Protein AF-A0A9W7A4Z9-F1 (afdb_monomer_lite)

Foldseek 3Di:
DVVVVVVVVVVVVVPPLAQAEEEQECCLFPLNVLLVQLCVVVNHAYEYEEQDPDHPNDDPRYHYFHDDLLVDFDALCRRCVVPPDDPLRHQAYEYPFAQPDAPPRPPLVVSVVRGVPSDHDPDALLSRQQVSLLSVLVNQVDDDADVVSRHEYEYEAALLLCLVVPLVSVVCLVPPDDPNVVRNSVSRVNSVVSNVVSVGQYEYEHAYAEDAPVDPPCVVVQVVLVVCVVVVRRSGDHHDYSNLVSLVVSCVSSDDDHGDYDYLVQQADADPQRAGVLLVCQQVQVLSSNVSSVVSDHDQQRATNVRAGSCCHDVNPQPPPQLLNQCQNDAALVSLLVSLVSLLVCLVVPVVVDDLVSLVVSLVCSQVVVGNYDDPRCDPSSVVSSVSSSVSD

Secondary structure (DSSP, 8-state):
-HHHHHHHHHHHHHTSTT--EEEEETTTSHHHHHHHHHHHHTT-EEEEEESSS--SS--TTEEEEE--TTT----HHHHHTTSS--GGGEEEEEE----SS-TTSS-HHHHHHHSSS-PPPSS-HIIIIIIHHHHHHHHHSSS-PPTT-PPEEEEE--GGGGTTSSSSHHHHHHHHS-HHHHHHHHHHHHHHHHHHHTTS-EEEE--SSEE-TT--TTHHHHHHHHHHHHTT-TT----EEHHHHHHHHHHHHHS----EEE-TTGGG---TTS--HHHHHHHTT-HHHHHHHHHTT--TT-B-TTS-BGGG-SSS---TT-HHHHHHT--SHHHHHHHHHHHHHHHHH-GGGS-HHHHHHHHHHHHTTSSSSPTT-S-HHHHHHHHHHHHH-

Organism: NCBI:txid2557542

Structure (mmCIF, N/CA/C/O backbone):
data_AF-A0A9W7A4Z9-F1
#
_entry.id   AF-A0A9W7A4Z9-F1
#
loop_
_atom_site.group_PDB
_atom_site.id
_atom_site.type_symbol
_atom_site.label_atom_id
_atom_site.label_alt_id
_atom_site.label_comp_id
_atom_site.label_asym_id
_atom_site.label_entity_id
_atom_site.label_seq_id
_atom_site.pdbx_PDB_ins_code
_atom_site.Cartn_x
_atom_site.Cartn_y
_atom_site.Cartn_z
_atom_site.occupancy
_atom_site.B_iso_or_equiv
_atom_site.auth_seq_id
_atom_site.auth_comp_id
_atom_site.auth_asym_id
_atom_site.auth_atom_id
_atom_site.pdbx_PDB_model_num
ATOM 1 N N . MET A 1 1 ? 11.480 -25.886 31.129 1.00 49.28 1 MET A N 1
ATOM 2 C CA . MET A 1 1 ? 10.829 -24.573 31.352 1.00 49.28 1 MET A CA 1
ATOM 3 C C . MET A 1 1 ? 11.601 -23.420 30.715 1.00 49.28 1 MET A C 1
ATOM 5 O O . MET A 1 1 ? 11.031 -22.766 29.858 1.00 49.28 1 MET A O 1
ATOM 9 N N . LEU A 1 2 ? 12.888 -23.213 31.031 1.00 38.69 2 LEU A N 1
ATOM 10 C CA . LEU A 1 2 ? 13.686 -22.098 30.484 1.00 38.69 2 LEU A CA 1
ATOM 11 C C . LEU A 1 2 ? 13.813 -22.106 28.943 1.00 38.69 2 LEU A C 1
ATOM 13 O O . LEU A 1 2 ? 13.686 -21.066 28.313 1.00 38.69 2 LEU A O 1
ATOM 17 N N . HIS A 1 3 ? 13.977 -23.286 28.329 1.00 37.31 3 HIS A N 1
ATOM 18 C CA . HIS A 1 3 ? 14.041 -23.434 26.864 1.00 37.31 3 HIS A CA 1
ATOM 19 C C . HIS A 1 3 ? 12.706 -23.141 26.167 1.00 37.31 3 HIS A C 1
ATOM 21 O O . HIS A 1 3 ? 12.695 -22.540 25.102 1.00 37.31 3 HIS A O 1
ATOM 27 N N . LEU A 1 4 ? 11.580 -23.516 26.785 1.00 42.31 4 LEU A N 1
ATOM 28 C CA . LEU A 1 4 ? 10.246 -23.244 26.246 1.00 42.31 4 LEU A CA 1
ATOM 29 C C . LEU A 1 4 ? 9.920 -21.746 26.332 1.00 42.31 4 LEU A C 1
ATOM 31 O O . LEU A 1 4 ? 9.320 -21.199 25.418 1.00 42.31 4 LEU A O 1
ATOM 35 N N . PHE A 1 5 ? 10.378 -21.083 27.399 1.00 41.78 5 PHE A N 1
ATOM 36 C CA . PHE A 1 5 ? 10.243 -19.641 27.589 1.00 41.78 5 PHE A CA 1
ATOM 37 C C . PHE A 1 5 ? 11.112 -18.847 26.606 1.00 41.78 5 PHE A C 1
ATOM 39 O O . PHE A 1 5 ? 10.644 -17.860 26.055 1.00 41.78 5 PHE A O 1
ATOM 46 N N . LEU A 1 6 ? 12.340 -19.303 26.323 1.00 40.94 6 LEU A N 1
ATOM 47 C CA . LEU A 1 6 ? 13.213 -18.692 25.315 1.00 40.94 6 LEU A CA 1
ATOM 48 C C . LEU A 1 6 ? 12.637 -18.848 23.899 1.00 40.94 6 LEU A C 1
ATOM 50 O O . LEU A 1 6 ? 12.659 -17.898 23.126 1.00 40.94 6 LEU A O 1
ATOM 54 N N . LEU A 1 7 ? 12.072 -20.018 23.579 1.00 39.59 7 LEU A N 1
ATOM 55 C CA . LEU A 1 7 ? 11.417 -20.264 22.292 1.00 39.59 7 LEU A CA 1
ATOM 56 C C . LEU A 1 7 ? 10.151 -19.413 22.136 1.00 39.59 7 LEU A C 1
ATOM 58 O O . LEU A 1 7 ? 9.944 -18.822 21.082 1.00 39.59 7 LEU A O 1
ATOM 62 N N . LEU A 1 8 ? 9.341 -19.294 23.197 1.00 37.41 8 LEU A N 1
ATOM 63 C CA . LEU A 1 8 ? 8.179 -18.404 23.203 1.00 37.41 8 LEU A CA 1
ATOM 64 C C . LEU A 1 8 ? 8.603 -16.943 23.059 1.00 37.41 8 LEU A C 1
ATOM 66 O O . LEU A 1 8 ? 7.967 -16.225 22.308 1.00 37.41 8 LEU A O 1
ATOM 70 N N . LEU A 1 9 ? 9.677 -16.511 23.728 1.00 36.16 9 LEU A N 1
ATOM 71 C CA . LEU A 1 9 ? 10.205 -15.149 23.635 1.00 36.16 9 LEU A CA 1
ATOM 72 C C . LEU A 1 9 ? 10.735 -14.846 22.227 1.00 36.16 9 LEU A C 1
ATOM 74 O O . LEU A 1 9 ? 10.500 -13.755 21.727 1.00 36.16 9 LEU A O 1
ATOM 78 N N . VAL A 1 10 ? 11.396 -15.807 21.571 1.00 40.44 10 VAL A N 1
ATOM 79 C CA . VAL A 1 10 ? 11.868 -15.688 20.180 1.00 40.44 10 VAL A CA 1
ATOM 80 C C . VAL A 1 10 ? 10.691 -15.632 19.205 1.00 40.44 10 VAL A C 1
ATOM 82 O O . VAL A 1 10 ? 10.679 -14.773 18.333 1.00 40.44 10 VAL A O 1
ATOM 85 N N . VAL A 1 11 ? 9.663 -16.467 19.380 1.00 40.44 11 VAL A N 1
ATOM 86 C CA . VAL A 1 11 ? 8.431 -16.409 18.571 1.00 40.44 11 VAL A CA 1
ATOM 87 C C . VAL A 1 11 ? 7.659 -15.106 18.825 1.00 40.44 11 VAL A C 1
ATOM 89 O O . VAL A 1 11 ? 7.156 -14.504 17.880 1.00 40.44 11 VAL A O 1
ATOM 92 N N . LEU A 1 12 ? 7.632 -14.611 20.068 1.00 36.03 12 LEU A N 1
ATOM 93 C CA . LEU A 1 12 ? 6.998 -13.342 20.433 1.00 36.03 12 LEU A CA 1
ATOM 94 C C . LEU A 1 12 ? 7.773 -12.133 19.870 1.00 36.03 12 LEU A C 1
ATOM 96 O O . LEU A 1 12 ? 7.157 -11.191 19.378 1.00 36.03 12 LEU A O 1
ATOM 100 N N . LEU A 1 13 ? 9.111 -12.184 19.872 1.00 37.00 13 LEU A N 1
ATOM 101 C CA . LEU A 1 13 ? 10.004 -11.184 19.265 1.00 37.00 13 LEU A CA 1
ATOM 102 C C . LEU A 1 13 ? 9.914 -11.180 17.732 1.00 37.00 13 LEU A C 1
ATOM 104 O O . LEU A 1 13 ? 9.947 -10.111 17.128 1.00 37.00 13 LEU A O 1
ATO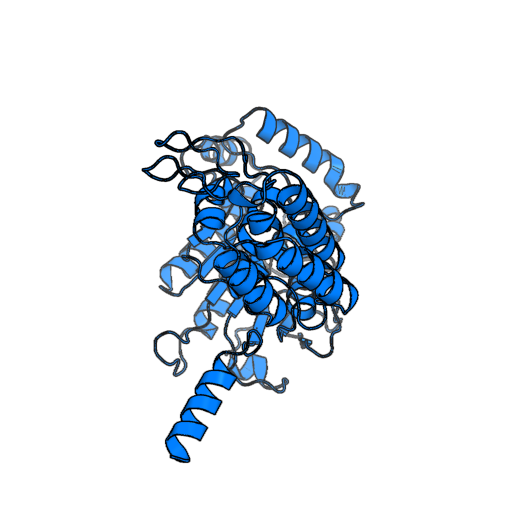M 108 N N . LEU A 1 14 ? 9.741 -12.348 17.107 1.00 38.53 14 LEU A N 1
ATOM 109 C CA . LEU A 1 14 ? 9.474 -12.478 15.669 1.00 38.53 14 LEU A CA 1
ATOM 110 C C . LEU A 1 14 ? 8.068 -11.982 15.288 1.00 38.53 14 LEU A C 1
ATOM 112 O O . LEU A 1 14 ? 7.851 -11.610 14.138 1.00 38.53 14 LEU A O 1
ATOM 116 N N . SER A 1 15 ? 7.136 -11.935 16.247 1.00 36.72 15 SER A N 1
ATOM 117 C CA . SER A 1 15 ? 5.751 -11.480 16.058 1.00 36.72 15 SER A CA 1
ATOM 118 C C . SER A 1 15 ? 5.500 -9.997 16.365 1.00 36.72 15 SER A C 1
ATOM 120 O O . SER A 1 15 ? 4.353 -9.555 16.316 1.00 36.72 15 SER A O 1
ATOM 122 N N . LEU A 1 16 ? 6.539 -9.210 16.671 1.00 37.16 16 LEU A N 1
ATOM 123 C CA . LEU A 1 16 ? 6.390 -7.756 16.741 1.00 37.16 16 LEU A CA 1
ATOM 124 C C . LEU A 1 16 ? 6.096 -7.211 15.329 1.00 37.16 16 LEU A C 1
ATOM 126 O O . LEU A 1 16 ? 6.882 -7.472 14.412 1.00 37.16 16 LEU A O 1
ATOM 130 N N . PRO A 1 17 ? 5.018 -6.430 15.125 1.00 38.66 17 PRO A N 1
ATOM 131 C CA . PRO A 1 17 ? 4.828 -5.697 13.882 1.00 38.66 17 PRO A CA 1
ATOM 132 C C . PRO A 1 17 ? 5.962 -4.665 13.781 1.00 38.66 17 PRO A C 1
ATOM 134 O O . PRO A 1 17 ? 5.980 -3.687 14.522 1.00 38.66 17 PRO A O 1
ATOM 137 N N . GLY A 1 18 ? 6.970 -4.950 12.947 1.00 46.19 18 GLY A N 1
ATOM 138 C CA . GLY A 1 18 ? 8.170 -4.112 12.794 1.00 46.19 18 GLY A CA 1
ATOM 139 C C . GLY A 1 18 ? 9.501 -4.843 12.546 1.00 46.19 18 GLY A C 1
ATOM 140 O O . GLY A 1 18 ? 10.538 -4.188 12.464 1.00 46.19 18 GLY A O 1
ATOM 141 N N . SER A 1 19 ? 9.530 -6.174 12.423 1.00 57.16 19 SER A N 1
ATOM 142 C CA . SER A 1 19 ? 10.787 -6.945 12.318 1.00 57.16 19 SER A CA 1
ATOM 143 C C . SER A 1 19 ? 11.320 -7.180 10.892 1.00 57.16 19 SER A C 1
ATOM 145 O O . SER A 1 19 ? 12.375 -7.793 10.748 1.00 57.16 19 SER A O 1
ATOM 147 N N . GLY A 1 20 ? 10.640 -6.695 9.845 1.00 78.62 20 GLY A N 1
ATOM 148 C CA . GLY A 1 20 ? 11.031 -6.911 8.446 1.00 78.62 20 GLY A CA 1
ATOM 149 C C . GLY A 1 20 ? 11.748 -5.724 7.798 1.00 78.62 20 GLY A C 1
ATOM 150 O O . GLY A 1 20 ? 11.421 -4.568 8.068 1.00 78.62 20 GLY A O 1
ATOM 151 N N . LEU A 1 21 ? 12.708 -6.009 6.917 1.00 92.50 21 LEU A N 1
ATOM 152 C CA . LEU A 1 21 ? 13.399 -5.020 6.092 1.00 92.50 21 LEU A CA 1
ATOM 153 C C . LEU A 1 21 ? 12.770 -4.936 4.699 1.00 92.50 21 LEU A C 1
ATOM 155 O O . LEU A 1 21 ? 12.597 -5.953 4.024 1.00 92.50 21 LEU A O 1
ATOM 159 N N . VAL A 1 22 ? 12.493 -3.718 4.231 1.00 95.94 22 VAL A N 1
ATOM 160 C CA . VAL A 1 22 ? 11.984 -3.482 2.873 1.00 95.94 22 VAL A CA 1
ATOM 161 C C . VAL A 1 22 ? 13.058 -2.848 1.995 1.00 95.94 22 VAL A C 1
ATOM 163 O O . VAL A 1 22 ? 13.574 -1.773 2.298 1.00 95.94 22 VAL A O 1
ATOM 166 N N . VAL A 1 23 ? 13.373 -3.479 0.864 1.00 96.44 23 VAL A N 1
ATOM 167 C CA . VAL A 1 23 ? 14.268 -2.892 -0.144 1.00 96.44 23 VAL A CA 1
ATOM 168 C C . VAL A 1 23 ? 13.438 -2.109 -1.160 1.00 96.44 23 VAL A C 1
ATOM 170 O O . VAL A 1 23 ? 12.585 -2.682 -1.827 1.00 96.44 23 VAL A O 1
ATOM 173 N N . VAL A 1 24 ? 13.684 -0.807 -1.311 1.00 96.56 24 VAL A N 1
ATOM 174 C CA . VAL A 1 24 ? 12.961 0.074 -2.243 1.00 96.56 24 VAL A CA 1
ATOM 175 C C . VAL A 1 24 ? 13.865 0.456 -3.416 1.00 96.56 24 VAL A C 1
ATOM 177 O O . VAL A 1 24 ? 14.691 1.371 -3.336 1.00 96.56 24 VAL A O 1
ATOM 180 N N . LEU A 1 25 ? 13.695 -0.240 -4.539 1.00 95.12 25 LEU A N 1
ATOM 181 C CA . LEU A 1 25 ? 14.364 0.045 -5.804 1.00 95.12 25 LEU A CA 1
ATOM 182 C C . LEU A 1 25 ? 13.728 1.277 -6.458 1.00 95.12 25 LEU A C 1
ATOM 184 O O . LEU A 1 25 ? 12.537 1.295 -6.774 1.00 95.12 25 LEU A O 1
ATOM 188 N N . GLY A 1 26 ? 14.528 2.322 -6.676 1.00 90.12 26 GLY A N 1
ATOM 189 C CA . GLY A 1 26 ? 14.028 3.633 -7.092 1.00 90.12 26 GLY A CA 1
ATOM 190 C C . GLY A 1 26 ? 13.596 4.515 -5.918 1.00 90.12 26 GLY A C 1
ATOM 191 O O . GLY A 1 26 ? 12.799 5.429 -6.118 1.00 90.12 26 GLY A O 1
ATOM 192 N N . GLY A 1 27 ? 14.125 4.282 -4.711 1.00 87.44 27 GLY A N 1
ATOM 193 C CA . GLY A 1 27 ? 13.737 4.997 -3.485 1.00 87.44 27 GLY A CA 1
ATOM 194 C C . GLY A 1 27 ? 13.999 6.512 -3.481 1.00 87.44 27 GLY A C 1
ATOM 195 O O . GLY A 1 27 ? 13.365 7.231 -2.724 1.00 87.44 27 GLY A O 1
ATOM 196 N N . ASN A 1 28 ? 14.859 7.029 -4.369 1.00 83.44 28 ASN A N 1
ATOM 197 C CA . ASN A 1 28 ? 15.055 8.482 -4.562 1.00 83.44 28 ASN A CA 1
ATOM 198 C C . ASN A 1 28 ? 14.132 9.095 -5.637 1.00 83.44 28 ASN A C 1
ATOM 200 O O . ASN A 1 28 ? 14.205 10.296 -5.933 1.00 83.44 28 ASN A O 1
ATOM 204 N N . GLY A 1 29 ? 13.321 8.265 -6.292 1.00 81.56 29 GLY A N 1
ATOM 205 C CA . GLY A 1 29 ? 12.317 8.690 -7.260 1.00 81.56 29 GLY A CA 1
ATOM 206 C C . GLY A 1 29 ? 11.074 9.248 -6.573 1.00 81.56 29 GLY A C 1
ATOM 207 O O . GLY A 1 29 ? 10.878 9.042 -5.384 1.00 81.56 29 GLY A O 1
ATOM 208 N N . TYR A 1 30 ? 10.226 9.923 -7.347 1.00 82.50 30 TYR A N 1
ATOM 209 C CA . TYR A 1 30 ? 8.992 10.557 -6.871 1.00 82.50 30 TYR A CA 1
ATOM 210 C C . TYR A 1 30 ? 8.088 9.615 -6.050 1.00 82.50 30 TYR A C 1
ATOM 212 O O . TYR A 1 30 ? 7.719 9.930 -4.925 1.00 82.50 30 TYR A O 1
ATOM 220 N N . VAL A 1 31 ? 7.789 8.428 -6.584 1.00 87.81 31 VAL A N 1
ATOM 221 C CA . VAL A 1 31 ? 6.960 7.421 -5.900 1.00 87.81 31 VAL A CA 1
ATOM 222 C C . VAL A 1 31 ? 7.739 6.720 -4.782 1.00 87.81 31 VAL A C 1
ATOM 224 O O . VAL A 1 31 ? 7.233 6.554 -3.673 1.00 87.81 31 VAL A O 1
ATOM 227 N N . GLY A 1 32 ? 8.988 6.331 -5.059 1.00 91.00 32 GLY A N 1
ATOM 228 C CA . GLY A 1 32 ? 9.819 5.566 -4.129 1.00 91.00 32 GLY A CA 1
ATOM 229 C C . GLY A 1 32 ? 10.130 6.310 -2.829 1.00 91.00 32 GLY A C 1
ATOM 230 O O . GLY A 1 32 ? 10.129 5.689 -1.766 1.00 91.00 32 GLY A O 1
ATOM 231 N N . SER A 1 33 ? 10.328 7.632 -2.881 1.00 89.75 33 SER A N 1
ATOM 232 C CA . SER A 1 33 ? 10.586 8.440 -1.683 1.00 89.75 33 SER A CA 1
ATOM 233 C C . SER A 1 33 ? 9.360 8.516 -0.778 1.00 89.75 33 SER A C 1
ATOM 235 O O . SER A 1 33 ? 9.476 8.361 0.435 1.00 89.75 33 SER A O 1
ATOM 237 N N . THR A 1 34 ? 8.166 8.671 -1.357 1.00 90.25 34 THR A N 1
ATOM 238 C CA . THR A 1 34 ? 6.918 8.720 -0.584 1.00 90.25 34 THR A CA 1
ATOM 239 C C . THR A 1 34 ? 6.574 7.356 0.016 1.00 90.25 34 THR A C 1
ATOM 241 O O . THR A 1 34 ? 6.149 7.288 1.168 1.00 90.25 34 THR A O 1
ATOM 244 N N . ILE A 1 35 ? 6.819 6.259 -0.714 1.00 93.19 35 ILE A N 1
ATOM 245 C CA . ILE A 1 35 ? 6.723 4.894 -0.166 1.00 93.19 35 ILE A CA 1
ATOM 246 C C . ILE A 1 35 ? 7.672 4.730 1.020 1.00 93.19 35 ILE A C 1
ATOM 248 O O . ILE A 1 35 ? 7.244 4.299 2.086 1.00 93.19 35 ILE A O 1
ATOM 252 N N . THR A 1 36 ? 8.941 5.111 0.852 1.00 94.50 36 THR A N 1
ATOM 253 C CA . THR A 1 36 ? 9.962 5.011 1.907 1.00 94.50 36 THR A CA 1
ATOM 254 C C . THR A 1 36 ? 9.535 5.780 3.153 1.00 94.50 36 THR A C 1
ATOM 256 O O . THR A 1 36 ? 9.551 5.224 4.247 1.00 94.50 36 THR A O 1
ATOM 259 N N . GLN A 1 37 ? 9.073 7.023 2.983 1.00 92.38 37 GLN A N 1
ATOM 260 C CA . GLN A 1 37 ? 8.565 7.831 4.086 1.00 92.38 37 GLN A CA 1
ATOM 261 C C . GLN A 1 37 ? 7.403 7.133 4.800 1.00 92.38 37 GLN A C 1
ATOM 263 O O . GLN A 1 37 ? 7.447 6.992 6.014 1.00 92.38 37 GLN A O 1
ATOM 268 N N . LYS A 1 38 ? 6.403 6.622 4.069 1.00 89.75 38 LYS A N 1
ATOM 269 C CA . LYS A 1 38 ? 5.248 5.946 4.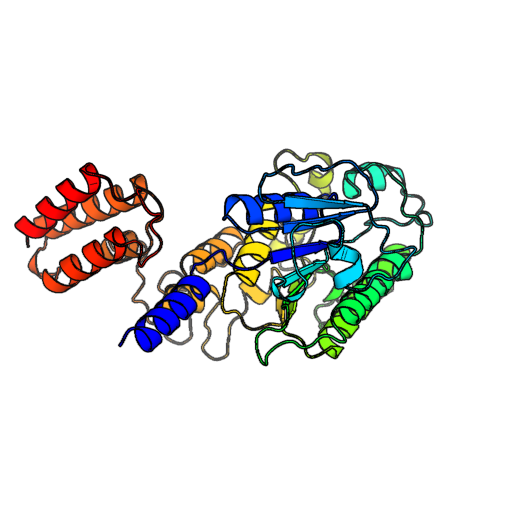686 1.00 89.75 38 LYS A CA 1
ATOM 270 C C . LYS A 1 38 ? 5.603 4.644 5.395 1.00 89.75 38 LYS A C 1
ATOM 272 O O . LYS A 1 38 ? 4.957 4.312 6.383 1.00 89.75 38 LYS A O 1
ATOM 277 N N . LEU A 1 39 ? 6.606 3.917 4.910 1.00 91.69 39 LEU A N 1
ATOM 278 C CA . LEU A 1 39 ? 7.142 2.746 5.601 1.00 91.69 39 LEU A CA 1
ATOM 279 C C . LEU A 1 39 ? 7.855 3.161 6.896 1.00 91.69 39 LEU A C 1
ATOM 281 O O . LEU A 1 39 ? 7.581 2.595 7.951 1.00 91.69 39 LEU A O 1
ATOM 285 N N . ASN A 1 40 ? 8.719 4.178 6.846 1.00 92.06 40 ASN A N 1
ATOM 286 C CA . ASN A 1 40 ? 9.445 4.644 8.028 1.00 92.06 40 ASN A CA 1
ATOM 287 C C . ASN A 1 40 ? 8.527 5.298 9.075 1.00 92.06 40 ASN A C 1
ATOM 289 O O . ASN A 1 40 ? 8.743 5.070 10.262 1.00 92.06 40 ASN A O 1
ATOM 293 N N . ASP A 1 41 ? 7.495 6.043 8.658 1.00 86.75 41 ASP A N 1
ATOM 294 C CA . ASP A 1 41 ? 6.453 6.598 9.540 1.00 86.75 41 ASP A CA 1
ATOM 295 C C . ASP A 1 41 ? 5.771 5.480 10.357 1.00 86.75 41 ASP A C 1
ATOM 297 O O . ASP A 1 41 ? 5.388 5.691 11.503 1.00 86.75 41 ASP A O 1
ATOM 301 N N . ALA A 1 42 ? 5.654 4.276 9.783 1.00 83.19 42 ALA A N 1
ATOM 302 C CA . ALA A 1 42 ? 5.095 3.088 10.431 1.00 83.19 42 ALA A CA 1
ATOM 303 C C . ALA A 1 42 ? 6.143 2.225 11.165 1.00 83.19 42 ALA A C 1
ATOM 305 O O . ALA A 1 42 ? 5.854 1.098 11.562 1.00 83.19 42 ALA A O 1
ATOM 306 N N . GLY A 1 43 ? 7.374 2.718 11.333 1.00 87.94 43 GLY A N 1
ATOM 307 C CA . GLY A 1 43 ? 8.445 2.004 12.033 1.00 87.94 43 GLY A CA 1
ATOM 308 C C . GLY A 1 43 ? 9.138 0.907 11.214 1.00 87.94 43 GLY A C 1
ATOM 309 O O . GLY A 1 43 ? 9.970 0.180 11.756 1.00 87.94 43 GLY A O 1
ATOM 310 N N . ILE A 1 44 ? 8.841 0.782 9.916 1.00 90.25 44 ILE A N 1
ATOM 311 C CA . ILE A 1 44 ? 9.447 -0.229 9.040 1.00 90.25 44 ILE A CA 1
ATOM 312 C C . ILE A 1 44 ? 10.825 0.245 8.570 1.00 90.25 44 ILE A C 1
ATOM 314 O O . ILE A 1 44 ? 10.991 1.370 8.082 1.00 90.25 44 ILE A O 1
ATOM 318 N N . LYS A 1 45 ? 11.818 -0.642 8.685 1.00 95.00 45 LYS A N 1
ATOM 319 C CA . LYS A 1 45 ? 13.186 -0.406 8.212 1.00 95.00 45 LYS A CA 1
ATOM 320 C C . LYS A 1 45 ? 13.255 -0.517 6.695 1.00 95.00 45 LYS A C 1
ATOM 322 O O . LYS A 1 45 ? 12.658 -1.417 6.101 1.00 95.00 45 LYS A O 1
ATOM 327 N N . THR A 1 46 ? 14.036 0.355 6.067 1.00 95.56 46 THR A N 1
ATOM 328 C CA . THR A 1 46 ? 14.159 0.394 4.607 1.00 95.56 46 THR A CA 1
ATOM 329 C C . THR A 1 46 ? 15.605 0.477 4.131 1.00 95.56 46 THR A C 1
ATOM 331 O O . THR A 1 46 ? 16.405 1.241 4.668 1.00 95.56 46 THR A O 1
ATOM 334 N N . VAL A 1 47 ? 15.924 -0.223 3.043 1.00 95.81 47 VAL A N 1
ATOM 335 C CA . VAL A 1 47 ? 17.100 0.083 2.214 1.00 95.81 47 VAL A CA 1
ATOM 336 C C . VAL A 1 47 ? 16.618 0.676 0.903 1.00 95.81 47 VAL A C 1
ATOM 338 O O . VAL A 1 47 ? 15.928 0.014 0.133 1.00 95.81 47 VAL A O 1
ATOM 341 N N . THR A 1 48 ? 16.970 1.928 0.629 1.00 95.19 48 THR A N 1
ATOM 342 C CA . THR A 1 48 ? 16.613 2.583 -0.635 1.00 95.19 48 THR A CA 1
ATOM 343 C C . THR A 1 48 ? 17.747 2.461 -1.633 1.00 95.19 48 THR A C 1
ATOM 345 O O . THR A 1 48 ? 18.906 2.667 -1.286 1.00 95.19 48 THR A O 1
ATOM 348 N N . VAL A 1 49 ? 17.421 2.178 -2.892 1.00 93.56 49 VAL A N 1
ATOM 349 C CA . VAL A 1 49 ? 18.415 2.049 -3.960 1.00 93.56 49 VAL A CA 1
ATOM 350 C C . VAL A 1 49 ? 18.144 3.064 -5.058 1.00 93.56 49 VAL A C 1
ATOM 352 O O . VAL A 1 49 ? 17.014 3.187 -5.541 1.00 93.56 49 VAL A O 1
ATOM 355 N N . GLY A 1 50 ? 19.171 3.802 -5.473 1.00 89.50 50 GLY A N 1
ATOM 356 C CA . GLY A 1 50 ? 19.054 4.786 -6.547 1.00 89.50 50 GLY A CA 1
ATOM 357 C C . GLY A 1 50 ? 20.393 5.186 -7.161 1.00 89.50 50 GLY A C 1
ATOM 358 O O . GLY A 1 50 ? 21.449 4.933 -6.603 1.00 89.50 50 GLY A O 1
ATOM 359 N N . ARG A 1 51 ? 20.347 5.852 -8.321 1.00 85.94 51 ARG A N 1
ATOM 360 C CA . ARG A 1 51 ? 21.554 6.297 -9.052 1.00 85.94 51 ARG A CA 1
ATOM 361 C C . ARG A 1 51 ? 22.216 7.547 -8.464 1.00 85.94 51 ARG A C 1
ATOM 363 O O . ARG A 1 51 ? 23.389 7.798 -8.709 1.00 85.94 51 ARG A O 1
ATOM 370 N N . SER A 1 52 ? 21.444 8.376 -7.763 1.00 80.44 52 SER A N 1
ATOM 371 C CA . SER A 1 52 ? 21.935 9.608 -7.135 1.00 80.44 52 SER A CA 1
ATOM 372 C C . SER A 1 52 ? 22.361 9.325 -5.704 1.00 80.44 52 SER A C 1
ATOM 374 O O . SER A 1 52 ? 21.632 8.629 -5.010 1.00 80.44 52 SER A O 1
ATOM 376 N N . SER A 1 53 ? 23.455 9.935 -5.249 1.00 77.50 53 SER A N 1
ATOM 377 C CA . SER A 1 53 ? 23.885 9.900 -3.844 1.00 77.50 53 SER A CA 1
ATOM 378 C C . SER A 1 53 ? 22.979 10.702 -2.902 1.00 77.50 53 SER A C 1
ATOM 380 O O . SER A 1 53 ? 23.070 10.572 -1.685 1.00 77.50 53 SER A O 1
ATOM 382 N N . THR A 1 54 ? 22.094 11.540 -3.445 1.00 75.56 54 THR A N 1
ATOM 383 C CA . THR A 1 54 ? 21.165 12.363 -2.662 1.00 75.56 54 THR A CA 1
ATOM 384 C C . THR A 1 54 ? 20.055 11.515 -2.045 1.00 75.56 54 THR A C 1
ATOM 386 O O . THR A 1 54 ? 19.191 11.036 -2.779 1.00 75.56 54 THR A O 1
ATOM 389 N N . ASN A 1 55 ? 20.009 11.403 -0.718 1.00 75.94 55 ASN A N 1
ATOM 390 C CA . ASN A 1 55 ? 18.881 10.786 -0.020 1.00 75.94 55 ASN A CA 1
ATOM 391 C C . ASN A 1 55 ? 17.729 11.796 0.139 1.00 75.94 55 ASN A C 1
ATOM 393 O O . ASN A 1 55 ? 17.877 12.798 0.837 1.00 75.94 55 ASN A O 1
ATOM 397 N N . LYS A 1 56 ? 16.590 11.544 -0.517 1.00 73.12 56 LYS A N 1
ATOM 398 C CA . LYS A 1 56 ? 15.412 12.432 -0.459 1.00 73.12 56 LYS A CA 1
ATOM 399 C C . LYS A 1 56 ? 14.485 12.191 0.730 1.00 73.12 56 LYS A C 1
ATOM 401 O O . LYS A 1 56 ? 13.657 13.048 1.017 1.00 73.12 56 LYS A O 1
ATOM 406 N N . SER A 1 57 ? 14.629 11.057 1.406 1.00 72.06 57 SER A N 1
ATOM 407 C CA . SER A 1 57 ? 13.813 10.678 2.561 1.00 72.06 57 SER A CA 1
ATOM 408 C C . SER A 1 57 ? 14.734 10.219 3.694 1.00 72.06 57 SER A C 1
ATOM 410 O O . SER A 1 57 ? 14.762 9.031 4.022 1.00 72.06 57 SER A O 1
ATOM 412 N N . PRO A 1 58 ? 15.555 11.129 4.259 1.00 81.00 58 PRO A N 1
ATOM 413 C CA . PRO A 1 58 ? 16.454 10.782 5.349 1.00 81.00 58 PRO A CA 1
ATOM 414 C C . PRO A 1 58 ? 15.647 10.370 6.582 1.00 81.00 58 PRO A C 1
ATOM 416 O O . PRO A 1 58 ? 14.754 11.085 7.028 1.00 81.00 58 PRO A O 1
ATOM 419 N N . SER A 1 59 ? 15.976 9.206 7.130 1.00 86.38 59 SER A N 1
ATOM 420 C CA . SER A 1 59 ? 15.343 8.645 8.319 1.00 86.38 59 SER A CA 1
ATOM 421 C C . SER A 1 59 ? 16.354 7.759 9.046 1.00 86.38 59 SER A C 1
ATOM 423 O O . SER A 1 59 ? 17.129 7.078 8.372 1.00 86.38 59 SER A O 1
ATOM 425 N N . PRO A 1 60 ? 16.347 7.702 10.391 1.00 87.69 60 PRO A N 1
ATOM 426 C CA . PRO A 1 60 ? 17.169 6.747 11.137 1.00 87.69 60 PRO A CA 1
ATOM 427 C C . PRO A 1 60 ? 16.818 5.282 10.824 1.00 87.69 60 PRO A C 1
ATOM 429 O O . PRO A 1 60 ? 17.616 4.390 11.095 1.00 87.69 60 PRO A O 1
ATOM 432 N N . LEU A 1 61 ? 15.639 5.027 10.245 1.00 89.25 61 LEU A N 1
ATOM 433 C CA . LEU A 1 61 ? 15.185 3.701 9.821 1.00 89.25 61 LEU A CA 1
ATOM 434 C C . LEU A 1 61 ? 15.561 3.365 8.369 1.00 89.25 61 LEU A C 1
ATOM 436 O O . LEU A 1 61 ? 15.232 2.277 7.897 1.00 89.25 61 LEU A O 1
ATOM 440 N N . SER A 1 62 ? 16.221 4.282 7.652 1.00 91.88 62 SER A N 1
ATOM 441 C CA . SER A 1 62 ? 16.510 4.139 6.226 1.00 91.88 62 SER A CA 1
ATOM 442 C C . SER A 1 62 ? 18.001 4.238 5.923 1.00 91.88 62 SER A C 1
ATOM 444 O O . SER A 1 62 ? 18.653 5.222 6.266 1.00 91.88 62 SER A O 1
ATOM 446 N N . THR A 1 63 ? 18.535 3.242 5.213 1.00 93.62 63 THR A N 1
ATOM 447 C CA . THR A 1 63 ? 19.891 3.294 4.642 1.00 93.62 63 THR A CA 1
ATOM 448 C C . THR A 1 63 ? 19.800 3.489 3.133 1.00 93.62 63 THR A C 1
ATOM 450 O O . THR A 1 63 ? 19.088 2.753 2.449 1.00 93.62 63 THR A O 1
ATOM 453 N N . HIS A 1 64 ? 20.514 4.479 2.593 1.00 94.06 64 HIS A N 1
ATOM 454 C CA . HIS A 1 64 ? 20.550 4.727 1.153 1.00 94.06 64 HIS A CA 1
ATOM 455 C C . HIS A 1 64 ? 21.766 4.068 0.495 1.00 94.06 64 HIS A C 1
ATOM 457 O O . HIS A 1 64 ? 22.897 4.279 0.927 1.00 94.06 64 HIS A O 1
ATOM 463 N N . VAL A 1 65 ? 21.529 3.316 -0.579 1.00 93.56 65 VAL A N 1
ATOM 464 C CA . VAL A 1 65 ? 22.551 2.670 -1.405 1.00 93.56 65 VAL A CA 1
ATOM 465 C C . VAL A 1 65 ? 22.546 3.298 -2.794 1.00 93.56 65 VAL A C 1
ATOM 467 O O . VAL A 1 65 ? 21.554 3.253 -3.530 1.00 93.56 65 VAL A O 1
ATOM 470 N N . THR A 1 66 ? 23.689 3.866 -3.176 1.00 92.94 66 THR A N 1
ATOM 471 C CA . THR A 1 66 ? 23.896 4.364 -4.535 1.00 92.94 66 THR A CA 1
ATOM 472 C C . THR A 1 66 ? 24.288 3.210 -5.450 1.00 92.94 66 THR A C 1
ATOM 474 O O . THR A 1 66 ? 25.398 2.693 -5.365 1.00 92.94 66 THR A O 1
ATOM 477 N N . PHE A 1 67 ? 23.376 2.803 -6.328 1.00 90.81 67 PHE A N 1
ATOM 478 C CA . PHE A 1 67 ? 23.605 1.730 -7.290 1.00 90.81 67 PHE A CA 1
ATOM 479 C C . PHE A 1 67 ? 22.779 1.955 -8.558 1.00 90.81 67 PHE A C 1
ATOM 481 O O . PHE A 1 67 ? 21.604 2.334 -8.502 1.00 90.81 67 PHE A O 1
ATOM 488 N N . ASP A 1 68 ? 23.387 1.694 -9.713 1.00 89.44 68 ASP A N 1
ATOM 489 C CA . ASP A 1 68 ? 22.712 1.768 -11.004 1.00 89.44 68 ASP A CA 1
ATOM 490 C C . ASP A 1 68 ? 22.271 0.381 -11.486 1.00 89.44 68 ASP A C 1
ATOM 492 O O . ASP A 1 68 ? 23.024 -0.351 -12.131 1.00 89.44 68 ASP A O 1
ATOM 496 N N . LEU A 1 69 ? 21.011 0.039 -11.194 1.00 87.12 69 LEU A N 1
ATOM 497 C CA . LEU A 1 69 ? 20.394 -1.210 -11.647 1.00 87.12 69 LEU A CA 1
ATOM 498 C C . LEU A 1 69 ? 20.240 -1.295 -13.168 1.00 87.12 69 LEU A C 1
ATOM 500 O O . LEU A 1 69 ? 20.017 -2.389 -13.677 1.00 87.12 69 LEU A O 1
ATOM 504 N N . VAL A 1 70 ? 20.327 -0.191 -13.914 1.00 84.62 70 VAL A N 1
ATOM 505 C CA . VAL A 1 70 ? 20.277 -0.257 -15.381 1.00 84.62 70 VAL A CA 1
ATOM 506 C C . VAL A 1 70 ? 21.607 -0.796 -15.902 1.00 84.62 70 VAL A C 1
ATOM 508 O O . VAL A 1 70 ? 21.625 -1.755 -16.673 1.00 84.62 70 VAL A O 1
ATOM 511 N N . SER A 1 71 ? 22.715 -0.277 -15.377 1.00 85.50 71 SER A N 1
ATOM 512 C CA . SER A 1 71 ? 24.066 -0.583 -15.857 1.00 85.50 71 SER A CA 1
ATOM 513 C C . SER A 1 71 ? 24.672 -1.870 -15.283 1.00 85.50 71 SER A C 1
ATOM 515 O O . SER A 1 71 ? 25.524 -2.477 -15.923 1.00 85.50 71 SER A O 1
ATOM 517 N N . ALA A 1 72 ? 24.239 -2.322 -14.102 1.00 87.31 72 ALA A N 1
ATOM 518 C CA . ALA A 1 72 ? 24.812 -3.497 -13.436 1.00 87.31 72 ALA A CA 1
ATOM 519 C C . ALA A 1 72 ? 23.738 -4.406 -12.817 1.00 87.31 72 ALA A C 1
ATOM 521 O O . ALA A 1 72 ? 22.589 -3.994 -12.647 1.00 87.31 72 ALA A O 1
ATOM 522 N N . THR A 1 73 ? 24.105 -5.651 -12.505 1.00 87.50 73 THR A N 1
ATOM 523 C CA . THR A 1 73 ? 23.239 -6.641 -11.840 1.00 87.50 73 THR A CA 1
ATOM 524 C C . THR A 1 73 ? 23.864 -7.016 -10.497 1.00 87.50 73 THR A C 1
ATOM 526 O O . THR A 1 73 ? 24.915 -7.656 -10.497 1.00 87.50 73 THR A O 1
ATOM 529 N N . PRO A 1 74 ? 23.275 -6.612 -9.359 1.00 89.12 74 PRO A N 1
ATOM 530 C CA . PRO A 1 74 ? 23.765 -7.020 -8.052 1.00 89.12 74 PRO A CA 1
ATOM 531 C C . PRO A 1 74 ? 23.158 -8.368 -7.635 1.00 89.12 74 PRO A C 1
ATOM 533 O O . PRO A 1 74 ? 22.139 -8.793 -8.167 1.00 89.12 74 PRO A O 1
ATOM 536 N N . THR A 1 75 ? 23.773 -9.024 -6.652 1.00 91.12 75 THR A N 1
ATOM 537 C CA . THR A 1 75 ? 23.091 -9.983 -5.763 1.00 91.12 75 THR A CA 1
ATOM 538 C C . THR A 1 75 ? 22.506 -9.229 -4.567 1.00 91.12 75 THR A C 1
ATOM 540 O O . THR A 1 75 ? 22.995 -8.142 -4.233 1.00 91.12 75 THR A O 1
ATOM 543 N N . LEU A 1 76 ? 21.527 -9.809 -3.865 1.00 90.19 76 LEU A N 1
ATOM 544 C CA . LEU A 1 76 ? 20.979 -9.187 -2.654 1.00 90.19 76 LEU A CA 1
ATOM 545 C C . LEU A 1 76 ? 22.071 -8.939 -1.596 1.00 90.19 76 LEU A C 1
ATOM 547 O O . LEU A 1 76 ? 22.152 -7.848 -1.037 1.00 90.19 76 LEU A O 1
ATOM 551 N N . SER A 1 77 ? 22.986 -9.893 -1.402 1.00 90.81 77 SER A N 1
ATOM 552 C CA . SER A 1 77 ? 24.129 -9.750 -0.489 1.00 90.81 77 SER A CA 1
ATOM 553 C C . SER A 1 77 ? 25.063 -8.604 -0.878 1.00 90.81 77 SER A C 1
ATOM 555 O O . SER A 1 77 ? 25.448 -7.813 -0.023 1.00 90.81 77 SER A O 1
ATOM 557 N N . SER A 1 78 ? 25.407 -8.471 -2.166 1.00 92.12 78 SER A N 1
ATOM 558 C CA . SER A 1 78 ? 26.260 -7.365 -2.632 1.00 92.12 78 SER A CA 1
ATOM 559 C C . SER A 1 78 ? 25.571 -6.004 -2.556 1.00 92.12 78 SER A C 1
ATOM 561 O O . SER A 1 78 ? 26.236 -4.989 -2.401 1.00 92.12 78 SER A O 1
ATOM 563 N N . LEU A 1 79 ? 24.241 -5.971 -2.667 1.00 91.81 79 LEU A N 1
ATOM 564 C CA . LEU A 1 79 ? 23.470 -4.737 -2.562 1.00 91.81 79 LEU A CA 1
ATOM 565 C C . LEU A 1 79 ? 23.397 -4.243 -1.110 1.00 91.81 79 LEU A C 1
ATOM 567 O O . LEU A 1 79 ? 23.383 -3.040 -0.866 1.00 91.81 79 LEU A O 1
ATOM 571 N N . LEU A 1 80 ? 23.366 -5.175 -0.154 1.00 92.94 80 LEU A N 1
ATOM 572 C CA . LEU A 1 80 ? 23.264 -4.893 1.277 1.00 92.94 80 LEU A CA 1
ATOM 573 C C . LEU A 1 80 ? 24.620 -4.785 1.986 1.00 92.94 80 LEU A C 1
ATOM 575 O O . LEU A 1 80 ? 24.650 -4.404 3.152 1.00 92.94 80 LEU A O 1
ATOM 579 N N . SER A 1 81 ? 25.742 -5.064 1.315 1.00 93.25 81 SER A N 1
ATOM 580 C CA . SER A 1 81 ? 27.064 -5.164 1.956 1.00 93.25 81 SER A CA 1
ATOM 581 C C . SER A 1 81 ? 27.55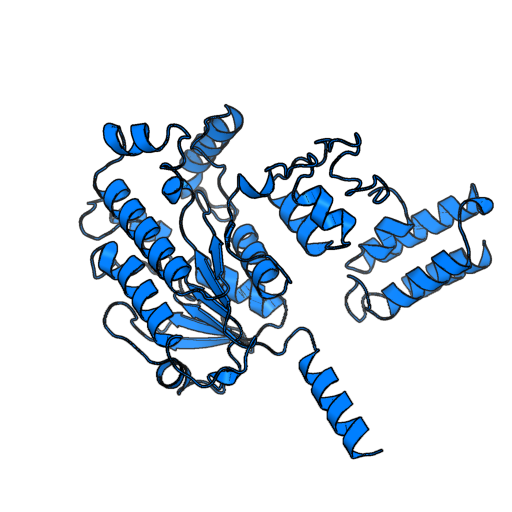1 -3.875 2.623 1.00 93.25 81 SER A C 1
ATOM 583 O O . SER A 1 81 ? 28.406 -3.927 3.502 1.00 93.25 81 SER A O 1
ATOM 585 N N . SER A 1 82 ? 27.038 -2.714 2.204 1.00 90.25 82 SER A N 1
ATOM 586 C CA . SER A 1 82 ? 27.328 -1.409 2.815 1.00 90.25 82 SER A CA 1
ATOM 587 C C . SER A 1 82 ? 26.283 -0.974 3.849 1.00 90.25 82 SER A C 1
ATOM 589 O O . SER A 1 82 ? 26.268 0.185 4.258 1.00 90.25 82 SER A O 1
ATOM 591 N N . THR A 1 83 ? 25.363 -1.861 4.220 1.00 91.88 83 THR A N 1
ATOM 592 C CA . THR A 1 83 ? 24.263 -1.600 5.154 1.00 91.88 83 THR A CA 1
ATOM 593 C C . THR A 1 83 ? 24.429 -2.475 6.399 1.00 91.88 83 THR A C 1
ATOM 595 O O . THR A 1 83 ? 25.092 -3.509 6.326 1.00 91.88 83 THR A O 1
ATOM 598 N N . PRO A 1 84 ? 23.827 -2.120 7.548 1.00 90.62 84 PRO A N 1
ATOM 599 C CA . PRO A 1 84 ? 23.873 -2.967 8.742 1.00 90.62 84 PRO A CA 1
ATOM 600 C C . PRO A 1 84 ? 22.973 -4.214 8.642 1.00 90.62 84 PRO A C 1
ATOM 602 O O . PRO A 1 84 ? 22.792 -4.904 9.642 1.00 90.62 84 PRO A O 1
ATOM 605 N N . HIS A 1 85 ? 22.379 -4.482 7.476 1.00 91.50 85 HIS A N 1
ATOM 606 C CA . HIS A 1 85 ? 21.351 -5.496 7.290 1.00 91.50 85 HIS A CA 1
ATOM 607 C C . HIS A 1 85 ? 21.843 -6.721 6.526 1.00 91.50 85 HIS A C 1
ATOM 609 O O . HIS A 1 85 ? 22.645 -6.633 5.596 1.00 91.50 85 HIS A O 1
ATOM 615 N N . SER A 1 86 ? 21.280 -7.869 6.881 1.00 89.06 86 SER A N 1
ATOM 616 C CA . SER A 1 86 ? 21.480 -9.145 6.204 1.00 89.06 86 SER A CA 1
ATOM 617 C C . SER A 1 86 ? 20.368 -9.440 5.181 1.00 89.06 86 SER A C 1
ATOM 619 O O . SER A 1 86 ? 19.226 -9.014 5.368 1.00 89.06 86 SER A O 1
ATOM 621 N N . PRO A 1 87 ? 20.645 -10.224 4.118 1.00 89.19 87 PRO A N 1
ATOM 622 C CA . PRO A 1 87 ? 19.617 -10.670 3.173 1.00 89.19 87 PRO A CA 1
ATOM 623 C C . PRO A 1 87 ? 18.419 -11.360 3.836 1.00 89.19 87 PRO A C 1
ATOM 625 O O . PRO A 1 87 ? 17.291 -11.139 3.417 1.00 89.19 87 PRO A O 1
ATOM 628 N N . SER A 1 88 ? 18.641 -12.132 4.905 1.00 86.31 88 SER A N 1
ATOM 629 C CA . SER A 1 88 ? 17.587 -12.843 5.645 1.00 86.31 88 SER A CA 1
ATOM 630 C C . SER A 1 88 ? 16.580 -11.936 6.357 1.00 86.31 88 SER A C 1
ATOM 632 O O . SER A 1 88 ? 15.513 -12.408 6.731 1.00 86.31 88 SER A O 1
ATOM 634 N N . GLU A 1 89 ? 16.898 -10.654 6.564 1.00 89.12 89 GLU A N 1
ATOM 635 C CA . GLU A 1 89 ? 15.955 -9.680 7.135 1.00 89.12 89 GLU A CA 1
ATOM 636 C C . GLU A 1 89 ? 14.951 -9.160 6.100 1.00 89.12 89 GLU A C 1
ATOM 638 O O . GLU A 1 89 ? 13.948 -8.550 6.474 1.00 89.12 89 GLU A O 1
ATOM 643 N N . VAL A 1 90 ? 15.219 -9.348 4.803 1.00 92.19 90 VAL A N 1
ATOM 644 C CA . VAL A 1 90 ? 14.393 -8.787 3.733 1.00 92.19 90 VAL A CA 1
ATOM 645 C C . VAL A 1 90 ? 13.061 -9.522 3.672 1.00 92.19 90 VAL A C 1
ATOM 647 O O . VAL A 1 90 ? 13.013 -10.716 3.401 1.00 92.19 90 VAL A O 1
ATOM 650 N N . THR A 1 91 ? 11.968 -8.793 3.879 1.00 91.56 91 THR A N 1
ATOM 651 C CA . THR A 1 91 ? 10.601 -9.334 3.819 1.00 91.56 91 THR A CA 1
ATOM 652 C C . THR A 1 91 ? 9.841 -8.872 2.585 1.00 91.56 91 THR A C 1
ATOM 654 O O . THR A 1 91 ? 8.888 -9.527 2.163 1.00 91.56 91 THR A O 1
ATOM 657 N N . ALA A 1 92 ? 10.255 -7.758 1.977 1.00 94.00 92 ALA A N 1
ATOM 658 C CA . ALA A 1 92 ? 9.695 -7.291 0.720 1.00 94.00 92 ALA A CA 1
ATOM 659 C C . ALA A 1 92 ? 10.712 -6.504 -0.112 1.00 94.00 92 ALA A C 1
ATOM 661 O O . ALA A 1 92 ? 11.580 -5.804 0.416 1.00 94.00 92 ALA A O 1
ATOM 662 N N . VAL A 1 93 ? 10.547 -6.569 -1.431 1.00 96.06 93 VAL A N 1
ATOM 663 C CA . VAL A 1 93 ? 11.241 -5.708 -2.388 1.00 96.06 93 VAL A CA 1
ATOM 664 C C . VAL A 1 93 ? 10.208 -4.914 -3.174 1.00 96.06 93 VAL A C 1
ATOM 666 O O . VAL A 1 93 ? 9.370 -5.480 -3.873 1.00 96.06 93 VAL A O 1
ATOM 669 N N . VAL A 1 94 ? 10.271 -3.591 -3.057 1.00 97.19 94 VAL A N 1
ATOM 670 C CA . VAL A 1 94 ? 9.448 -2.653 -3.816 1.00 97.19 94 VAL A CA 1
ATOM 671 C C . VAL A 1 94 ? 10.233 -2.179 -5.028 1.00 97.19 94 VAL A C 1
ATOM 673 O O . VAL A 1 94 ? 11.316 -1.612 -4.899 1.00 97.19 94 VAL A O 1
ATOM 676 N N . HIS A 1 95 ? 9.664 -2.351 -6.211 1.00 95.94 95 HIS A N 1
ATOM 677 C CA . HIS A 1 95 ? 10.171 -1.805 -7.456 1.00 95.94 95 HIS A CA 1
ATOM 678 C C . HIS A 1 95 ? 9.291 -0.650 -7.918 1.00 95.94 95 HIS A C 1
ATOM 680 O O . HIS A 1 95 ? 8.156 -0.829 -8.360 1.00 95.94 95 HIS A O 1
ATOM 686 N N . SER A 1 96 ? 9.846 0.554 -7.798 1.00 91.81 96 SER A N 1
ATOM 687 C CA . SER A 1 96 ? 9.261 1.800 -8.290 1.00 91.81 96 SER A CA 1
ATOM 688 C C . SER A 1 96 ? 10.193 2.494 -9.287 1.00 91.81 96 SER A C 1
ATOM 690 O O . SER A 1 96 ? 10.163 3.719 -9.424 1.00 91.81 96 SER A O 1
ATOM 692 N N . ILE A 1 97 ? 11.066 1.733 -9.961 1.00 84.75 97 ILE A N 1
ATOM 693 C CA . ILE A 1 97 ? 11.911 2.276 -11.026 1.00 84.75 97 ILE A CA 1
ATOM 694 C C . ILE A 1 97 ? 11.036 2.452 -12.264 1.00 84.75 97 ILE A C 1
ATOM 696 O O . ILE A 1 97 ? 10.490 1.500 -12.819 1.00 84.75 97 ILE A O 1
ATOM 700 N N . GLY A 1 98 ? 10.918 3.693 -12.713 1.00 69.81 98 GLY A N 1
ATOM 701 C CA . GLY A 1 98 ? 10.225 4.037 -13.940 1.00 69.81 98 GLY A CA 1
ATOM 702 C C . GLY A 1 98 ? 10.758 5.346 -14.494 1.00 69.81 98 GLY A C 1
ATOM 703 O O . GLY A 1 98 ? 11.207 6.220 -13.755 1.00 69.81 98 GLY A O 1
ATOM 704 N N . CYS A 1 99 ? 10.721 5.471 -15.811 1.00 57.19 99 CYS A N 1
ATOM 705 C CA . CYS A 1 99 ? 10.868 6.739 -16.507 1.00 57.19 99 CYS A CA 1
ATOM 706 C C . CYS A 1 99 ? 9.581 6.939 -17.291 1.00 57.19 99 CYS A C 1
ATOM 708 O O . CYS A 1 99 ? 9.148 6.022 -17.984 1.00 57.19 99 CYS A O 1
ATOM 710 N N . LEU A 1 100 ? 8.942 8.100 -17.142 1.00 50.16 100 LEU A N 1
ATOM 711 C CA . LEU A 1 100 ? 7.705 8.373 -17.870 1.00 50.16 100 LEU A CA 1
ATOM 712 C C . LEU A 1 100 ? 8.006 8.634 -19.357 1.00 50.16 100 LEU A C 1
ATOM 714 O O . LEU A 1 100 ? 7.184 8.305 -20.205 1.00 50.16 100 LEU A O 1
ATOM 718 N N . LEU A 1 101 ? 9.195 9.156 -19.696 1.00 41.84 101 LEU A N 1
ATOM 719 C CA . LEU A 1 101 ? 9.577 9.556 -21.057 1.00 41.84 101 LEU A CA 1
ATOM 720 C C . LEU A 1 101 ? 11.054 9.229 -21.341 1.00 41.84 101 LEU A C 1
ATOM 722 O O . LEU A 1 101 ? 11.935 9.728 -20.650 1.00 41.84 101 LEU A O 1
ATOM 726 N N . ASP A 1 102 ? 11.355 8.377 -22.325 1.00 41.94 102 ASP A N 1
ATOM 727 C CA . ASP A 1 102 ? 12.745 8.099 -22.739 1.00 41.94 102 ASP A CA 1
ATOM 728 C C . ASP A 1 102 ? 13.375 9.286 -23.508 1.00 41.94 102 ASP A C 1
ATOM 730 O O . ASP A 1 102 ? 12.682 10.224 -23.916 1.00 41.94 102 ASP A O 1
ATOM 734 N N . THR A 1 103 ? 14.693 9.251 -23.729 1.00 41.12 103 THR A N 1
ATOM 735 C CA . THR A 1 103 ? 15.448 10.251 -24.517 1.00 41.12 103 THR A CA 1
ATOM 736 C C . THR A 1 103 ? 15.064 10.295 -26.002 1.00 41.12 103 THR A C 1
ATOM 738 O O . THR A 1 103 ? 15.386 11.262 -26.686 1.00 41.12 103 THR A O 1
ATOM 741 N N . SER A 1 104 ? 14.328 9.298 -26.511 1.00 36.72 104 SER A N 1
ATOM 742 C CA . SER A 1 104 ? 13.860 9.224 -27.905 1.00 36.72 104 SER A CA 1
ATOM 743 C C . SER A 1 104 ? 12.484 9.866 -28.133 1.00 36.72 104 SER A C 1
ATOM 745 O O . SER A 1 104 ? 12.063 10.052 -29.273 1.00 36.72 104 SER A O 1
ATOM 747 N N . SER A 1 105 ? 11.768 10.209 -27.058 1.00 41.75 105 SER A N 1
ATOM 748 C CA . SER A 1 105 ? 10.387 10.708 -27.108 1.00 41.75 105 SER A CA 1
ATOM 749 C C . SER A 1 105 ? 10.251 12.187 -27.498 1.00 41.75 105 SER A C 1
ATOM 751 O O . SER A 1 105 ? 9.138 12.642 -27.753 1.00 41.75 105 SER A O 1
ATOM 753 N N . GLY A 1 106 ? 11.352 12.951 -27.531 1.00 36.00 106 GLY A N 1
ATOM 754 C CA . GLY A 1 106 ? 11.345 14.386 -27.858 1.00 36.00 106 GLY A CA 1
ATOM 755 C C . GLY A 1 106 ? 10.630 15.282 -26.830 1.00 36.00 106 GLY A C 1
ATOM 756 O O . GLY A 1 106 ? 10.487 16.479 -27.059 1.00 36.00 106 GLY A O 1
ATOM 757 N N . LEU A 1 107 ? 10.197 14.732 -25.687 1.00 42.44 107 LEU A N 1
ATOM 758 C CA . LEU A 1 107 ? 9.424 15.411 -24.635 1.00 42.44 107 LEU A CA 1
ATOM 759 C C . LEU A 1 107 ? 10.240 15.605 -23.339 1.00 42.44 107 LEU A C 1
ATOM 761 O O . LEU A 1 107 ? 9.715 15.505 -22.228 1.00 42.44 107 LEU A O 1
ATOM 765 N N . GLY A 1 108 ? 11.538 15.912 -23.468 1.00 39.12 108 GLY A N 1
ATOM 766 C CA . GLY A 1 108 ? 12.480 16.071 -22.345 1.00 39.12 108 GLY A CA 1
ATOM 767 C C . GLY A 1 108 ? 12.043 17.081 -21.269 1.00 39.12 108 GLY A C 1
ATOM 768 O O . GLY A 1 108 ? 12.384 16.932 -20.097 1.00 39.12 108 GLY A O 1
ATOM 769 N N . SER A 1 109 ? 11.197 18.055 -21.614 1.00 36.81 109 SER A N 1
ATOM 770 C CA . SER A 1 109 ? 10.645 19.022 -20.655 1.00 36.81 109 SER A CA 1
ATOM 771 C C . SER A 1 109 ? 9.652 18.404 -19.654 1.00 36.81 109 SER A C 1
ATOM 773 O O . SER A 1 109 ? 9.571 18.877 -18.522 1.00 36.81 109 SER A O 1
ATOM 775 N N . PHE A 1 110 ? 8.957 17.311 -20.004 1.00 39.34 110 PHE A N 1
ATOM 776 C CA . PHE A 1 110 ? 8.099 16.555 -19.074 1.00 39.34 110 PHE A CA 1
ATOM 777 C C . PHE A 1 110 ? 8.902 15.584 -18.182 1.00 39.34 110 PHE A C 1
ATOM 779 O O . PHE A 1 110 ? 8.461 15.240 -17.083 1.00 39.34 110 PHE A O 1
ATOM 786 N N . ASN A 1 111 ? 10.124 15.201 -18.581 1.00 38.62 111 ASN A N 1
ATOM 787 C CA . ASN A 1 111 ? 11.035 14.401 -17.747 1.00 38.62 111 ASN A CA 1
ATOM 788 C C . ASN A 1 111 ? 11.469 15.129 -16.471 1.00 38.62 111 ASN A C 1
ATOM 790 O O . ASN A 1 111 ? 11.733 14.494 -15.447 1.00 38.62 111 ASN A O 1
ATOM 794 N N . LYS A 1 112 ? 11.509 16.463 -16.493 1.00 37.66 112 LYS A N 1
ATOM 795 C CA . LYS A 1 112 ? 11.832 17.277 -15.313 1.00 37.66 112 LYS A CA 1
ATOM 796 C C . LYS A 1 112 ? 10.774 17.148 -14.212 1.00 37.66 112 LYS A C 1
ATOM 798 O O . LYS A 1 112 ? 11.114 17.186 -13.035 1.00 37.66 112 LYS A O 1
ATOM 803 N N . PHE A 1 113 ? 9.524 16.936 -14.613 1.00 35.69 113 PHE A N 1
ATOM 804 C CA . PHE A 1 113 ? 8.371 16.802 -13.733 1.00 35.69 113 PHE A CA 1
ATOM 805 C C . PHE A 1 113 ? 8.208 15.366 -13.204 1.00 35.69 113 PHE A C 1
ATOM 807 O O . PHE A 1 113 ? 8.002 15.172 -12.012 1.00 35.69 113 PHE A O 1
ATOM 814 N N . ALA A 1 114 ? 8.413 14.348 -14.051 1.00 36.69 114 ALA A N 1
ATOM 815 C CA . ALA A 1 114 ? 8.249 12.943 -13.656 1.00 36.69 114 ALA A CA 1
ATOM 816 C C . ALA A 1 114 ? 9.492 12.293 -13.005 1.00 36.69 114 ALA A C 1
ATOM 818 O O . ALA A 1 114 ? 9.358 11.359 -12.217 1.00 36.69 114 ALA A O 1
ATOM 819 N N . SER A 1 115 ? 10.716 12.751 -13.308 1.00 40.47 115 SER A N 1
ATOM 820 C CA . SER A 1 115 ? 11.942 12.104 -12.796 1.00 40.47 115 SER A CA 1
ATOM 821 C C . SER A 1 115 ? 12.270 12.456 -11.344 1.00 40.47 115 SER A C 1
ATOM 823 O O . SER A 1 115 ? 13.127 11.804 -10.738 1.00 40.47 115 SER A O 1
ATOM 825 N N . GLY A 1 116 ? 11.684 13.533 -10.803 1.00 40.50 116 GLY A N 1
ATOM 826 C CA . GLY A 1 116 ? 11.995 14.127 -9.497 1.00 40.50 116 GLY A CA 1
ATOM 827 C C . GLY A 1 116 ? 13.473 14.504 -9.269 1.00 40.50 116 GLY A C 1
ATOM 828 O O . GLY A 1 116 ? 13.795 15.099 -8.248 1.00 40.50 116 GLY A O 1
ATOM 829 N N . THR A 1 117 ? 14.398 14.113 -10.146 1.00 43.88 117 THR A N 1
ATOM 830 C CA . THR A 1 117 ? 15.863 14.230 -10.017 1.00 43.88 117 THR A CA 1
ATOM 831 C C . THR A 1 117 ? 16.475 15.026 -11.169 1.00 43.88 117 THR A C 1
ATOM 833 O O . THR A 1 117 ? 17.652 15.367 -11.110 1.00 43.88 117 THR A O 1
ATOM 836 N N . GLY A 1 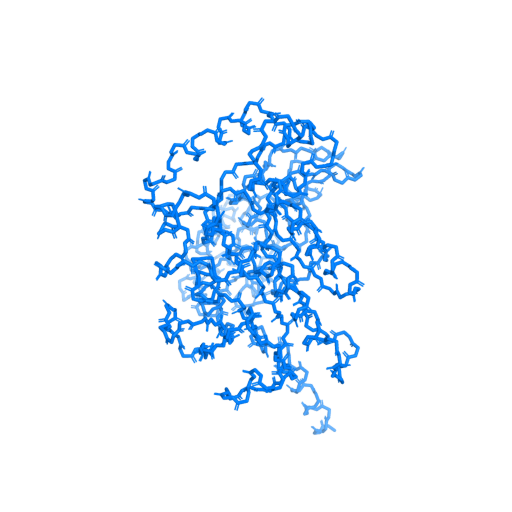118 ? 15.690 15.334 -12.210 1.00 39.62 118 GLY A N 1
ATOM 837 C CA . GLY A 1 118 ? 16.096 16.190 -13.322 1.00 39.62 118 GLY A CA 1
ATOM 838 C C . GLY A 1 118 ? 17.111 15.569 -14.286 1.00 39.62 118 GLY A C 1
ATOM 839 O O . GLY A 1 118 ? 17.655 16.302 -15.105 1.00 39.62 118 GLY A O 1
ATOM 840 N N . ARG A 1 119 ? 17.387 14.257 -14.208 1.00 46.25 119 ARG A N 1
ATOM 841 C CA . ARG A 1 119 ? 18.303 13.561 -15.130 1.00 46.25 119 ARG A CA 1
ATOM 842 C C . ARG A 1 119 ? 17.544 12.829 -16.230 1.00 46.25 119 ARG A C 1
ATOM 844 O O . ARG A 1 119 ? 16.540 12.171 -15.956 1.00 46.25 119 ARG A O 1
ATOM 851 N N . GLU A 1 120 ? 18.072 12.897 -17.448 1.00 46.03 120 GLU A N 1
ATOM 852 C CA . GLU A 1 120 ? 17.575 12.107 -18.572 1.00 46.03 120 GLU A CA 1
ATOM 853 C C . GLU A 1 120 ? 17.775 10.598 -18.318 1.00 46.03 120 GLU A C 1
ATOM 855 O O . GLU A 1 120 ? 18.762 10.190 -17.686 1.00 46.03 120 GLU A O 1
ATOM 860 N N . PRO A 1 121 ? 16.842 9.739 -18.757 1.00 49.09 121 PRO A N 1
ATOM 861 C CA . PRO A 1 121 ? 17.030 8.298 -18.682 1.00 49.09 121 PRO A CA 1
ATOM 862 C C . PRO A 1 121 ? 18.169 7.860 -19.609 1.00 49.09 121 PRO A C 1
ATOM 864 O O . PRO A 1 121 ? 18.151 8.152 -20.800 1.00 49.09 121 PRO A O 1
ATOM 867 N N . GLY A 1 122 ? 19.157 7.145 -19.071 1.00 45.56 122 GLY A N 1
ATOM 868 C CA . GLY A 1 122 ? 20.172 6.476 -19.883 1.00 45.56 122 GLY A CA 1
ATOM 869 C C . GLY A 1 122 ? 19.679 5.075 -20.220 1.00 45.56 122 GLY A C 1
ATOM 870 O O . GLY A 1 122 ? 19.861 4.181 -19.402 1.00 45.56 122 GLY A O 1
ATOM 871 N N . GLY A 1 123 ? 18.994 4.910 -21.354 1.00 53.75 123 GLY A N 1
ATOM 872 C CA . GLY A 1 123 ? 18.510 3.609 -21.837 1.00 53.75 123 GLY A CA 1
ATOM 873 C C . GLY A 1 123 ? 17.089 3.633 -22.407 1.00 53.75 123 GLY A C 1
ATOM 874 O O . GLY A 1 123 ? 16.337 4.594 -22.225 1.00 53.75 123 GLY A O 1
ATOM 875 N N . SER A 1 124 ? 16.720 2.561 -23.109 1.00 61.16 124 SER A N 1
ATOM 876 C CA . SER A 1 124 ? 15.365 2.348 -23.633 1.00 61.16 124 SER A CA 1
ATOM 877 C C . SER A 1 124 ? 14.380 1.956 -22.519 1.00 61.16 124 SER A C 1
ATOM 879 O O . SER A 1 124 ? 14.773 1.445 -21.468 1.00 61.16 124 SER A O 1
ATOM 881 N N . TYR A 1 125 ? 13.072 2.155 -22.736 1.00 63.38 125 TYR A N 1
ATOM 882 C CA . TYR A 1 125 ? 12.026 1.728 -21.785 1.00 63.38 125 TYR A CA 1
ATOM 883 C C . TYR A 1 125 ? 12.141 0.256 -21.369 1.00 63.38 125 TYR A C 1
ATOM 885 O O . TYR A 1 125 ? 11.832 -0.093 -20.225 1.00 63.38 125 TYR A O 1
ATOM 893 N N . ASP A 1 126 ? 12.586 -0.580 -22.306 1.00 67.00 126 ASP A N 1
ATOM 894 C CA . ASP A 1 126 ? 12.791 -2.007 -22.117 1.00 67.00 126 ASP A CA 1
ATOM 895 C C . ASP A 1 126 ? 13.913 -2.282 -21.106 1.00 67.00 126 ASP A C 1
ATOM 897 O O . ASP A 1 126 ? 13.718 -2.990 -20.121 1.00 67.00 126 ASP A O 1
ATOM 901 N N . GLU A 1 127 ? 15.061 -1.627 -21.265 1.00 66.31 127 GLU A N 1
ATOM 902 C CA . GLU A 1 127 ? 16.202 -1.763 -20.351 1.00 66.31 127 GLU A CA 1
ATOM 903 C C . GLU A 1 127 ? 15.877 -1.236 -18.949 1.00 66.31 127 GLU A C 1
ATOM 905 O O . GLU A 1 127 ? 16.220 -1.859 -17.942 1.00 66.31 127 GLU A O 1
ATOM 910 N N . ILE A 1 128 ? 15.174 -0.102 -18.875 1.00 77.94 128 ILE A N 1
ATOM 911 C CA . ILE A 1 128 ? 14.874 0.563 -17.605 1.00 77.94 128 ILE A CA 1
ATOM 912 C C . ILE A 1 128 ? 13.809 -0.190 -16.815 1.00 77.94 128 ILE A C 1
ATOM 914 O O . ILE A 1 128 ? 13.960 -0.342 -15.606 1.00 77.94 128 ILE A O 1
ATOM 918 N N . THR A 1 129 ? 12.730 -0.645 -17.453 1.00 81.69 129 THR A N 1
ATOM 919 C CA . THR A 1 129 ? 11.611 -1.280 -16.736 1.00 81.69 129 THR A CA 1
ATOM 920 C C . THR A 1 129 ? 11.776 -2.793 -16.709 1.00 81.69 129 THR A C 1
ATOM 922 O O . THR A 1 129 ? 11.977 -3.364 -15.639 1.00 81.69 129 THR A O 1
ATOM 925 N N . ARG A 1 130 ? 11.731 -3.448 -17.876 1.00 86.31 130 ARG A N 1
ATOM 926 C CA . ARG A 1 130 ? 11.820 -4.910 -17.976 1.00 86.31 130 ARG A CA 1
ATOM 927 C C . ARG A 1 130 ? 13.170 -5.399 -17.461 1.00 86.31 130 ARG A C 1
ATOM 929 O O . ARG A 1 130 ? 13.206 -6.292 -16.623 1.00 86.31 130 ARG A O 1
ATOM 936 N N . GLY A 1 131 ? 14.263 -4.764 -17.886 1.00 88.56 131 GLY A N 1
ATOM 937 C CA . GLY A 1 131 ? 15.619 -5.135 -17.478 1.00 88.56 131 GLY A CA 1
ATOM 938 C C . GLY A 1 131 ? 15.841 -5.059 -15.966 1.00 88.56 131 GLY A C 1
ATOM 939 O O . GLY A 1 131 ? 16.359 -6.001 -15.369 1.00 88.56 131 GLY A O 1
ATOM 940 N N . THR A 1 132 ? 15.408 -3.980 -15.309 1.00 92.50 132 THR A N 1
ATOM 941 C CA . THR A 1 132 ? 15.570 -3.856 -13.848 1.00 92.50 132 THR A CA 1
ATOM 942 C C . THR A 1 132 ? 14.639 -4.783 -13.064 1.00 92.50 132 THR A C 1
ATOM 944 O O . THR A 1 132 ? 15.035 -5.257 -12.001 1.00 92.50 132 THR A O 1
ATOM 947 N N . VAL A 1 133 ? 13.447 -5.103 -13.586 1.00 94.00 133 VAL A N 1
ATOM 948 C CA . VAL A 1 133 ? 12.564 -6.126 -13.000 1.00 94.00 133 VAL A CA 1
ATOM 949 C C . VAL A 1 133 ? 13.167 -7.523 -13.134 1.00 94.00 133 VAL A C 1
ATOM 951 O O . VAL A 1 133 ? 13.199 -8.249 -12.145 1.00 94.00 133 VAL A O 1
ATOM 954 N N . SER A 1 134 ? 13.726 -7.885 -14.295 1.00 93.12 134 SER A N 1
ATOM 955 C CA . SER A 1 134 ? 14.462 -9.148 -14.458 1.00 93.12 134 SER A CA 1
ATOM 956 C C . SER A 1 134 ? 15.602 -9.267 -13.452 1.00 93.12 134 SER A C 1
ATOM 958 O O . SER A 1 134 ? 15.746 -10.302 -12.811 1.00 93.12 134 SER A O 1
ATOM 960 N N . LYS A 1 135 ? 16.385 -8.199 -13.264 1.00 93.62 135 LYS A N 1
ATOM 961 C CA . LYS A 1 135 ? 17.470 -8.175 -12.273 1.00 93.62 135 LYS A CA 1
ATOM 962 C C . LYS A 1 135 ? 16.945 -8.294 -10.845 1.00 93.62 135 LYS A C 1
ATOM 964 O O . LYS A 1 135 ? 17.553 -8.989 -10.044 1.00 93.62 135 LYS A O 1
ATOM 969 N N . MET A 1 136 ? 15.818 -7.656 -10.527 1.00 94.19 136 MET A N 1
ATOM 970 C CA . MET A 1 136 ? 15.159 -7.809 -9.228 1.00 94.19 136 MET A CA 1
ATOM 971 C C . MET A 1 136 ? 14.727 -9.247 -8.963 1.00 94.19 136 MET A C 1
ATOM 973 O O . MET A 1 136 ? 15.021 -9.769 -7.893 1.00 94.19 136 MET A O 1
ATOM 977 N N . VAL A 1 137 ? 14.053 -9.887 -9.916 1.00 93.62 137 VAL A N 1
ATOM 978 C CA . VAL A 1 137 ? 13.644 -11.287 -9.765 1.00 93.62 137 VAL A CA 1
ATOM 979 C C . VAL A 1 137 ? 14.878 -12.180 -9.634 1.00 93.62 137 VAL A C 1
ATOM 981 O O . VAL A 1 137 ? 14.953 -12.953 -8.685 1.00 93.62 137 VAL A O 1
ATOM 984 N N . GLY A 1 138 ? 15.900 -11.973 -10.470 1.00 92.00 138 GLY A N 1
ATOM 985 C CA . GLY A 1 138 ? 17.177 -12.687 -10.389 1.00 92.00 138 GLY A CA 1
ATOM 986 C C . GLY A 1 138 ? 17.911 -12.514 -9.051 1.00 92.00 138 GLY A C 1
ATOM 987 O O . GLY A 1 138 ? 18.478 -13.469 -8.538 1.00 92.00 138 GLY A O 1
ATOM 988 N N . MET A 1 139 ? 17.859 -11.330 -8.425 1.00 90.38 139 MET A N 1
ATOM 989 C CA . MET A 1 139 ? 18.412 -11.103 -7.075 1.00 90.38 139 MET A CA 1
ATOM 990 C C . MET A 1 139 ? 17.753 -11.971 -6.002 1.00 90.38 139 MET A C 1
ATOM 992 O O . MET A 1 139 ? 18.367 -12.235 -4.968 1.00 90.38 139 MET A O 1
ATOM 996 N N . LEU A 1 140 ? 16.494 -12.343 -6.223 1.00 89.62 140 LEU A N 1
ATOM 997 C CA . LEU A 1 140 ? 15.710 -13.176 -5.323 1.00 89.62 140 LEU A CA 1
ATOM 998 C C . LEU A 1 140 ? 15.816 -14.660 -5.708 1.00 89.62 140 LEU A C 1
ATOM 1000 O O . LEU A 1 140 ? 15.612 -15.529 -4.860 1.00 89.62 140 LEU A O 1
ATOM 1004 N N . GLU A 1 141 ? 16.152 -14.976 -6.961 1.00 79.62 141 GLU A N 1
ATOM 1005 C CA . GLU A 1 141 ? 16.462 -16.322 -7.449 1.00 79.62 141 GLU A CA 1
ATOM 1006 C C . GLU A 1 141 ? 17.796 -16.816 -6.867 1.00 79.62 141 GLU A C 1
ATOM 1008 O O . GLU A 1 141 ? 18.875 -16.634 -7.420 1.00 79.62 141 GLU A O 1
ATOM 1013 N N . GLY A 1 142 ? 17.703 -17.465 -5.707 1.00 66.19 142 GLY A N 1
ATOM 1014 C CA . GLY A 1 142 ? 18.827 -18.103 -5.031 1.00 66.19 142 GLY A CA 1
ATOM 1015 C C . GLY A 1 142 ? 19.160 -17.423 -3.715 1.00 66.19 142 GLY A C 1
ATOM 1016 O O . GLY A 1 142 ? 19.743 -16.345 -3.695 1.00 66.19 142 GLY A O 1
ATOM 1017 N N . SER A 1 143 ? 18.779 -18.067 -2.610 1.00 54.09 143 SER A N 1
ATOM 1018 C CA . SER A 1 143 ? 19.390 -17.929 -1.275 1.00 54.09 143 SER A CA 1
ATOM 1019 C C . SER A 1 143 ? 18.449 -18.497 -0.223 1.00 54.09 143 SER A C 1
ATOM 1021 O O . SER A 1 143 ? 17.562 -17.789 0.203 1.00 54.09 143 SER A O 1
ATOM 1023 N N . GLY A 1 144 ? 18.635 -19.757 0.185 1.00 66.00 144 GLY A N 1
ATOM 1024 C CA . GLY A 1 144 ? 18.338 -20.286 1.532 1.00 66.00 144 GLY A CA 1
ATOM 1025 C C . GLY A 1 144 ? 17.094 -19.825 2.311 1.00 66.00 144 GLY A C 1
ATOM 1026 O O . GLY A 1 144 ? 17.121 -19.922 3.535 1.00 66.00 144 GLY A O 1
ATOM 1027 N N . TRP A 1 145 ? 16.047 -19.314 1.659 1.00 77.38 145 TRP A N 1
ATOM 1028 C CA . TRP A 1 145 ? 14.845 -18.830 2.319 1.00 77.38 145 TRP A CA 1
ATOM 1029 C C . TRP A 1 145 ? 14.186 -20.026 2.988 1.00 77.38 145 TRP A C 1
ATOM 1031 O O . TRP A 1 145 ? 14.054 -21.095 2.383 1.00 77.38 145 TRP A O 1
ATOM 1041 N N . ALA A 1 146 ? 13.796 -19.860 4.247 1.00 72.44 146 ALA A N 1
ATOM 1042 C CA . ALA A 1 146 ? 12.932 -20.847 4.857 1.00 72.44 146 ALA A CA 1
ATOM 1043 C C . ALA A 1 146 ? 11.603 -20.852 4.079 1.00 72.44 146 ALA A C 1
ATOM 1045 O O . ALA A 1 146 ? 11.172 -19.792 3.618 1.00 72.44 146 ALA A O 1
ATOM 1046 N N . PRO A 1 147 ? 10.939 -22.008 3.921 1.00 70.56 147 PRO A N 1
ATOM 1047 C CA . PRO A 1 147 ? 9.633 -22.053 3.276 1.00 70.56 147 PRO A CA 1
ATOM 1048 C C . PRO A 1 147 ? 8.665 -21.049 3.916 1.00 70.56 147 PRO A C 1
ATOM 1050 O O . PRO A 1 147 ? 8.445 -21.088 5.128 1.00 70.56 147 PRO A O 1
ATOM 1053 N N . GLY A 1 148 ? 8.104 -20.143 3.114 1.00 71.94 148 GLY A N 1
ATOM 1054 C CA . GLY A 1 148 ? 7.192 -19.094 3.575 1.00 71.94 148 GLY A CA 1
ATOM 1055 C C . GLY A 1 148 ? 7.876 -17.834 4.118 1.00 71.94 148 GLY A C 1
ATOM 1056 O O . GLY A 1 148 ? 7.179 -16.929 4.578 1.00 71.94 148 GLY A O 1
ATOM 1057 N N . SER A 1 149 ? 9.210 -17.754 4.082 1.00 77.31 149 SER A N 1
ATOM 1058 C CA . SER A 1 149 ? 9.980 -16.547 4.413 1.00 77.31 149 SER A CA 1
ATOM 1059 C C . SER A 1 149 ? 10.517 -15.833 3.171 1.00 77.31 149 SER A C 1
ATOM 1061 O O . SER A 1 149 ? 11.394 -14.978 3.289 1.00 77.31 149 SER A O 1
ATOM 1063 N N . GLU A 1 150 ? 10.074 -16.219 1.976 1.00 86.06 150 GLU A N 1
ATOM 1064 C CA . GLU A 1 150 ? 10.481 -15.568 0.741 1.00 86.06 150 GLU A CA 1
ATOM 1065 C C . GLU A 1 150 ? 10.026 -14.097 0.714 1.00 86.06 150 GLU A C 1
ATOM 1067 O O . GLU A 1 150 ? 8.873 -13.804 1.042 1.00 86.06 150 GLU A O 1
ATOM 1072 N N . PRO A 1 151 ? 10.880 -13.158 0.263 1.00 90.62 151 PRO A N 1
ATOM 1073 C CA . PRO A 1 151 ? 10.482 -11.765 0.155 1.00 90.62 151 PRO A CA 1
ATOM 1074 C C . PRO A 1 151 ? 9.331 -11.578 -0.832 1.00 90.62 151 PRO A C 1
ATOM 1076 O O . PRO A 1 151 ? 9.396 -12.055 -1.972 1.00 90.62 151 PRO A O 1
ATOM 1079 N N . LYS A 1 152 ? 8.324 -10.807 -0.416 1.00 91.38 152 LYS A N 1
ATOM 1080 C CA . LYS A 1 152 ? 7.228 -10.369 -1.284 1.00 91.38 152 LYS A CA 1
ATOM 1081 C C . LYS A 1 152 ? 7.745 -9.391 -2.337 1.00 91.38 152 LYS A C 1
ATOM 1083 O O . LYS A 1 152 ? 8.558 -8.516 -2.034 1.00 91.38 152 LYS A O 1
ATOM 1088 N N . ILE A 1 153 ? 7.232 -9.470 -3.559 1.00 95.38 153 ILE A N 1
ATOM 1089 C CA . ILE A 1 153 ? 7.533 -8.487 -4.609 1.00 95.38 153 ILE A CA 1
ATOM 1090 C C . ILE A 1 153 ? 6.405 -7.461 -4.678 1.00 95.38 153 ILE A C 1
ATOM 1092 O O . ILE A 1 153 ? 5.256 -7.826 -4.875 1.00 95.38 153 ILE A O 1
ATOM 1096 N N . VAL A 1 154 ? 6.710 -6.169 -4.601 1.00 95.75 154 VAL A N 1
ATOM 1097 C CA . VAL A 1 154 ? 5.750 -5.105 -4.926 1.00 95.75 154 VAL A CA 1
ATOM 1098 C C . VAL A 1 154 ? 6.244 -4.375 -6.162 1.00 95.75 154 VAL A C 1
ATOM 1100 O O . VAL A 1 154 ? 7.333 -3.815 -6.148 1.00 95.75 154 VAL A O 1
ATOM 1103 N N . PHE A 1 155 ? 5.455 -4.337 -7.228 1.00 96.00 155 PHE A N 1
ATOM 1104 C CA . PHE A 1 155 ? 5.819 -3.653 -8.465 1.00 96.00 155 PHE A CA 1
ATOM 1105 C C . PHE A 1 155 ? 4.829 -2.546 -8.792 1.00 96.00 155 PHE A C 1
ATOM 1107 O O . PHE A 1 155 ? 3.631 -2.791 -8.915 1.00 96.00 155 PHE A O 1
ATOM 1114 N N . VAL A 1 156 ? 5.339 -1.327 -8.969 1.00 92.44 156 VAL A N 1
ATOM 1115 C CA . VAL A 1 156 ? 4.548 -0.183 -9.427 1.00 92.44 156 VAL A CA 1
ATOM 1116 C C . VAL A 1 156 ? 4.539 -0.168 -10.960 1.00 92.44 156 VAL A C 1
ATOM 1118 O O . VAL A 1 156 ? 5.466 0.312 -11.622 1.00 92.44 156 VAL A O 1
ATOM 1121 N N . SER A 1 157 ? 3.479 -0.730 -11.532 1.00 91.94 157 SER A N 1
ATOM 1122 C CA . SER A 1 157 ? 3.176 -0.785 -12.963 1.00 91.94 157 SER A CA 1
ATOM 1123 C C . SER A 1 157 ? 2.409 0.471 -13.431 1.00 91.94 157 SER A C 1
ATOM 1125 O O . SER A 1 157 ? 2.767 1.580 -13.035 1.00 91.94 157 SER A O 1
ATOM 1127 N N . ALA A 1 158 ? 1.410 0.325 -14.306 1.00 85.81 158 ALA A N 1
ATOM 1128 C CA . ALA A 1 158 ? 0.519 1.382 -14.788 1.00 85.81 158 ALA A CA 1
ATOM 1129 C C . ALA A 1 158 ? -0.877 0.821 -15.113 1.00 85.81 158 ALA A C 1
ATOM 1131 O O . ALA A 1 158 ? -0.984 -0.320 -15.567 1.00 85.81 158 ALA A O 1
ATOM 1132 N N . ALA A 1 159 ? -1.934 1.611 -14.911 1.00 77.50 159 ALA A N 1
ATOM 1133 C CA . ALA A 1 159 ? -3.325 1.240 -15.206 1.00 77.50 159 ALA A CA 1
ATOM 1134 C C . ALA A 1 159 ? -3.500 0.753 -16.651 1.00 77.50 159 ALA A C 1
ATOM 1136 O O . ALA A 1 159 ? -4.123 -0.278 -16.910 1.00 77.50 159 ALA A O 1
ATOM 1137 N N . GLU A 1 160 ? -2.870 1.451 -17.592 1.00 80.12 160 GLU A N 1
ATOM 1138 C CA . GLU A 1 160 ? -2.965 1.189 -19.023 1.00 80.12 160 GLU A CA 1
ATOM 1139 C C . GLU A 1 160 ? -2.320 -0.142 -19.440 1.00 80.12 160 GLU A C 1
ATOM 1141 O O . GLU A 1 160 ? -2.613 -0.657 -20.515 1.00 80.12 160 GLU A O 1
ATOM 1146 N N . ALA A 1 161 ? -1.513 -0.772 -18.576 1.00 77.50 161 ALA A N 1
ATOM 1147 C CA . ALA A 1 161 ? -1.048 -2.142 -18.801 1.00 77.50 161 ALA A CA 1
ATOM 1148 C C . ALA A 1 161 ? -2.203 -3.166 -18.815 1.00 77.50 161 ALA A C 1
ATOM 1150 O O . ALA A 1 161 ? -1.995 -4.304 -19.218 1.00 77.50 161 ALA A O 1
ATOM 1151 N N . GLY A 1 162 ? -3.410 -2.781 -18.378 1.00 78.81 162 GLY A N 1
ATOM 1152 C CA . GLY A 1 162 ? -4.638 -3.576 -18.475 1.00 78.81 162 GLY A CA 1
ATOM 1153 C C . GLY A 1 162 ? -5.566 -3.208 -19.635 1.00 78.81 162 GLY A C 1
ATOM 1154 O O . GLY A 1 162 ? -6.726 -3.617 -19.633 1.00 78.81 162 GLY A O 1
ATOM 1155 N N . TRP A 1 163 ? -5.122 -2.405 -20.605 1.00 80.00 163 TRP A N 1
ATOM 1156 C CA . TRP A 1 163 ? -5.936 -2.047 -21.776 1.00 80.00 163 TRP A CA 1
ATOM 1157 C C . TRP A 1 163 ? -6.257 -3.235 -22.695 1.00 80.00 163 TRP A C 1
ATOM 1159 O O . TRP A 1 163 ? -7.237 -3.189 -23.439 1.00 80.00 163 TRP A O 1
ATOM 1169 N N . ASP A 1 164 ? -5.499 -4.324 -22.597 1.00 73.44 164 ASP A N 1
ATOM 1170 C CA . ASP A 1 164 ? -5.733 -5.587 -23.303 1.00 73.44 164 ASP A CA 1
ATOM 1171 C C . ASP A 1 164 ? -6.791 -6.490 -22.642 1.00 73.44 164 ASP A C 1
ATOM 1173 O O . ASP A 1 164 ? -7.133 -7.542 -23.176 1.00 73.44 164 ASP A O 1
ATOM 1177 N N . ALA A 1 165 ? -7.398 -6.068 -21.529 1.00 75.81 165 ALA A N 1
ATOM 1178 C CA . ALA A 1 165 ? -8.415 -6.837 -20.807 1.00 75.81 165 ALA A CA 1
ATOM 1179 C C . ALA A 1 165 ? -9.830 -6.769 -21.433 1.00 75.81 165 ALA A C 1
ATOM 1181 O O . ALA A 1 165 ? -10.831 -6.844 -20.722 1.00 75.81 165 ALA A O 1
ATOM 1182 N N . GLY A 1 166 ? -9.948 -6.566 -22.752 1.00 75.19 166 GLY A N 1
ATOM 1183 C CA . GLY A 1 166 ? -11.244 -6.548 -23.452 1.00 75.19 166 GLY A CA 1
ATOM 1184 C C . GLY A 1 166 ? -12.156 -5.359 -23.105 1.00 75.19 166 GLY A C 1
ATOM 1185 O O . GLY A 1 166 ? -13.370 -5.422 -23.287 1.00 75.19 166 GLY A O 1
ATOM 1186 N N . ASN A 1 167 ? -11.590 -4.257 -22.608 1.00 76.06 167 ASN A N 1
ATOM 1187 C CA . ASN A 1 167 ? -12.327 -3.074 -22.142 1.00 76.06 167 ASN A CA 1
ATOM 1188 C C . ASN A 1 167 ? -12.376 -1.916 -23.165 1.00 76.06 167 ASN A C 1
ATOM 1190 O O . ASN A 1 167 ? -12.819 -0.815 -22.835 1.00 76.06 167 ASN A O 1
ATOM 1194 N N . GLY A 1 168 ? -11.912 -2.159 -24.395 1.00 78.44 168 GLY A N 1
ATOM 1195 C CA . GLY A 1 168 ? -11.783 -1.161 -25.463 1.00 78.44 168 GLY A CA 1
ATOM 1196 C C . GLY A 1 168 ? -10.435 -0.429 -25.495 1.00 78.44 168 GLY A C 1
ATOM 1197 O O . GLY A 1 168 ? -10.127 0.210 -26.502 1.00 78.44 168 GLY A O 1
ATOM 1198 N N . GLY A 1 169 ? -9.608 -0.571 -24.452 1.00 81.56 169 GLY A N 1
ATOM 1199 C CA . GLY A 1 169 ? -8.282 0.037 -24.363 1.00 81.56 169 GLY A CA 1
ATOM 1200 C C . GLY A 1 169 ? -7.332 -0.437 -25.464 1.00 81.56 169 GLY A C 1
ATOM 1201 O O . GLY A 1 169 ? -6.630 0.381 -26.043 1.00 81.56 169 GLY A O 1
ATOM 1202 N N . GLU A 1 170 ? -7.366 -1.717 -25.841 1.00 85.00 170 GLU A N 1
ATOM 1203 C CA . GLU A 1 170 ? -6.517 -2.277 -26.903 1.00 85.00 170 GLU A CA 1
ATOM 1204 C C . GLU A 1 170 ? -6.716 -1.565 -28.253 1.00 85.00 170 GLU A C 1
ATOM 1206 O O . GLU A 1 170 ? -5.762 -1.295 -28.984 1.00 85.00 170 GLU A O 1
ATOM 1211 N N . THR A 1 171 ? -7.959 -1.204 -28.581 1.00 83.62 171 THR A N 1
ATOM 1212 C CA . THR A 1 171 ? -8.270 -0.454 -29.805 1.00 83.62 171 THR A CA 1
ATOM 1213 C C . THR A 1 171 ? -7.696 0.959 -29.740 1.00 83.62 171 THR A C 1
ATOM 1215 O O . THR A 1 171 ? -7.134 1.434 -30.729 1.00 83.62 171 THR A O 1
ATOM 1218 N N . VAL A 1 172 ? -7.783 1.615 -28.580 1.00 81.81 172 VAL A N 1
ATOM 1219 C CA . VAL A 1 172 ? -7.188 2.940 -28.348 1.00 81.81 172 VAL A CA 1
ATOM 1220 C C . VAL A 1 172 ? -5.665 2.863 -28.404 1.00 81.81 172 VAL A C 1
ATOM 1222 O O . VAL A 1 172 ? -5.045 3.684 -29.077 1.00 81.81 172 VAL A O 1
ATOM 1225 N N . GLU A 1 173 ? -5.056 1.846 -27.789 1.00 83.06 173 GLU A N 1
ATOM 1226 C CA . GLU A 1 173 ? -3.619 1.597 -27.873 1.00 83.06 173 GLU A CA 1
ATOM 1227 C C . GLU A 1 173 ? -3.202 1.451 -29.332 1.00 83.06 173 GLU A C 1
ATOM 1229 O O . GLU A 1 173 ? -2.326 2.163 -29.810 1.00 83.06 173 GLU A O 1
ATOM 1234 N N . ARG A 1 174 ? -3.870 0.573 -30.082 1.00 85.06 174 ARG A N 1
ATOM 1235 C CA . ARG A 1 174 ? -3.520 0.275 -31.470 1.00 85.06 174 ARG A CA 1
ATOM 1236 C C . ARG A 1 174 ? -3.653 1.497 -32.376 1.00 85.06 174 ARG A C 1
ATOM 1238 O O . ARG A 1 174 ? -2.731 1.756 -33.154 1.00 85.06 174 ARG A O 1
ATOM 1245 N N . LEU A 1 175 ? -4.761 2.231 -32.276 1.00 83.00 175 LEU A N 1
ATOM 1246 C CA . LEU A 1 175 ? -5.135 3.267 -33.242 1.00 83.00 175 LEU A CA 1
ATOM 1247 C C . LEU A 1 175 ? -4.690 4.681 -32.856 1.00 83.00 175 LEU A C 1
ATOM 1249 O O . LEU A 1 175 ? -4.388 5.470 -33.746 1.00 83.00 175 LEU A O 1
ATOM 1253 N N . LEU A 1 176 ? -4.659 5.009 -31.562 1.00 79.88 176 LEU A N 1
ATOM 1254 C CA . LEU A 1 176 ? -4.516 6.389 -31.082 1.00 79.88 176 LEU A CA 1
ATOM 1255 C C . LEU A 1 176 ? -3.279 6.606 -30.204 1.00 79.88 176 LEU A C 1
ATOM 1257 O O . LEU A 1 176 ? -2.797 7.735 -30.116 1.00 79.88 176 LEU A O 1
ATOM 1261 N N . ALA A 1 177 ? -2.740 5.563 -29.562 1.00 77.38 177 ALA A N 1
ATOM 1262 C CA . ALA A 1 177 ? -1.583 5.742 -28.693 1.00 77.38 177 ALA A CA 1
ATOM 1263 C C . ALA A 1 177 ? -0.306 6.055 -29.496 1.00 77.38 177 ALA A C 1
ATOM 1265 O O . ALA A 1 177 ? 0.005 5.370 -30.483 1.00 77.38 177 ALA A O 1
ATOM 1266 N N . PRO A 1 178 ? 0.489 7.043 -29.049 1.00 74.25 178 PRO A N 1
ATOM 1267 C CA . PRO A 1 178 ? 1.767 7.351 -29.669 1.00 74.25 178 PRO A CA 1
ATOM 1268 C C . PRO A 1 178 ? 2.752 6.184 -29.507 1.00 74.25 178 PRO A C 1
ATOM 1270 O O . PRO A 1 178 ? 2.669 5.388 -28.569 1.00 74.25 178 PRO A O 1
ATOM 1273 N N . GLY A 1 179 ? 3.732 6.092 -30.412 1.00 73.06 179 GLY A N 1
ATOM 1274 C CA . GLY A 1 179 ? 4.680 4.971 -30.446 1.00 73.06 179 GLY A CA 1
ATOM 1275 C C . GLY A 1 179 ? 5.472 4.771 -29.148 1.00 73.06 179 GLY A C 1
ATOM 1276 O O . GLY A 1 179 ? 5.765 3.634 -28.785 1.00 73.06 179 GLY A O 1
ATOM 1277 N N . TRP A 1 180 ? 5.782 5.850 -28.421 1.00 69.94 180 TRP A N 1
ATOM 1278 C CA . TRP A 1 180 ? 6.448 5.764 -27.118 1.00 69.94 180 TRP A CA 1
ATOM 1279 C C . TRP A 1 180 ? 5.552 5.110 -26.054 1.00 69.94 180 TRP A C 1
ATOM 1281 O O . TRP A 1 180 ? 6.037 4.272 -25.298 1.00 69.94 180 TRP A O 1
ATOM 1291 N N . LEU A 1 181 ? 4.246 5.416 -26.041 1.00 76.00 181 LEU A N 1
ATOM 1292 C CA . LEU A 1 181 ? 3.296 4.863 -25.072 1.00 76.00 181 LEU A CA 1
ATOM 1293 C C . LEU A 1 181 ? 3.119 3.363 -25.310 1.00 76.00 181 LEU A C 1
ATOM 1295 O O . LEU A 1 181 ? 3.188 2.584 -24.369 1.00 76.00 181 LEU A O 1
ATOM 1299 N N . LYS A 1 182 ? 3.025 2.939 -26.575 1.00 80.12 182 LYS A N 1
ATOM 1300 C CA . LYS A 1 182 ? 3.009 1.514 -26.949 1.00 80.12 182 LYS A CA 1
ATOM 1301 C C . LYS A 1 182 ? 4.235 0.762 -26.416 1.00 80.12 182 LYS A C 1
ATOM 1303 O O . LYS A 1 182 ? 4.102 -0.311 -25.835 1.00 80.12 182 LYS A O 1
ATOM 1308 N N . ARG A 1 183 ? 5.440 1.329 -26.579 1.00 79.56 183 ARG A N 1
ATOM 1309 C CA . ARG A 1 183 ? 6.683 0.726 -26.054 1.00 79.56 183 ARG A CA 1
ATOM 1310 C C . ARG A 1 183 ? 6.687 0.663 -24.528 1.00 79.56 183 ARG A C 1
ATOM 1312 O O . ARG A 1 183 ? 7.057 -0.365 -23.970 1.00 79.56 183 ARG A O 1
ATOM 1319 N N . TYR A 1 184 ? 6.249 1.734 -23.872 1.00 79.69 184 TYR A N 1
ATOM 1320 C CA . TYR A 1 184 ? 6.119 1.797 -22.419 1.00 79.69 184 TYR A CA 1
ATOM 1321 C C . TYR A 1 184 ? 5.164 0.718 -21.878 1.00 79.69 184 TYR A C 1
ATOM 1323 O O . TYR A 1 184 ? 5.544 -0.042 -20.987 1.00 79.69 184 TYR A O 1
ATOM 1331 N N . LEU A 1 185 ? 3.960 0.592 -22.450 1.00 83.38 185 LEU A N 1
ATOM 1332 C CA . LEU A 1 185 ? 2.964 -0.396 -22.019 1.00 83.38 185 LEU A CA 1
ATOM 1333 C C . LEU A 1 185 ? 3.401 -1.831 -22.304 1.00 83.38 185 LEU A C 1
ATOM 1335 O O . LEU A 1 185 ? 3.184 -2.705 -21.466 1.00 83.38 185 LEU A O 1
ATOM 1339 N N . LYS A 1 186 ? 4.068 -2.076 -23.438 1.00 85.44 186 LYS A N 1
ATOM 1340 C CA . LYS A 1 186 ? 4.684 -3.376 -23.735 1.00 85.44 186 LYS A CA 1
ATOM 1341 C C . LYS A 1 186 ? 5.723 -3.753 -22.676 1.00 85.44 186 LYS A C 1
ATOM 1343 O O . LYS A 1 186 ? 5.632 -4.836 -22.107 1.00 85.44 186 LYS A O 1
ATOM 1348 N N . ALA A 1 187 ? 6.645 -2.845 -22.344 1.00 85.00 187 ALA A N 1
ATOM 1349 C CA . ALA A 1 187 ? 7.670 -3.091 -21.327 1.00 85.00 187 ALA A CA 1
ATOM 1350 C C . ALA A 1 187 ? 7.068 -3.334 -19.930 1.00 85.00 187 ALA A C 1
ATOM 1352 O O . ALA A 1 187 ? 7.540 -4.202 -19.196 1.00 85.00 187 ALA A O 1
ATOM 1353 N N . LYS A 1 188 ? 6.003 -2.605 -19.561 1.00 88.56 188 LYS A N 1
ATOM 1354 C CA . LYS A 1 188 ? 5.265 -2.831 -18.307 1.00 88.56 188 LYS A CA 1
ATOM 1355 C C . LYS A 1 188 ? 4.607 -4.210 -18.275 1.00 88.56 188 LYS A C 1
ATOM 1357 O O . LYS A 1 188 ? 4.824 -4.942 -17.315 1.00 88.56 188 LYS A O 1
ATOM 1362 N N . ARG A 1 189 ? 3.877 -4.600 -19.324 1.00 90.56 189 ARG A N 1
ATOM 1363 C CA . ARG A 1 189 ? 3.231 -5.922 -19.411 1.00 90.56 189 ARG A CA 1
ATOM 1364 C C . ARG A 1 189 ? 4.240 -7.073 -19.394 1.00 90.56 189 ARG A C 1
ATOM 1366 O O . ARG A 1 189 ? 4.015 -8.075 -18.722 1.00 90.56 189 ARG A O 1
ATOM 1373 N N . GLU A 1 190 ? 5.379 -6.921 -20.064 1.00 91.00 190 GLU A N 1
ATOM 1374 C CA . GLU A 1 190 ? 6.463 -7.912 -20.019 1.00 91.00 190 GLU A CA 1
ATOM 1375 C C . GLU A 1 190 ? 7.084 -8.021 -18.619 1.00 91.00 190 GLU A C 1
ATOM 1377 O O . GLU A 1 190 ? 7.296 -9.129 -18.129 1.00 91.00 190 GLU A O 1
ATOM 1382 N N . ALA A 1 191 ? 7.309 -6.895 -17.936 1.00 92.69 191 ALA A N 1
ATOM 1383 C CA . ALA A 1 191 ? 7.772 -6.881 -16.549 1.00 92.69 191 ALA A CA 1
ATOM 1384 C C . ALA A 1 191 ? 6.778 -7.566 -15.589 1.00 92.69 191 ALA A C 1
ATOM 1386 O O . ALA A 1 191 ? 7.184 -8.358 -14.739 1.00 92.69 191 ALA A O 1
ATOM 1387 N N . GLU A 1 192 ? 5.476 -7.323 -15.753 1.00 94.19 192 GLU A N 1
ATOM 1388 C CA . GLU A 1 192 ? 4.434 -8.031 -15.002 1.00 94.19 192 GLU A CA 1
ATOM 1389 C C . GLU A 1 192 ? 4.457 -9.540 -15.271 1.00 94.19 192 GLU A C 1
ATOM 1391 O O . GLU A 1 192 ? 4.335 -10.336 -14.340 1.00 94.19 192 GLU A O 1
ATOM 1396 N N . GLY A 1 193 ? 4.652 -9.941 -16.531 1.00 94.38 193 GLY A N 1
ATOM 1397 C CA . GLY A 1 193 ? 4.803 -11.340 -16.925 1.00 94.38 193 GLY A CA 1
ATOM 1398 C C . GLY A 1 193 ? 5.984 -12.025 -16.235 1.00 94.38 193 GLY A C 1
ATOM 1399 O O . GLY A 1 193 ? 5.831 -13.139 -15.744 1.00 94.38 193 GLY A O 1
ATOM 1400 N N . ILE A 1 194 ? 7.128 -11.342 -16.127 1.00 94.75 194 ILE A N 1
ATOM 1401 C CA . ILE A 1 194 ? 8.326 -11.846 -15.434 1.00 94.75 194 ILE A CA 1
ATOM 1402 C C . ILE A 1 194 ? 8.046 -12.071 -13.944 1.00 94.75 194 ILE A C 1
ATOM 1404 O O . ILE A 1 194 ? 8.374 -13.126 -13.407 1.00 94.75 194 ILE A O 1
ATOM 1408 N N . ILE A 1 195 ? 7.397 -11.112 -13.278 1.00 95.00 195 ILE A N 1
ATOM 1409 C CA . ILE A 1 195 ? 7.058 -11.233 -11.852 1.00 95.00 195 ILE A CA 1
ATOM 1410 C C . ILE A 1 195 ? 6.087 -12.392 -11.631 1.00 95.00 195 ILE A C 1
ATOM 1412 O O . ILE A 1 195 ? 6.327 -13.233 -10.767 1.00 95.00 195 ILE A O 1
ATOM 1416 N N . ARG A 1 196 ? 5.029 -12.486 -12.441 1.00 94.25 196 ARG A N 1
ATOM 1417 C CA . ARG A 1 196 ? 4.053 -13.583 -12.352 1.00 94.25 196 ARG A CA 1
ATOM 1418 C C . ARG A 1 196 ? 4.694 -14.941 -12.634 1.00 94.25 196 ARG A C 1
ATOM 1420 O O . ARG A 1 196 ? 4.387 -15.912 -11.951 1.00 94.25 196 ARG A O 1
ATOM 1427 N N . GLY A 1 197 ? 5.600 -14.998 -13.609 1.00 93.25 197 GLY A N 1
ATOM 1428 C CA . GLY A 1 197 ? 6.354 -16.198 -13.967 1.00 93.25 197 GLY A CA 1
ATOM 1429 C C . GLY A 1 197 ? 7.332 -16.666 -12.888 1.00 93.25 197 GLY A C 1
ATOM 1430 O O . GLY A 1 197 ? 7.685 -17.839 -12.878 1.00 93.25 197 GLY A O 1
ATOM 1431 N N . SER A 1 198 ? 7.725 -15.791 -11.953 1.00 90.62 198 SER A N 1
ATOM 1432 C CA . SER A 1 198 ? 8.618 -16.155 -10.842 1.00 90.62 198 SER A CA 1
ATOM 1433 C C . SER A 1 198 ? 7.970 -17.066 -9.792 1.00 90.62 198 SER A C 1
ATOM 1435 O O . SER A 1 198 ? 8.676 -17.649 -8.974 1.00 90.62 198 SER A O 1
ATOM 1437 N N . GLY A 1 199 ? 6.632 -17.156 -9.762 1.00 86.88 199 GLY A N 1
ATOM 1438 C CA . GLY A 1 199 ? 5.886 -17.943 -8.770 1.00 86.88 199 GLY A CA 1
ATOM 1439 C C . GLY A 1 199 ? 5.940 -17.404 -7.332 1.00 86.88 199 GLY A C 1
ATOM 1440 O O . GLY A 1 199 ? 5.403 -18.039 -6.429 1.00 86.88 199 GLY A O 1
ATOM 1441 N N . ARG A 1 200 ? 6.571 -16.246 -7.102 1.00 87.12 200 ARG A N 1
ATOM 1442 C CA . ARG A 1 200 ? 6.681 -15.606 -5.782 1.00 87.12 200 ARG A CA 1
ATOM 1443 C C . ARG A 1 200 ? 5.393 -14.894 -5.390 1.00 87.12 200 ARG A C 1
ATOM 1445 O O . ARG A 1 200 ? 4.650 -14.448 -6.264 1.00 87.12 200 ARG A O 1
ATOM 1452 N N . ASP A 1 201 ? 5.173 -14.715 -4.088 1.00 89.19 201 ASP A N 1
ATOM 1453 C CA . ASP A 1 201 ? 4.128 -13.810 -3.604 1.00 89.19 201 ASP A CA 1
ATOM 1454 C C . ASP A 1 201 ? 4.422 -12.380 -4.080 1.00 89.19 201 ASP A C 1
ATOM 1456 O O . ASP A 1 201 ? 5.536 -11.862 -3.926 1.00 89.19 201 ASP A O 1
ATOM 1460 N N . HIS A 1 202 ? 3.442 -11.765 -4.734 1.00 93.06 202 HIS A N 1
ATOM 1461 C CA . HIS A 1 202 ? 3.643 -10.503 -5.425 1.00 93.06 202 HIS A CA 1
ATOM 1462 C C . HIS A 1 202 ? 2.397 -9.627 -5.455 1.00 93.06 202 HIS A C 1
ATOM 1464 O O . HIS A 1 202 ? 1.273 -10.097 -5.591 1.00 93.06 202 HIS A O 1
ATOM 1470 N N . PHE A 1 203 ? 2.619 -8.318 -5.455 1.00 92.94 203 PHE A N 1
ATOM 1471 C CA . PHE A 1 203 ? 1.620 -7.285 -5.661 1.00 92.94 203 PHE A CA 1
ATOM 1472 C C . PHE A 1 203 ? 2.032 -6.412 -6.842 1.00 92.94 203 PHE A C 1
ATOM 1474 O O . PHE A 1 203 ? 3.000 -5.657 -6.771 1.00 92.94 203 PHE A O 1
ATOM 1481 N N . ILE A 1 204 ? 1.291 -6.495 -7.941 1.00 93.56 204 ILE A N 1
ATOM 1482 C CA . ILE A 1 204 ? 1.465 -5.627 -9.107 1.00 93.56 204 ILE A CA 1
ATOM 1483 C C . ILE A 1 204 ? 0.450 -4.497 -8.987 1.00 93.56 204 ILE A C 1
ATOM 1485 O O . ILE A 1 204 ? -0.735 -4.691 -9.232 1.00 93.56 204 ILE A O 1
ATOM 1489 N N . LEU A 1 205 ? 0.900 -3.311 -8.604 1.00 90.88 205 LEU A N 1
ATOM 1490 C CA . LEU A 1 205 ? 0.059 -2.126 -8.501 1.00 90.88 205 LEU A CA 1
ATOM 1491 C C . LEU A 1 205 ? 0.005 -1.432 -9.856 1.00 90.88 205 LEU A C 1
ATOM 1493 O O . LEU A 1 205 ? 1.040 -1.062 -10.399 1.00 90.88 205 LEU A O 1
ATOM 1497 N N . ARG A 1 206 ? -1.189 -1.217 -10.397 1.00 90.75 206 ARG A N 1
ATOM 1498 C CA . ARG A 1 206 ? -1.428 -0.519 -11.663 1.00 90.75 206 ARG A CA 1
ATOM 1499 C C . ARG A 1 206 ? -2.123 0.824 -11.388 1.00 90.75 206 ARG A C 1
ATOM 1501 O O . ARG A 1 206 ? -3.329 0.937 -11.597 1.00 90.75 206 ARG A O 1
ATOM 1508 N N . PRO A 1 207 ? -1.398 1.832 -10.865 1.00 86.25 207 PRO A N 1
ATOM 1509 C CA . PRO A 1 207 ? -1.961 3.161 -10.667 1.00 86.25 207 PRO A CA 1
ATOM 1510 C C . PRO A 1 207 ? -2.232 3.843 -12.013 1.00 86.25 207 PRO A C 1
ATOM 1512 O O . PRO A 1 207 ? -1.512 3.614 -12.986 1.00 86.25 207 PRO A O 1
ATOM 1515 N N . SER A 1 208 ? -3.236 4.718 -12.041 1.00 83.56 208 SER A N 1
ATOM 1516 C CA . SER A 1 208 ? -3.407 5.721 -13.101 1.00 83.56 208 SER A CA 1
ATOM 1517 C C . SER A 1 208 ? -2.359 6.839 -12.940 1.00 83.56 208 SER A C 1
ATOM 1519 O O . SER A 1 208 ? -1.300 6.643 -12.339 1.00 83.56 208 SER A O 1
ATOM 1521 N N . ILE A 1 209 ? -2.652 8.043 -13.432 1.00 79.75 209 ILE A N 1
ATOM 1522 C CA . ILE A 1 209 ? -1.832 9.238 -13.224 1.00 79.75 209 ILE A CA 1
ATOM 1523 C C . ILE A 1 209 ? -1.613 9.470 -11.727 1.00 79.75 209 ILE A C 1
ATOM 1525 O O . ILE A 1 209 ? -2.561 9.717 -10.980 1.00 79.75 209 ILE A O 1
ATOM 1529 N N . ILE A 1 210 ? -0.347 9.434 -11.319 1.00 81.88 210 ILE A N 1
ATOM 1530 C CA . ILE A 1 210 ? 0.079 9.716 -9.950 1.00 81.88 210 ILE A CA 1
ATOM 1531 C C . ILE A 1 210 ? 0.338 11.220 -9.815 1.00 81.88 210 ILE A C 1
ATOM 1533 O O . ILE A 1 210 ? 1.035 11.792 -10.655 1.00 81.88 210 ILE A O 1
ATOM 1537 N N . TYR A 1 211 ? -0.193 11.855 -8.772 1.00 80.31 211 TYR A N 1
ATOM 1538 C CA . TYR A 1 211 ? -0.003 13.286 -8.512 1.00 80.31 211 TYR A CA 1
ATOM 1539 C C . TYR A 1 211 ? 0.249 13.594 -7.030 1.00 80.31 211 TYR A C 1
ATOM 1541 O O . TYR A 1 211 ? -0.015 12.771 -6.156 1.00 80.31 211 TYR A O 1
ATOM 1549 N N . SER A 1 212 ? 0.748 14.799 -6.741 1.00 79.38 212 SER A N 1
ATOM 1550 C CA . SER A 1 212 ? 0.903 15.318 -5.375 1.00 79.38 212 SER A CA 1
ATOM 1551 C C . SER A 1 212 ? -0.106 16.419 -5.092 1.00 79.38 212 SER A C 1
ATOM 1553 O O . SER A 1 212 ? -0.516 17.156 -5.990 1.00 79.38 212 SER A O 1
ATOM 1555 N N . GLU A 1 213 ? -0.495 16.582 -3.834 1.00 70.44 213 GLU A N 1
ATOM 1556 C CA . GLU A 1 213 ? -1.280 17.751 -3.441 1.00 70.44 213 GLU A CA 1
ATOM 1557 C C . GLU A 1 213 ? -0.549 19.055 -3.797 1.00 70.44 213 GLU A C 1
ATOM 1559 O O . GLU A 1 213 ? 0.670 19.162 -3.676 1.00 70.44 213 GLU A O 1
ATOM 1564 N N . GLY A 1 214 ? -1.297 20.036 -4.306 1.00 68.12 214 GLY A N 1
ATOM 1565 C CA . GLY A 1 214 ? -0.733 21.298 -4.798 1.00 68.12 214 GLY A CA 1
ATOM 1566 C C . GLY A 1 214 ? -0.043 21.218 -6.166 1.00 68.12 214 GLY A C 1
ATOM 1567 O O . GLY A 1 214 ? 0.380 22.248 -6.685 1.00 68.12 214 GLY A O 1
ATOM 1568 N N . ASP A 1 215 ? 0.036 20.040 -6.791 1.00 69.56 215 ASP A N 1
ATOM 1569 C CA . ASP A 1 215 ? 0.595 19.898 -8.131 1.00 69.56 215 ASP A CA 1
ATOM 1570 C C . ASP A 1 215 ? -0.357 20.443 -9.212 1.00 69.56 215 ASP A C 1
ATOM 1572 O O . ASP A 1 215 ? -1.377 19.834 -9.559 1.00 69.56 215 ASP A O 1
ATOM 1576 N N . VAL A 1 216 ? 0.008 21.606 -9.753 1.00 66.81 216 VAL A N 1
ATOM 1577 C CA . VAL A 1 216 ? -0.706 22.287 -10.843 1.00 66.81 216 VAL A CA 1
ATOM 1578 C C . VAL A 1 216 ? -0.309 21.730 -12.217 1.00 66.81 216 VAL A C 1
ATOM 1580 O O . VAL A 1 216 ? -1.099 21.801 -13.157 1.00 66.81 216 VAL A O 1
ATOM 1583 N N . GLY A 1 217 ? 0.879 21.128 -12.352 1.00 61.78 217 GLY A N 1
ATOM 1584 C CA . GLY A 1 217 ? 1.406 20.658 -13.638 1.00 61.78 217 GLY A CA 1
ATOM 1585 C C . GLY A 1 217 ? 0.626 19.477 -14.215 1.00 61.78 217 GLY A C 1
ATOM 1586 O O . GLY A 1 217 ? 0.468 19.367 -15.430 1.00 61.78 217 GLY A O 1
ATOM 1587 N N . SER A 1 218 ? 0.070 18.627 -13.350 1.00 69.44 218 SER A N 1
ATOM 1588 C CA . SER A 1 218 ? -0.768 17.489 -13.744 1.00 69.44 218 SER A CA 1
ATOM 1589 C C . SER A 1 218 ? -2.267 17.812 -13.805 1.00 69.44 218 SER A C 1
ATOM 1591 O O . SER A 1 218 ? -3.057 16.948 -14.187 1.00 69.44 218 SER A O 1
ATOM 1593 N N . LEU A 1 219 ? -2.689 19.040 -13.465 1.00 70.88 219 LEU A N 1
ATOM 1594 C CA . LEU A 1 219 ? -4.100 19.391 -13.263 1.00 70.88 219 LEU A CA 1
ATOM 1595 C C . LEU A 1 219 ? -4.978 19.093 -14.486 1.00 70.88 219 LEU A C 1
ATOM 1597 O O . LEU A 1 219 ? -6.042 18.496 -14.342 1.00 70.88 219 LEU A O 1
ATOM 1601 N N . GLY A 1 220 ? -4.525 19.452 -15.690 1.00 69.44 220 GLY A N 1
ATOM 1602 C CA . GLY A 1 220 ? -5.284 19.200 -16.920 1.00 69.44 220 GLY A CA 1
ATOM 1603 C C . GLY A 1 220 ? -5.515 17.708 -17.174 1.00 69.44 220 GLY A C 1
ATOM 1604 O O . GLY A 1 220 ? -6.636 17.287 -17.460 1.00 69.44 220 GLY A O 1
ATOM 1605 N N . ALA A 1 221 ? -4.474 16.892 -16.992 1.00 71.44 221 ALA A N 1
ATOM 1606 C CA . ALA A 1 221 ? -4.570 15.445 -17.150 1.00 71.44 221 ALA A CA 1
ATOM 1607 C C . ALA A 1 221 ? -5.450 14.815 -16.056 1.00 71.44 221 ALA A C 1
ATOM 1609 O O . ALA A 1 221 ? -6.298 13.976 -16.355 1.00 71.44 221 ALA A O 1
ATOM 1610 N N . ARG A 1 222 ? -5.332 15.287 -14.806 1.00 77.62 222 ARG A N 1
ATOM 1611 C CA . ARG A 1 222 ? -6.184 14.865 -13.683 1.00 77.62 222 ARG A CA 1
ATOM 1612 C C . ARG A 1 222 ? -7.658 15.128 -13.964 1.00 77.62 222 ARG A C 1
ATOM 1614 O O . ARG A 1 222 ? -8.473 14.227 -13.779 1.00 77.62 222 ARG A O 1
ATOM 1621 N N . VAL A 1 223 ? -8.003 16.326 -14.438 1.00 77.62 223 VAL A N 1
ATOM 1622 C CA . VAL A 1 223 ? -9.386 16.674 -14.798 1.00 77.62 223 VAL A CA 1
ATOM 1623 C C . VAL A 1 223 ? -9.890 15.762 -15.916 1.00 77.62 223 VAL A C 1
ATOM 1625 O O . VAL A 1 223 ? -10.961 15.178 -15.776 1.00 77.62 223 VAL A O 1
ATOM 1628 N N . GLY A 1 224 ? -9.103 15.572 -16.980 1.00 79.56 224 GLY A N 1
ATOM 1629 C CA . GLY A 1 224 ? -9.477 14.713 -18.106 1.00 79.56 224 GLY A CA 1
ATOM 1630 C C . GLY A 1 224 ? -9.756 13.262 -17.700 1.00 79.56 224 GLY A C 1
ATOM 1631 O O . GLY A 1 224 ? -10.819 12.730 -18.016 1.00 79.56 224 GLY A O 1
ATOM 1632 N N . PHE A 1 225 ? -8.845 12.637 -16.948 1.00 81.69 225 PHE A N 1
ATOM 1633 C CA . PHE A 1 225 ? -9.005 11.253 -16.484 1.00 81.69 225 PHE A CA 1
ATOM 1634 C C . PHE A 1 225 ? -10.153 11.112 -15.479 1.00 81.69 225 PHE A C 1
ATOM 1636 O O . PHE A 1 225 ? -10.913 10.150 -15.552 1.00 81.69 225 PHE A O 1
ATOM 1643 N N . THR A 1 226 ? -10.350 12.102 -14.601 1.00 81.81 226 THR A N 1
ATOM 1644 C CA . THR A 1 226 ? -11.487 12.118 -13.665 1.00 81.81 226 THR A CA 1
ATOM 1645 C C . THR A 1 226 ? -12.821 12.184 -14.407 1.00 81.81 226 THR A C 1
ATOM 1647 O O . THR A 1 226 ? -13.754 11.454 -14.077 1.00 81.81 226 THR A O 1
ATOM 1650 N N . LEU A 1 227 ? -12.932 13.047 -15.421 1.00 81.31 227 LEU A N 1
ATOM 1651 C CA . LEU A 1 227 ? -14.140 13.145 -16.242 1.00 81.31 227 LEU A CA 1
ATOM 1652 C C . LEU A 1 227 ? -14.379 11.862 -17.041 1.00 81.31 227 LEU A C 1
ATOM 1654 O O . LEU A 1 227 ? -15.514 11.398 -17.103 1.00 81.31 227 LEU A O 1
ATOM 1658 N N . GLY A 1 228 ? -13.325 11.268 -17.606 1.00 82.56 228 GLY A N 1
ATOM 1659 C CA . GLY A 1 228 ? -13.419 10.008 -18.342 1.00 82.56 228 GLY A CA 1
ATOM 1660 C C . GLY A 1 228 ? -13.877 8.837 -17.469 1.00 82.56 228 GLY A C 1
ATOM 1661 O O . GLY A 1 228 ? -14.768 8.089 -17.869 1.00 82.56 228 GLY A O 1
ATOM 1662 N N . GLU A 1 229 ? -13.334 8.709 -16.256 1.00 83.25 229 GLU A N 1
ATOM 1663 C CA . GLU A 1 229 ? -13.787 7.698 -15.295 1.00 83.25 229 GLU A CA 1
ATOM 1664 C C . GLU A 1 229 ? -15.249 7.933 -14.887 1.00 83.25 229 GLU A C 1
ATOM 1666 O O . GLU A 1 229 ? -16.054 7.004 -14.930 1.00 83.25 229 GLU A O 1
ATOM 1671 N N . ARG A 1 230 ? -15.628 9.179 -14.560 1.00 81.50 230 ARG A N 1
ATOM 1672 C CA . ARG A 1 230 ? -17.014 9.539 -14.203 1.00 81.50 230 ARG A CA 1
ATOM 1673 C C . ARG A 1 230 ? -18.007 9.308 -15.339 1.00 81.50 230 ARG A C 1
ATOM 1675 O O . ARG A 1 230 ? -19.157 8.976 -15.078 1.00 81.50 230 ARG A O 1
ATOM 1682 N N . ALA A 1 231 ? -17.568 9.459 -16.584 1.00 83.25 231 ALA A N 1
ATOM 1683 C CA . ALA A 1 231 ? -18.353 9.133 -17.770 1.00 83.25 231 ALA A CA 1
ATOM 1684 C C . ALA A 1 231 ? -18.456 7.616 -18.031 1.00 83.25 231 ALA A C 1
ATOM 1686 O O . ALA A 1 231 ? -19.088 7.204 -19.002 1.00 83.25 231 ALA A O 1
ATOM 1687 N N . GLY A 1 232 ? -17.836 6.774 -17.195 1.00 78.44 232 GLY A N 1
ATOM 1688 C CA . GLY A 1 232 ? -17.887 5.319 -17.313 1.00 78.44 232 GLY A CA 1
ATOM 1689 C C . GLY A 1 232 ? -17.009 4.753 -18.430 1.00 78.44 232 GLY A C 1
ATOM 1690 O O . GLY A 1 232 ? -17.258 3.638 -18.898 1.00 78.44 232 GLY A O 1
ATOM 1691 N N . ILE A 1 233 ? -15.983 5.487 -18.886 1.00 80.81 233 ILE A N 1
ATOM 1692 C CA . ILE A 1 233 ? -15.081 5.000 -19.935 1.00 80.81 233 ILE A CA 1
ATOM 1693 C C . ILE A 1 233 ? -14.277 3.813 -19.393 1.00 80.81 233 ILE A C 1
ATOM 1695 O O . ILE A 1 233 ? -13.391 3.943 -18.549 1.00 80.81 233 ILE A O 1
ATOM 1699 N N . LYS A 1 234 ? -14.577 2.621 -19.916 1.00 78.81 234 LYS A N 1
ATOM 1700 C CA . LYS A 1 234 ? -14.115 1.332 -19.383 1.00 78.81 234 LYS A CA 1
ATOM 1701 C C . LYS A 1 234 ? -12.606 1.082 -19.411 1.00 78.81 234 LYS A C 1
ATOM 1703 O O . LYS A 1 234 ? -12.206 0.063 -18.875 1.00 78.81 234 LYS A O 1
ATOM 1708 N N . PHE A 1 235 ? -11.774 1.938 -19.985 1.00 76.56 235 PHE A N 1
ATOM 1709 C CA . PHE A 1 235 ? -10.310 1.788 -19.951 1.00 76.56 235 PHE A CA 1
ATOM 1710 C C . PHE A 1 235 ? -9.604 2.963 -19.255 1.00 76.56 235 PHE A C 1
ATOM 1712 O O . PHE A 1 235 ? -8.387 2.937 -19.096 1.00 76.56 235 PHE A O 1
ATOM 1719 N N . VAL A 1 236 ? -10.354 3.981 -18.817 1.00 80.44 236 VAL A N 1
ATOM 1720 C CA . VAL A 1 236 ? -9.831 5.131 -18.068 1.00 80.44 236 VAL A CA 1
ATOM 1721 C C . VAL A 1 236 ? -10.006 4.860 -16.574 1.00 80.44 236 VAL A C 1
ATOM 1723 O O . VAL A 1 236 ? -11.055 4.377 -16.148 1.00 80.44 236 VAL A O 1
ATOM 1726 N N . GLU A 1 237 ? -8.971 5.137 -15.786 1.00 82.50 237 GLU A N 1
ATOM 1727 C CA . GLU A 1 237 ? -8.999 5.076 -14.319 1.00 82.50 237 GLU A CA 1
ATOM 1728 C C . GLU A 1 237 ? -8.674 6.457 -13.745 1.00 82.50 237 GLU A C 1
ATOM 1730 O O . GLU A 1 237 ? -7.854 7.186 -14.308 1.00 82.50 237 GLU A O 1
ATOM 1735 N N . GLY A 1 238 ? -9.312 6.833 -12.637 1.00 81.94 238 GLY A N 1
ATOM 1736 C CA . GLY A 1 238 ? -9.100 8.135 -12.010 1.00 81.94 238 GLY A CA 1
ATOM 1737 C C . GLY A 1 238 ? -7.667 8.321 -11.500 1.00 81.94 238 GLY A C 1
ATOM 1738 O O . GLY A 1 238 ? -7.012 7.341 -11.139 1.00 81.94 238 GLY A O 1
ATOM 1739 N N . PRO A 1 239 ? -7.157 9.566 -11.470 1.00 82.12 239 PRO A N 1
ATOM 1740 C CA . PRO A 1 239 ? -5.828 9.857 -10.944 1.00 82.12 239 PRO A CA 1
ATOM 1741 C C . PRO A 1 239 ? -5.729 9.505 -9.453 1.00 82.12 239 PRO A C 1
ATOM 1743 O O . PRO A 1 239 ? -6.702 9.623 -8.711 1.00 82.12 239 PRO A O 1
ATOM 1746 N N . ILE A 1 240 ? -4.531 9.134 -9.005 1.00 81.00 240 ILE A N 1
ATOM 1747 C CA . ILE A 1 240 ? -4.247 8.730 -7.624 1.00 81.00 240 ILE A CA 1
ATOM 1748 C C . ILE A 1 240 ? -3.180 9.632 -7.000 1.00 81.00 240 ILE A C 1
ATOM 1750 O O . ILE A 1 240 ? -2.185 9.981 -7.632 1.00 81.00 240 ILE A O 1
ATOM 1754 N N . GLU A 1 241 ? -3.380 10.021 -5.746 1.00 85.31 241 GLU A N 1
ATOM 1755 C CA . GLU A 1 241 ? -2.385 10.795 -5.007 1.00 85.31 241 GLU A CA 1
ATOM 1756 C C . GLU A 1 241 ? -1.214 9.882 -4.570 1.00 85.31 241 GLU A C 1
ATOM 1758 O O . GLU A 1 241 ? -1.397 8.706 -4.242 1.00 85.31 241 GLU A O 1
ATOM 1763 N N . VAL A 1 242 ? 0.022 10.385 -4.606 1.00 83.19 242 VAL A N 1
ATOM 1764 C CA . VAL A 1 242 ? 1.230 9.573 -4.370 1.00 83.19 242 VAL A CA 1
ATOM 1765 C C . VAL A 1 242 ? 1.324 9.002 -2.949 1.00 83.19 242 VAL A C 1
ATOM 1767 O O . VAL A 1 242 ? 1.730 7.853 -2.775 1.00 83.19 242 VAL A O 1
ATOM 1770 N N . GLY A 1 243 ? 0.934 9.759 -1.925 1.00 84.38 243 GLY A N 1
ATOM 1771 C CA . GLY A 1 243 ? 0.832 9.310 -0.536 1.00 84.38 243 GLY A CA 1
ATOM 1772 C C . GLY A 1 243 ? -0.218 8.217 -0.344 1.00 84.38 243 GLY A C 1
ATOM 1773 O O . GLY A 1 243 ? -0.034 7.301 0.456 1.00 84.38 243 GLY A O 1
ATOM 1774 N N . THR A 1 244 ? -1.278 8.272 -1.135 1.00 83.00 244 THR A N 1
ATOM 1775 C CA . THR A 1 244 ? -2.403 7.340 -1.168 1.00 83.00 244 THR A CA 1
ATOM 1776 C C . THR A 1 244 ? -1.957 6.001 -1.778 1.00 83.00 244 THR A C 1
ATOM 1778 O O . THR A 1 244 ? -2.100 4.955 -1.136 1.00 83.00 244 THR A O 1
ATOM 1781 N N . LEU A 1 245 ? -1.222 6.036 -2.899 1.00 85.81 245 LEU A N 1
ATOM 1782 C CA . LEU A 1 245 ? -0.500 4.874 -3.443 1.00 85.81 245 LEU A CA 1
ATOM 1783 C C . LEU A 1 245 ? 0.516 4.295 -2.440 1.00 85.81 245 LEU A C 1
ATOM 1785 O O . LEU A 1 245 ? 0.558 3.082 -2.224 1.00 85.81 245 LEU A O 1
ATOM 1789 N N . ALA A 1 246 ? 1.320 5.148 -1.802 1.00 89.19 246 ALA A N 1
ATOM 1790 C CA . ALA A 1 246 ? 2.326 4.733 -0.826 1.00 89.19 246 ALA A CA 1
ATOM 1791 C C . ALA A 1 246 ? 1.712 4.064 0.414 1.00 89.19 246 ALA A C 1
ATOM 1793 O O . ALA A 1 246 ? 2.229 3.055 0.899 1.00 89.19 246 ALA A O 1
ATOM 1794 N N . LYS A 1 247 ? 0.570 4.573 0.894 1.00 85.00 247 LYS A N 1
ATOM 1795 C CA . LYS A 1 247 ? -0.222 3.937 1.953 1.00 85.00 247 LYS A CA 1
ATOM 1796 C C . LYS A 1 247 ? -0.682 2.541 1.527 1.00 85.00 247 LYS A C 1
ATOM 1798 O O . LYS A 1 247 ? -0.626 1.628 2.345 1.00 85.00 247 LYS A O 1
ATOM 1803 N N . GLY A 1 248 ? -1.086 2.363 0.269 1.00 82.62 248 GLY A N 1
ATOM 1804 C CA . GLY A 1 248 ? -1.449 1.055 -0.286 1.00 82.62 248 GLY A CA 1
ATOM 1805 C C . GLY A 1 248 ? -0.297 0.064 -0.292 1.00 82.62 248 GLY A C 1
ATOM 1806 O O . GLY A 1 248 ? -0.445 -1.045 0.207 1.00 82.62 248 GLY A O 1
ATOM 1807 N N . VAL A 1 249 ? 0.875 0.488 -0.772 1.00 89.38 249 VAL A N 1
ATOM 1808 C CA . VAL A 1 249 ? 2.100 -0.330 -0.734 1.00 89.38 249 VAL A CA 1
ATOM 1809 C C . VAL A 1 249 ? 2.401 -0.795 0.689 1.00 89.38 249 VAL A C 1
ATOM 1811 O O . VAL A 1 249 ? 2.611 -1.985 0.912 1.00 89.38 249 VAL A O 1
ATOM 1814 N N . ARG A 1 250 ? 2.365 0.122 1.662 1.00 88.38 250 ARG A N 1
ATOM 1815 C CA . ARG A 1 250 ? 2.577 -0.199 3.079 1.00 88.38 250 ARG A CA 1
ATOM 1816 C C . ARG A 1 250 ? 1.587 -1.255 3.579 1.00 88.38 250 ARG A C 1
ATOM 1818 O O . ARG A 1 250 ? 2.005 -2.251 4.160 1.00 88.38 250 ARG A O 1
ATOM 1825 N N . LEU A 1 251 ? 0.292 -1.072 3.311 1.00 80.44 251 LEU A N 1
ATOM 1826 C CA . LEU A 1 251 ? -0.756 -2.003 3.747 1.00 80.44 251 LEU A CA 1
ATOM 1827 C C . LEU A 1 251 ? -0.642 -3.388 3.106 1.00 80.44 251 LEU A C 1
ATOM 1829 O O . LEU A 1 251 ? -0.964 -4.379 3.755 1.00 80.44 251 LEU A O 1
ATOM 1833 N N . LEU A 1 252 ? -0.192 -3.472 1.854 1.00 82.56 252 LEU A N 1
ATOM 1834 C CA . LEU A 1 252 ? 0.044 -4.748 1.174 1.00 82.56 252 LEU A CA 1
ATOM 1835 C C . LEU A 1 252 ? 1.250 -5.492 1.762 1.00 82.56 252 LEU A C 1
ATOM 1837 O O . LEU A 1 252 ? 1.225 -6.715 1.905 1.00 82.56 252 LEU A O 1
ATOM 1841 N N . ILE A 1 253 ? 2.292 -4.754 2.152 1.00 85.00 253 ILE A N 1
ATOM 1842 C CA . ILE A 1 253 ? 3.478 -5.319 2.803 1.00 85.00 253 ILE A CA 1
ATOM 1843 C C . ILE A 1 253 ? 3.127 -5.857 4.198 1.00 85.00 253 ILE A C 1
ATOM 1845 O O . ILE A 1 253 ? 3.437 -7.015 4.490 1.00 85.00 253 ILE A O 1
ATOM 1849 N N . GLU A 1 254 ? 2.458 -5.049 5.026 1.00 79.06 254 GLU A N 1
ATOM 1850 C CA . GLU A 1 254 ? 2.086 -5.391 6.409 1.00 79.06 254 GLU A CA 1
ATOM 1851 C C . GLU A 1 254 ? 0.955 -6.427 6.500 1.00 79.06 254 GLU A C 1
ATOM 1853 O O . GLU A 1 254 ? 0.914 -7.232 7.430 1.00 79.06 254 GLU A O 1
ATOM 1858 N N . GLY A 1 255 ? 0.015 -6.394 5.555 1.00 68.38 255 GLY A N 1
ATOM 1859 C CA . GLY A 1 255 ? -1.194 -7.205 5.597 1.00 68.38 255 GLY A CA 1
ATOM 1860 C C . GLY A 1 255 ? -1.013 -8.640 5.099 1.00 68.38 255 GLY A C 1
ATOM 1861 O O . GLY A 1 255 ? -0.054 -8.994 4.403 1.00 68.38 255 GLY A O 1
ATOM 1862 N N . LYS A 1 256 ? -2.004 -9.474 5.427 1.00 66.19 256 LYS A N 1
ATOM 1863 C CA . LYS A 1 256 ? -2.196 -10.808 4.848 1.00 66.19 256 LYS A CA 1
ATOM 1864 C C . LYS A 1 256 ? -3.147 -10.689 3.662 1.00 66.19 256 LYS A C 1
ATOM 1866 O O . LYS A 1 256 ? -4.354 -10.850 3.808 1.00 66.19 256 LYS A O 1
ATOM 1871 N N . TRP A 1 257 ? -2.589 -10.345 2.511 1.00 69.88 257 TRP A N 1
ATOM 1872 C CA . TRP A 1 257 ? -3.332 -10.175 1.270 1.00 69.88 257 TRP A CA 1
ATOM 1873 C C . TRP A 1 257 ? -3.013 -11.292 0.298 1.00 69.88 257 TRP A C 1
ATOM 1875 O O . TRP A 1 257 ? -1.888 -11.784 0.266 1.00 69.88 257 TRP A O 1
ATOM 1885 N N . GLU A 1 258 ? -3.989 -11.644 -0.530 1.00 72.81 258 GLU A N 1
ATOM 1886 C CA . GLU A 1 258 ? -3.712 -12.471 -1.693 1.00 72.81 258 GLU A CA 1
ATOM 1887 C C . GLU A 1 258 ? -2.899 -11.659 -2.708 1.00 72.81 258 GLU A C 1
ATOM 1889 O O . GLU A 1 258 ? -3.288 -10.548 -3.103 1.00 72.81 258 GLU A O 1
ATOM 1894 N N . GLY A 1 259 ? -1.764 -12.220 -3.125 1.00 82.12 259 GLY A N 1
ATOM 1895 C CA . GLY A 1 259 ? -0.967 -11.684 -4.216 1.00 82.12 259 GLY A CA 1
ATOM 1896 C C . GLY A 1 259 ? -1.792 -11.480 -5.493 1.00 82.12 259 GLY A C 1
ATOM 1897 O O . GLY A 1 259 ? -2.841 -12.085 -5.712 1.00 82.12 259 GLY A O 1
ATOM 1898 N N . GLY A 1 260 ? -1.341 -10.579 -6.358 1.00 86.75 260 GLY A N 1
ATOM 1899 C CA . GLY A 1 260 ? -1.936 -10.358 -7.672 1.00 86.75 260 GLY A CA 1
ATOM 1900 C C . GLY A 1 260 ? -1.851 -8.915 -8.149 1.00 86.75 260 GLY A C 1
ATOM 1901 O O . GLY A 1 260 ? -1.024 -8.128 -7.691 1.00 86.75 260 GLY A O 1
ATOM 1902 N N . ILE A 1 261 ? -2.722 -8.565 -9.095 1.00 86.19 261 ILE A N 1
ATOM 1903 C CA . ILE A 1 261 ? -2.752 -7.249 -9.747 1.00 86.19 261 ILE A CA 1
ATOM 1904 C C . ILE A 1 261 ? -3.770 -6.346 -9.049 1.00 86.19 261 ILE A C 1
ATOM 1906 O O . ILE A 1 261 ? -4.925 -6.724 -8.921 1.00 86.19 261 ILE A O 1
ATOM 1910 N N . TRP A 1 262 ? -3.373 -5.158 -8.610 1.00 82.81 262 TRP A N 1
ATOM 1911 C CA . TRP A 1 262 ? -4.193 -4.214 -7.851 1.00 82.81 262 TRP A CA 1
ATOM 1912 C C . TRP A 1 262 ? -4.323 -2.890 -8.608 1.00 82.81 262 TRP A C 1
ATOM 1914 O O . TRP A 1 262 ? -3.317 -2.272 -8.947 1.00 82.81 262 TRP A O 1
ATOM 1924 N N . ASN A 1 263 ? -5.551 -2.442 -8.872 1.00 83.06 263 ASN A N 1
ATOM 1925 C CA . ASN A 1 263 ? -5.857 -1.177 -9.551 1.00 83.06 263 ASN A CA 1
ATOM 1926 C C . ASN A 1 263 ? -7.157 -0.553 -9.017 1.00 83.06 263 ASN A C 1
ATOM 1928 O O . ASN A 1 263 ? -7.817 -1.125 -8.145 1.00 83.06 263 ASN A O 1
ATOM 1932 N N . GLY A 1 264 ? -7.547 0.604 -9.565 1.00 73.50 264 GLY A N 1
ATOM 1933 C CA . GLY A 1 264 ? -8.770 1.306 -9.165 1.00 73.50 264 GLY A CA 1
ATOM 1934 C C . GLY A 1 264 ? -10.061 0.539 -9.483 1.00 73.50 264 GLY A C 1
ATOM 1935 O O . GLY A 1 264 ? -11.116 0.840 -8.928 1.00 73.50 264 GLY A O 1
ATOM 1936 N N . ARG A 1 265 ? -9.998 -0.476 -10.353 1.00 74.81 265 ARG A N 1
ATOM 1937 C CA . ARG A 1 265 ? -11.135 -1.354 -10.673 1.00 74.81 265 ARG A CA 1
ATOM 1938 C C . ARG A 1 265 ? -11.288 -2.480 -9.675 1.00 74.81 265 ARG A C 1
ATOM 1940 O O . ARG A 1 265 ? -12.392 -2.683 -9.190 1.00 74.81 265 ARG A O 1
ATOM 1947 N N . ARG A 1 266 ? -10.197 -3.158 -9.315 1.00 73.44 266 ARG A N 1
ATOM 1948 C CA . ARG A 1 266 ? -10.217 -4.284 -8.376 1.00 73.44 266 ARG A CA 1
ATOM 1949 C C . ARG A 1 266 ? -10.778 -3.880 -7.018 1.00 73.44 266 ARG A C 1
ATOM 1951 O O . ARG A 1 266 ? -11.473 -4.671 -6.401 1.00 73.44 266 ARG A O 1
ATOM 1958 N N . ILE A 1 267 ? -10.568 -2.631 -6.590 1.00 73.88 267 ILE A N 1
ATOM 1959 C CA . ILE A 1 267 ? -11.179 -2.082 -5.364 1.00 73.88 267 ILE A CA 1
ATOM 1960 C C . ILE A 1 267 ? -12.714 -1.900 -5.455 1.00 73.88 267 ILE A C 1
ATOM 1962 O O . ILE A 1 267 ? -13.363 -1.745 -4.423 1.00 73.88 267 ILE A O 1
ATOM 1966 N N . LYS A 1 268 ? -13.291 -1.932 -6.666 1.00 74.06 268 LYS A N 1
ATOM 1967 C CA . LYS A 1 268 ? -14.729 -1.794 -6.979 1.00 74.06 268 LYS A CA 1
ATOM 1968 C C . LYS A 1 268 ? -15.373 -3.105 -7.462 1.00 74.06 268 LYS A C 1
ATOM 1970 O O . LYS A 1 268 ? -16.584 -3.142 -7.658 1.00 74.06 268 LYS A O 1
ATOM 1975 N N . GLU A 1 269 ? -14.587 -4.154 -7.708 1.00 75.12 269 GLU A N 1
ATOM 1976 C CA . GLU A 1 269 ? -15.082 -5.431 -8.234 1.00 75.12 269 GLU A CA 1
ATOM 1977 C C . GLU A 1 269 ? -15.986 -6.152 -7.229 1.00 75.12 269 GLU A C 1
ATOM 1979 O O . GLU A 1 269 ? -15.841 -5.997 -6.020 1.00 75.12 269 GLU A O 1
ATOM 1984 N N . LEU A 1 270 ? -16.921 -6.953 -7.740 1.00 81.94 270 LEU A N 1
ATOM 1985 C CA . LEU A 1 270 ? -17.782 -7.810 -6.929 1.00 81.94 270 LEU A CA 1
ATOM 1986 C C . LEU A 1 270 ? -17.320 -9.256 -7.068 1.00 81.94 270 LEU A C 1
ATOM 1988 O O . LEU A 1 270 ? -17.087 -9.726 -8.182 1.00 81.94 270 LEU A O 1
ATOM 1992 N N . ASN A 1 271 ? -17.212 -9.973 -5.951 1.00 81.06 271 ASN A N 1
ATOM 1993 C CA . ASN A 1 271 ? -17.011 -11.420 -5.983 1.00 81.06 271 ASN A CA 1
ATOM 1994 C C . ASN A 1 271 ? -18.325 -12.161 -6.332 1.00 81.06 271 ASN A C 1
ATOM 1996 O O . ASN A 1 271 ? -19.373 -11.551 -6.556 1.00 81.06 271 ASN A O 1
ATOM 2000 N N . GLY A 1 272 ? -18.292 -13.498 -6.348 1.00 79.56 272 GLY A N 1
ATOM 2001 C CA . GLY A 1 272 ? -19.460 -14.330 -6.682 1.00 79.56 272 GLY A CA 1
ATOM 2002 C C . GLY A 1 272 ? -20.668 -14.182 -5.744 1.00 79.56 272 GLY A C 1
ATOM 2003 O O . GLY A 1 272 ? -21.774 -14.571 -6.114 1.00 79.56 272 GLY A O 1
ATOM 2004 N N . THR A 1 273 ? -20.491 -13.598 -4.555 1.00 86.25 273 THR A N 1
ATOM 2005 C CA . THR A 1 273 ? -21.569 -13.301 -3.597 1.00 86.25 273 THR A CA 1
ATOM 2006 C C . THR A 1 273 ? -21.982 -11.824 -3.612 1.00 86.25 273 THR A C 1
ATOM 2008 O O . THR A 1 273 ? -22.733 -11.375 -2.745 1.00 86.25 273 THR A O 1
ATOM 2011 N N . GLY A 1 274 ? -21.522 -11.054 -4.604 1.00 87.56 274 GLY A N 1
ATOM 2012 C CA . GLY A 1 274 ? -21.828 -9.631 -4.739 1.00 87.56 274 GLY A CA 1
ATOM 2013 C C . GLY A 1 274 ? -21.058 -8.738 -3.762 1.00 87.56 274 GLY A C 1
ATOM 2014 O O . GLY A 1 274 ? -21.386 -7.565 -3.623 1.00 87.56 274 GLY A O 1
ATOM 2015 N N . GLN A 1 275 ? -20.055 -9.259 -3.053 1.00 87.00 275 GLN A N 1
ATOM 2016 C CA . GLN A 1 275 ? -19.287 -8.482 -2.082 1.00 87.00 275 GLN A CA 1
ATOM 2017 C C . GLN A 1 275 ? -18.188 -7.681 -2.782 1.00 87.00 275 GLN A C 1
ATOM 2019 O O . GLN A 1 275 ? -17.400 -8.225 -3.557 1.00 87.00 275 GLN A O 1
ATOM 2024 N N . THR A 1 276 ? -18.109 -6.396 -2.448 1.00 89.62 276 THR A N 1
ATOM 2025 C CA . THR A 1 276 ? -16.951 -5.544 -2.751 1.00 89.62 276 THR A CA 1
ATOM 2026 C C . THR A 1 276 ? -15.780 -5.872 -1.815 1.00 89.62 276 THR A C 1
ATOM 2028 O O . THR A 1 276 ? -15.997 -6.390 -0.714 1.00 89.62 276 THR A O 1
ATOM 2031 N N . PRO A 1 277 ? -14.538 -5.485 -2.153 1.00 87.44 277 PRO A N 1
ATOM 2032 C CA . PRO A 1 277 ? -13.418 -5.544 -1.216 1.00 87.44 277 PRO A CA 1
ATOM 2033 C C . PRO A 1 277 ? -13.691 -4.837 0.115 1.00 87.44 277 PRO A C 1
ATOM 2035 O O . PRO A 1 277 ? -13.158 -5.257 1.138 1.00 87.44 277 PRO A O 1
ATOM 2038 N N . LEU A 1 278 ? -14.535 -3.795 0.128 1.00 88.88 278 LEU A N 1
ATOM 2039 C CA . LEU A 1 278 ? -14.891 -3.082 1.355 1.00 88.88 278 LEU A CA 1
ATOM 2040 C C . LEU A 1 278 ? -15.781 -3.932 2.273 1.00 88.88 278 LEU A C 1
ATOM 2042 O O . LEU A 1 278 ? -15.545 -3.929 3.479 1.00 88.88 278 LEU A O 1
ATOM 2046 N N . HIS A 1 279 ? -16.711 -4.726 1.721 1.00 90.56 279 HIS A N 1
ATOM 2047 C CA . HIS A 1 279 ? -17.449 -5.717 2.519 1.00 90.56 279 HIS A CA 1
ATOM 2048 C C . HIS A 1 279 ? -16.473 -6.666 3.215 1.00 90.56 279 HIS A C 1
ATOM 2050 O O . HIS A 1 279 ? -16.582 -6.880 4.418 1.00 90.56 279 HIS A O 1
ATOM 2056 N N . MET A 1 280 ? -15.508 -7.205 2.460 1.00 87.25 280 MET A N 1
ATOM 2057 C CA . MET A 1 280 ? -14.520 -8.159 2.970 1.00 87.25 280 MET A CA 1
ATOM 2058 C C . MET A 1 280 ? -13.662 -7.530 4.067 1.00 87.25 280 MET A C 1
ATOM 2060 O O . MET A 1 280 ? -13.500 -8.108 5.137 1.00 87.25 280 MET A O 1
ATOM 2064 N N . ALA A 1 281 ? -13.149 -6.325 3.823 1.00 85.88 281 ALA A N 1
ATOM 2065 C CA . ALA A 1 281 ? -12.310 -5.618 4.778 1.00 85.88 281 ALA A CA 1
ATOM 2066 C C . ALA A 1 281 ? -13.038 -5.363 6.102 1.00 85.88 281 ALA A C 1
ATOM 2068 O O . ALA A 1 281 ? -12.470 -5.602 7.161 1.00 85.88 281 ALA A O 1
ATOM 2069 N N . LEU A 1 282 ? -14.296 -4.924 6.047 1.00 88.88 282 LEU A N 1
ATOM 2070 C CA . LEU A 1 282 ? -15.095 -4.663 7.242 1.00 88.88 282 LEU A CA 1
ATOM 2071 C C . LEU A 1 282 ? -15.542 -5.956 7.935 1.00 88.88 282 LEU A C 1
ATOM 2073 O O . LEU A 1 282 ? -15.453 -6.052 9.154 1.00 88.88 282 LEU A O 1
ATOM 2077 N N . GLY A 1 283 ? -15.955 -6.977 7.179 1.00 86.50 283 GLY A N 1
ATOM 2078 C CA . GLY A 1 283 ? -16.371 -8.272 7.728 1.00 86.50 283 GLY A CA 1
ATOM 2079 C C . GLY A 1 283 ? -15.257 -9.007 8.484 1.00 86.50 283 GLY A C 1
ATOM 2080 O O . GLY A 1 283 ? -15.535 -9.687 9.465 1.00 86.50 283 GLY A O 1
ATOM 2081 N N . TYR A 1 284 ? -13.998 -8.827 8.073 1.00 82.31 284 TYR A N 1
ATOM 2082 C CA . TYR A 1 284 ? -12.826 -9.409 8.740 1.00 82.31 284 TYR A CA 1
ATOM 2083 C C . TYR A 1 284 ? -12.096 -8.444 9.689 1.00 82.31 284 TYR A C 1
ATOM 2085 O O . TYR A 1 284 ? -10.973 -8.736 10.102 1.00 82.31 284 TYR A O 1
ATOM 2093 N N . ASP A 1 285 ? -12.703 -7.302 10.034 1.00 82.81 285 ASP A N 1
ATOM 2094 C CA . ASP A 1 285 ? -12.128 -6.280 10.925 1.00 82.81 285 ASP A CA 1
ATOM 2095 C C . ASP A 1 285 ? -10.758 -5.743 10.457 1.00 82.81 285 ASP A C 1
ATOM 2097 O O . ASP A 1 285 ? -9.906 -5.319 11.242 1.00 82.81 285 ASP A O 1
ATOM 2101 N N . TYR A 1 286 ? -10.527 -5.718 9.144 1.00 77.56 286 TYR A N 1
ATOM 2102 C CA . TYR A 1 286 ? -9.361 -5.097 8.520 1.00 77.56 286 TYR A CA 1
ATOM 2103 C C . TYR A 1 286 ? -9.586 -3.592 8.360 1.00 77.56 286 TYR A C 1
ATOM 2105 O O . TYR A 1 286 ? -9.635 -3.050 7.258 1.00 77.56 286 TYR A O 1
ATOM 2113 N N . HIS A 1 287 ? -9.704 -2.889 9.483 1.00 80.75 287 HIS A N 1
ATOM 2114 C CA . HIS A 1 287 ? -10.032 -1.459 9.538 1.00 80.75 287 HIS A CA 1
ATOM 2115 C C . HIS A 1 287 ? -9.089 -0.583 8.703 1.00 80.75 287 HIS A C 1
ATOM 2117 O O . HIS A 1 287 ? -9.534 0.278 7.947 1.00 80.75 287 HIS A O 1
ATOM 2123 N N . SER A 1 288 ? -7.784 -0.858 8.758 1.00 71.31 288 SER A N 1
ATOM 2124 C CA . SER A 1 288 ? -6.773 -0.141 7.968 1.00 71.31 288 SER A CA 1
ATOM 2125 C C . SER A 1 288 ? -6.945 -0.333 6.455 1.00 71.31 288 SER A C 1
ATOM 2127 O O . SER A 1 288 ? -6.638 0.565 5.663 1.00 71.31 288 SER A O 1
ATOM 2129 N N . VAL A 1 289 ? -7.476 -1.489 6.060 1.00 74.44 289 VAL A N 1
ATOM 2130 C CA . VAL A 1 289 ? -7.833 -1.825 4.685 1.00 74.44 289 VAL A CA 1
ATOM 2131 C C . VAL A 1 289 ? -9.131 -1.144 4.280 1.00 74.44 289 VAL A C 1
ATOM 2133 O O . VAL A 1 289 ? -9.192 -0.562 3.200 1.00 74.44 289 VAL A O 1
ATOM 2136 N N . ALA A 1 290 ? -10.149 -1.169 5.139 1.00 82.94 290 ALA A N 1
ATOM 2137 C CA . ALA A 1 290 ? -11.406 -0.477 4.892 1.00 82.94 290 ALA A CA 1
ATOM 2138 C C . ALA A 1 290 ? -11.162 1.024 4.663 1.00 82.94 290 ALA A C 1
ATOM 2140 O O . ALA A 1 290 ? -11.641 1.580 3.676 1.00 82.94 290 ALA A O 1
ATOM 2141 N N . ASP A 1 291 ? -10.309 1.657 5.479 1.00 78.50 291 ASP A N 1
ATOM 2142 C CA . ASP A 1 291 ? -9.898 3.050 5.270 1.00 78.50 291 ASP A CA 1
ATOM 2143 C C . ASP A 1 291 ? -9.214 3.274 3.926 1.00 78.50 291 ASP A C 1
ATOM 2145 O O . ASP A 1 291 ? -9.362 4.328 3.312 1.00 78.50 291 ASP A O 1
ATOM 2149 N N . PHE A 1 292 ? -8.363 2.331 3.517 1.00 73.44 292 PHE A N 1
ATOM 2150 C CA . PHE A 1 292 ? -7.660 2.418 2.249 1.00 73.44 292 PHE A CA 1
ATOM 2151 C C . PHE A 1 292 ? -8.657 2.364 1.102 1.00 73.44 292 PHE A C 1
ATOM 2153 O O . PHE A 1 292 ? -8.653 3.257 0.265 1.00 73.44 292 PHE A O 1
ATOM 2160 N N . LEU A 1 293 ? -9.552 1.383 1.107 1.00 80.38 293 LEU A N 1
ATOM 2161 C CA . LEU A 1 293 ? -10.576 1.227 0.082 1.00 80.38 293 LEU A CA 1
ATOM 2162 C C . LEU A 1 293 ? -11.478 2.466 -0.001 1.00 80.38 293 LEU A C 1
ATOM 2164 O O . LEU A 1 293 ? -11.651 3.013 -1.089 1.00 80.38 293 LEU A O 1
ATOM 2168 N N . LEU A 1 294 ? -11.965 2.971 1.137 1.00 82.19 294 LEU A N 1
ATOM 2169 C CA . LEU A 1 294 ? -12.771 4.196 1.207 1.00 82.19 294 LEU A CA 1
ATOM 2170 C C . LEU A 1 294 ? -12.013 5.417 0.670 1.00 82.19 294 LEU A C 1
ATOM 2172 O O . LEU A 1 294 ? -12.540 6.159 -0.157 1.00 82.19 294 LEU A O 1
ATOM 2176 N N . ALA A 1 295 ? -10.750 5.598 1.068 1.00 69.31 295 ALA A N 1
ATOM 2177 C CA . ALA A 1 295 ? -9.914 6.692 0.570 1.00 69.31 295 ALA A CA 1
ATOM 2178 C C . ALA A 1 295 ? -9.651 6.615 -0.946 1.00 69.31 295 ALA A C 1
ATOM 2180 O O . ALA A 1 295 ? -9.331 7.630 -1.559 1.00 69.31 295 ALA A O 1
ATOM 2181 N N . HIS A 1 296 ? -9.795 5.433 -1.554 1.00 65.94 296 HIS A N 1
ATOM 2182 C CA . HIS A 1 296 ? -9.601 5.207 -2.989 1.00 65.94 296 HIS A CA 1
ATOM 2183 C C . HIS A 1 296 ? -10.923 5.093 -3.761 1.00 65.94 296 HIS A C 1
ATOM 2185 O O . HIS A 1 296 ? -10.939 4.632 -4.902 1.00 65.94 296 HIS A O 1
ATOM 2191 N N . GLY A 1 297 ? -12.035 5.538 -3.172 1.00 71.75 297 GLY A N 1
ATOM 2192 C CA . GLY A 1 297 ? -13.318 5.605 -3.865 1.00 71.75 297 GLY A CA 1
ATOM 2193 C C . GLY A 1 297 ? -14.019 4.256 -4.000 1.00 71.75 297 GLY A C 1
ATOM 2194 O O . GLY A 1 297 ? -14.752 4.050 -4.970 1.00 71.75 297 GLY A O 1
ATOM 2195 N N . ALA A 1 298 ? -13.802 3.338 -3.053 1.00 82.81 298 ALA A N 1
ATOM 2196 C CA . ALA A 1 298 ? -14.735 2.238 -2.854 1.00 82.81 298 ALA A CA 1
ATOM 2197 C C . ALA A 1 298 ? -16.116 2.813 -2.506 1.00 82.81 298 ALA A C 1
ATOM 2199 O O . ALA A 1 298 ? -16.248 3.598 -1.568 1.00 82.81 298 ALA A O 1
ATOM 2200 N N . ASP A 1 299 ? -17.128 2.429 -3.281 1.00 85.06 299 ASP A N 1
ATOM 2201 C CA . ASP A 1 299 ? -18.514 2.809 -3.027 1.00 85.06 299 ASP A CA 1
ATOM 2202 C C . ASP A 1 299 ? -19.056 1.971 -1.863 1.00 85.06 299 ASP A C 1
ATOM 2204 O O . ASP A 1 299 ? -19.171 0.742 -1.940 1.00 85.06 299 ASP A O 1
ATOM 2208 N N . ASP A 1 300 ? -19.347 2.656 -0.763 1.00 93.44 300 ASP A N 1
ATOM 2209 C CA . ASP A 1 300 ? -19.768 2.066 0.501 1.00 93.44 300 ASP A CA 1
ATOM 2210 C C . ASP A 1 300 ? -21.271 1.718 0.532 1.00 93.44 300 ASP A C 1
ATOM 2212 O O . ASP A 1 300 ? -21.754 1.073 1.470 1.00 93.44 300 ASP A O 1
ATOM 2216 N N . SER A 1 301 ? -22.001 2.098 -0.522 1.00 93.44 301 SER A N 1
ATOM 2217 C CA . SER A 1 301 ? -23.442 1.902 -0.673 1.00 93.44 301 SER A CA 1
ATOM 2218 C C . SER A 1 301 ? -23.820 0.650 -1.472 1.00 93.44 301 SER A C 1
ATOM 2220 O O . SER A 1 301 ? -24.973 0.210 -1.400 1.00 93.44 301 SER A O 1
ATOM 2222 N N . ILE A 1 302 ? -22.867 0.047 -2.197 1.00 91.00 302 ILE A N 1
ATOM 2223 C CA . ILE A 1 302 ? -23.097 -1.166 -2.995 1.00 91.00 302 ILE A CA 1
ATOM 2224 C C . ILE A 1 302 ? -23.560 -2.299 -2.085 1.00 91.00 302 ILE A C 1
ATOM 2226 O O . ILE A 1 302 ? -22.917 -2.580 -1.077 1.00 91.00 302 ILE A O 1
ATOM 2230 N N . LYS A 1 303 ? -24.648 -2.970 -2.470 1.00 94.56 303 LYS A N 1
ATOM 2231 C CA . LYS A 1 303 ? -25.208 -4.102 -1.730 1.00 94.56 303 LYS A CA 1
ATOM 2232 C C . LYS A 1 303 ? -24.691 -5.435 -2.260 1.00 94.56 303 LYS A C 1
ATOM 2234 O O . LYS A 1 303 ? -24.688 -5.639 -3.473 1.00 94.56 303 LYS A O 1
ATOM 2239 N N . ASN A 1 304 ? -24.333 -6.342 -1.356 1.00 92.88 304 ASN A N 1
ATOM 2240 C CA . ASN A 1 304 ? -24.080 -7.742 -1.697 1.00 92.88 304 ASN A CA 1
ATOM 2241 C C . ASN A 1 304 ? -25.375 -8.513 -2.016 1.00 92.88 304 ASN A C 1
ATOM 2243 O O . ASN A 1 304 ? -26.480 -7.971 -1.923 1.00 92.88 304 ASN A O 1
ATOM 2247 N N . ASN A 1 305 ? -25.256 -9.798 -2.370 1.00 95.94 305 ASN A N 1
ATOM 2248 C CA . ASN A 1 305 ? -26.411 -10.642 -2.709 1.00 95.94 305 ASN A CA 1
ATOM 2249 C C . ASN A 1 305 ? -27.380 -10.856 -1.529 1.00 95.94 305 ASN A C 1
ATOM 2251 O O . ASN A 1 305 ? -28.545 -11.175 -1.756 1.00 95.94 305 ASN A O 1
ATOM 2255 N N . SER A 1 306 ? -26.922 -10.653 -0.290 1.00 94.56 306 SER A N 1
ATOM 2256 C CA . SER A 1 306 ? -27.754 -10.675 0.922 1.00 94.56 306 SER A CA 1
ATOM 2257 C C . SER A 1 306 ? -28.428 -9.324 1.210 1.00 94.56 306 SER A C 1
ATOM 2259 O O . SER A 1 306 ? -29.213 -9.207 2.145 1.00 94.56 306 SER A O 1
ATOM 2261 N N . GLY A 1 307 ? -28.156 -8.291 0.406 1.00 95.50 307 GLY A N 1
ATOM 2262 C CA . GLY A 1 307 ? -28.754 -6.964 0.530 1.00 95.50 307 GLY A CA 1
ATOM 2263 C C . GLY A 1 307 ? -28.039 -6.018 1.497 1.00 95.50 307 GLY A C 1
ATOM 2264 O O . GLY A 1 307 ? -28.531 -4.903 1.696 1.00 95.50 307 GLY A O 1
ATOM 2265 N N . HIS A 1 308 ? -26.894 -6.410 2.064 1.00 95.31 308 HIS A N 1
ATOM 2266 C CA . HIS A 1 308 ? -26.112 -5.570 2.974 1.00 95.31 308 HIS A CA 1
ATOM 2267 C C . HIS A 1 308 ? -25.229 -4.598 2.185 1.00 95.31 308 HIS A C 1
ATOM 2269 O O . HIS A 1 308 ? -24.483 -5.052 1.322 1.00 95.31 308 HIS A O 1
ATOM 2275 N N . PRO A 1 309 ? -25.316 -3.279 2.438 1.00 94.94 309 PRO A N 1
ATOM 2276 C CA . PRO A 1 309 ? -24.370 -2.300 1.907 1.00 94.94 309 PRO A CA 1
ATOM 2277 C C . PRO A 1 309 ? -22.938 -2.530 2.401 1.00 94.94 309 PRO A C 1
ATOM 2279 O O . PRO A 1 309 ? -22.739 -2.880 3.563 1.00 94.94 309 PRO A O 1
ATOM 2282 N N . ALA A 1 310 ? -21.949 -2.211 1.564 1.00 92.94 310 ALA A N 1
ATOM 2283 C CA . ALA A 1 310 ? -20.534 -2.430 1.849 1.00 92.94 310 ALA A CA 1
ATOM 2284 C C . ALA A 1 310 ? -20.067 -1.837 3.179 1.00 92.94 310 ALA A C 1
ATOM 2286 O O . ALA A 1 310 ? -19.330 -2.507 3.896 1.00 92.94 310 ALA A O 1
ATOM 2287 N N . LYS A 1 311 ? -20.537 -0.638 3.547 1.00 93.69 311 LYS A N 1
ATOM 2288 C CA . LYS A 1 311 ? -20.215 0.011 4.830 1.00 93.69 311 LYS A CA 1
ATOM 2289 C C . LYS A 1 311 ? -20.604 -0.783 6.078 1.00 93.69 311 LYS A C 1
ATOM 2291 O O . LYS A 1 311 ? -20.125 -0.440 7.147 1.00 93.69 311 LYS A O 1
ATOM 2296 N N . PHE A 1 312 ? -21.461 -1.796 5.948 1.00 93.94 312 PHE A N 1
ATOM 2297 C CA . PHE A 1 312 ? -21.907 -2.653 7.046 1.00 93.94 312 PHE A CA 1
ATOM 2298 C C . PHE A 1 312 ? -21.212 -4.023 7.072 1.00 93.94 312 PHE A C 1
ATOM 2300 O O . PHE A 1 312 ? -21.590 -4.887 7.860 1.00 93.94 312 PHE A O 1
ATOM 2307 N N . GLY A 1 313 ? -20.188 -4.237 6.240 1.00 92.62 313 GLY A N 1
ATOM 2308 C CA . GLY A 1 313 ? -19.484 -5.516 6.161 1.00 92.62 313 GLY A CA 1
ATOM 2309 C C . GLY A 1 313 ? -20.290 -6.608 5.457 1.00 92.62 313 GLY A C 1
ATOM 2310 O O . GLY A 1 313 ? -21.249 -6.337 4.736 1.00 92.62 313 GLY A O 1
ATOM 2311 N N . ILE A 1 314 ? -19.856 -7.859 5.616 1.00 93.31 314 ILE A N 1
ATOM 2312 C CA . ILE A 1 314 ? -20.441 -9.019 4.925 1.00 93.31 314 ILE A CA 1
ATOM 2313 C C . ILE A 1 314 ? -21.869 -9.304 5.413 1.00 93.31 314 ILE A C 1
ATOM 2315 O O . ILE A 1 314 ? -22.771 -9.465 4.586 1.00 93.31 314 ILE A O 1
ATOM 2319 N N . ASP A 1 315 ? -22.057 -9.321 6.732 1.00 93.25 315 ASP A N 1
ATOM 2320 C CA . ASP A 1 315 ? -23.290 -9.761 7.398 1.00 93.25 315 ASP A CA 1
ATOM 2321 C C . ASP A 1 315 ? -24.190 -8.594 7.839 1.00 93.25 315 ASP A C 1
ATOM 2323 O O . ASP A 1 315 ? -25.241 -8.792 8.445 1.00 93.25 315 ASP A O 1
ATOM 2327 N N . GLY A 1 316 ? -23.792 -7.356 7.528 1.00 91.94 316 GLY A N 1
ATOM 2328 C CA . GLY A 1 316 ? -24.548 -6.160 7.890 1.00 91.94 316 GLY A CA 1
ATOM 2329 C C . GLY A 1 316 ? -24.386 -5.713 9.348 1.00 91.94 316 GLY A C 1
ATOM 2330 O O . GLY A 1 316 ? -25.157 -4.870 9.801 1.00 91.94 316 GLY A O 1
ATOM 2331 N N . ASP A 1 317 ? -23.422 -6.271 10.080 1.00 88.06 317 ASP A N 1
ATOM 2332 C CA . ASP A 1 317 ? -23.202 -6.072 11.516 1.00 88.06 317 ASP A CA 1
ATOM 2333 C C . ASP A 1 317 ? -22.183 -4.965 11.847 1.00 88.06 317 ASP A C 1
ATOM 2335 O O . ASP A 1 317 ? -22.043 -4.572 13.006 1.00 88.06 317 ASP A O 1
ATOM 2339 N N . LYS A 1 318 ? -21.485 -4.419 10.843 1.00 89.25 318 LYS A N 1
ATOM 2340 C CA . LYS A 1 318 ? -20.454 -3.380 11.015 1.00 89.25 318 LYS A CA 1
ATOM 2341 C C . LYS A 1 318 ? -21.021 -1.971 10.862 1.00 89.25 318 LYS A C 1
ATOM 2343 O O . LYS A 1 318 ? -20.605 -1.233 9.978 1.00 89.25 318 LYS A O 1
ATOM 2348 N N . ASP A 1 319 ? -22.000 -1.590 11.678 1.00 88.56 319 ASP A N 1
ATOM 2349 C CA . ASP A 1 319 ? -22.567 -0.236 11.618 1.00 88.56 319 ASP A CA 1
ATOM 2350 C C . ASP A 1 319 ? -21.524 0.833 11.991 1.00 88.56 319 ASP A C 1
ATOM 2352 O O . ASP A 1 319 ? -21.113 0.903 13.150 1.00 88.56 319 ASP A O 1
ATOM 2356 N N . PRO A 1 320 ? -21.107 1.710 11.050 1.00 84.00 320 PRO A N 1
ATOM 2357 C CA . PRO A 1 320 ? -20.101 2.732 11.321 1.00 84.00 320 PRO A CA 1
ATOM 2358 C C . PRO A 1 320 ? -20.589 3.824 12.284 1.00 84.00 320 PRO A C 1
ATOM 2360 O O . PRO A 1 320 ? -19.790 4.654 12.713 1.00 84.00 320 PRO A O 1
ATOM 2363 N N . SER A 1 321 ? -21.883 3.854 12.613 1.00 87.06 321 SER A N 1
ATOM 2364 C CA . SER A 1 321 ? -22.454 4.713 13.652 1.00 87.06 321 SER A CA 1
ATOM 2365 C C . SER A 1 321 ? -22.584 4.020 15.010 1.00 87.06 321 SER A C 1
ATOM 2367 O O . SER A 1 321 ? -22.817 4.696 16.015 1.00 87.06 321 SER A O 1
ATOM 2369 N N . ASP A 1 322 ? -22.403 2.697 15.068 1.00 90.38 322 ASP A N 1
ATOM 2370 C CA . ASP A 1 322 ? -22.507 1.955 16.315 1.00 90.38 322 ASP A CA 1
ATOM 2371 C C . ASP A 1 322 ? -21.314 2.278 17.240 1.00 90.38 322 ASP A C 1
ATOM 2373 O O . ASP A 1 322 ? -20.150 2.166 16.838 1.00 90.38 322 ASP A O 1
ATOM 2377 N N . PRO A 1 323 ? -21.563 2.675 18.502 1.00 92.31 323 PRO A N 1
ATOM 2378 C CA . PRO A 1 323 ? -20.495 3.048 19.422 1.00 92.31 323 PRO A CA 1
ATOM 2379 C C . PRO A 1 323 ? -19.497 1.923 19.746 1.00 92.31 323 PRO A C 1
ATOM 2381 O O . PRO A 1 323 ? -18.338 2.219 20.038 1.00 92.31 323 PRO A O 1
ATOM 2384 N N . MET A 1 324 ? -19.909 0.649 19.692 1.00 91.81 324 MET A N 1
ATOM 2385 C CA . MET A 1 324 ? -19.007 -0.495 19.869 1.00 91.81 324 MET A CA 1
ATOM 2386 C C . MET A 1 324 ? -18.095 -0.666 18.661 1.00 91.81 324 MET A C 1
ATOM 2388 O O . MET A 1 324 ? -16.895 -0.874 18.840 1.00 91.81 324 MET A O 1
ATOM 2392 N N . TYR A 1 325 ? -18.640 -0.526 17.451 1.00 90.31 325 TYR A N 1
ATOM 2393 C CA . TYR A 1 325 ? -17.838 -0.538 16.230 1.00 90.31 325 TYR A CA 1
ATOM 2394 C C . TYR A 1 325 ? -16.818 0.612 16.231 1.00 90.31 325 TYR A C 1
ATOM 2396 O O . TYR A 1 325 ? -15.628 0.387 16.021 1.00 90.31 325 TYR A O 1
ATOM 2404 N N . LEU A 1 326 ? -17.255 1.831 16.569 1.00 91.69 326 LEU A N 1
ATOM 2405 C CA . LEU A 1 326 ? -16.378 3.003 16.661 1.00 91.69 326 LEU A CA 1
ATOM 2406 C C . LEU A 1 326 ? -15.258 2.829 17.695 1.00 91.69 326 LEU A C 1
ATOM 2408 O O . LEU A 1 326 ? -14.146 3.319 17.483 1.00 91.69 326 LEU A O 1
ATOM 2412 N N . LEU A 1 327 ? -15.541 2.148 18.810 1.00 92.81 327 LEU A N 1
ATOM 2413 C CA . LEU A 1 327 ? -14.540 1.844 19.828 1.00 92.81 327 LEU A CA 1
ATOM 2414 C C . LEU A 1 327 ? -13.533 0.798 19.324 1.00 92.81 327 LEU A C 1
ATOM 2416 O O . LEU A 1 327 ? -12.337 0.963 19.552 1.00 92.81 327 LEU A O 1
ATOM 2420 N N . ASP A 1 328 ? -13.982 -0.233 18.604 1.00 89.62 328 ASP A N 1
ATOM 2421 C CA . ASP A 1 328 ? -13.110 -1.255 17.998 1.00 89.62 328 ASP A CA 1
ATOM 2422 C C . ASP A 1 328 ? -12.186 -0.676 16.908 1.00 89.62 328 ASP A C 1
ATOM 2424 O O . ASP A 1 328 ? -10.997 -1.008 16.819 1.00 89.62 328 ASP A O 1
ATOM 2428 N N . SER A 1 329 ? -12.716 0.244 16.098 1.00 87.44 329 SER A N 1
ATOM 2429 C CA . SER A 1 329 ? -12.020 0.830 14.949 1.00 87.44 329 SER A CA 1
ATOM 2430 C C . SER A 1 329 ? -11.187 2.077 15.279 1.00 87.44 329 SER A C 1
ATOM 2432 O O . SER A 1 329 ? -10.582 2.664 14.377 1.00 87.44 329 SER A O 1
ATOM 2434 N N . CYS A 1 330 ? -11.186 2.547 16.532 1.00 90.38 330 CYS A N 1
ATOM 2435 C CA . CYS A 1 330 ? -10.504 3.787 16.905 1.00 90.38 330 CYS A CA 1
ATOM 2436 C C . CYS A 1 330 ? -8.974 3.675 16.790 1.00 90.38 330 CYS A C 1
ATOM 2438 O O . CYS A 1 330 ? -8.380 2.647 17.104 1.00 90.38 330 CYS A O 1
ATOM 2440 N N . LYS A 1 331 ? -8.333 4.759 16.340 1.00 87.19 331 LYS A N 1
ATOM 2441 C CA . LYS A 1 331 ? -6.881 4.822 16.075 1.00 87.19 331 LYS A CA 1
ATOM 2442 C C . LYS A 1 331 ? -6.140 5.805 16.964 1.00 87.19 331 LYS A C 1
ATOM 2444 O O . LYS A 1 331 ? -4.927 5.737 17.086 1.00 87.19 331 LYS A O 1
ATOM 2449 N N . ASN A 1 332 ? -6.870 6.743 17.557 1.00 89.44 332 ASN A N 1
ATOM 2450 C CA . ASN A 1 332 ? -6.320 7.784 18.412 1.00 89.44 332 ASN A CA 1
ATOM 2451 C C . ASN A 1 332 ? -7.287 8.136 19.543 1.00 89.44 332 ASN A C 1
ATOM 2453 O O . ASN A 1 332 ? -8.478 7.808 19.503 1.00 89.44 332 ASN A O 1
ATOM 2457 N N . THR A 1 333 ? -6.763 8.876 20.514 1.00 93.06 333 THR A N 1
ATOM 2458 C CA . THR A 1 333 ? -7.450 9.351 21.716 1.00 93.06 333 THR A CA 1
ATOM 2459 C C . THR A 1 333 ? -8.783 10.018 21.378 1.00 93.06 333 THR A C 1
ATOM 2461 O O . THR A 1 333 ? -9.807 9.739 21.998 1.00 93.06 333 THR A O 1
ATOM 2464 N N . LYS A 1 334 ? -8.805 10.879 20.349 1.00 94.44 334 LYS A N 1
ATOM 2465 C CA . LYS A 1 334 ? -10.008 11.624 19.951 1.00 94.44 334 LYS A CA 1
ATOM 2466 C C . LYS A 1 334 ? -11.135 10.686 19.512 1.00 94.44 334 LYS A C 1
ATOM 2468 O O . LYS A 1 334 ? -12.282 10.895 19.900 1.00 94.44 334 LYS A O 1
ATOM 2473 N N . GLN A 1 335 ? -10.817 9.671 18.709 1.00 93.56 335 GLN A N 1
ATOM 2474 C CA . GLN A 1 335 ? -11.791 8.679 18.248 1.00 93.56 335 GLN A CA 1
ATOM 2475 C C . GLN A 1 335 ? -12.264 7.779 19.391 1.00 93.56 335 GLN A C 1
ATOM 2477 O O . GLN A 1 335 ? -13.468 7.589 19.542 1.00 93.56 335 GLN A O 1
ATOM 2482 N N . ALA A 1 336 ? -11.340 7.297 20.228 1.00 94.56 336 ALA A N 1
ATOM 2483 C CA . ALA A 1 336 ? -11.674 6.474 21.389 1.00 94.56 336 ALA A CA 1
ATOM 2484 C C . ALA A 1 336 ? -12.630 7.218 22.335 1.00 94.56 336 ALA A C 1
ATOM 2486 O O . ALA A 1 336 ? -13.671 6.697 22.729 1.00 94.56 336 ALA A O 1
ATOM 2487 N N . LEU A 1 337 ? -12.328 8.481 22.643 1.00 95.88 337 LEU A N 1
ATOM 2488 C CA . LEU A 1 337 ? -13.160 9.311 23.506 1.00 95.88 337 LEU A CA 1
ATOM 2489 C C . LEU A 1 337 ? -14.538 9.604 22.890 1.00 95.88 337 LEU A C 1
ATOM 2491 O O . LEU A 1 337 ? -15.538 9.604 23.606 1.00 95.88 337 LEU A O 1
ATOM 2495 N N . ALA A 1 338 ? -14.610 9.846 21.578 1.00 96.00 338 ALA A N 1
ATOM 2496 C CA . ALA A 1 338 ? -15.882 10.033 20.881 1.00 96.00 338 ALA A CA 1
ATOM 2497 C C . ALA A 1 338 ? -16.759 8.771 20.954 1.00 96.00 338 ALA A C 1
ATOM 2499 O O . ALA A 1 338 ? -17.938 8.875 21.291 1.00 96.00 338 ALA A O 1
ATOM 2500 N N . ALA A 1 339 ? -16.174 7.590 20.732 1.00 95.75 339 ALA A N 1
ATOM 2501 C CA . ALA A 1 339 ? -16.871 6.311 20.849 1.00 95.75 339 ALA A CA 1
ATOM 2502 C C . ALA A 1 339 ? -17.375 6.059 22.281 1.00 95.75 339 ALA A C 1
ATOM 2504 O O . ALA A 1 339 ? -18.539 5.720 22.480 1.00 95.75 339 ALA A O 1
ATOM 2505 N N . LEU A 1 340 ? -16.543 6.318 23.297 1.00 97.06 340 LEU A N 1
ATOM 2506 C CA . LEU A 1 340 ? -16.923 6.184 24.710 1.00 97.06 340 LEU A CA 1
ATOM 2507 C C . LEU A 1 340 ? -18.033 7.162 25.122 1.00 97.06 340 LEU A C 1
ATOM 2509 O O . LEU A 1 340 ? -18.917 6.807 25.900 1.00 97.06 340 LEU A O 1
ATOM 2513 N N . LYS A 1 341 ? -18.026 8.391 24.592 1.00 96.62 341 LYS A N 1
ATOM 2514 C CA . LYS A 1 341 ? -19.115 9.358 24.803 1.00 96.62 341 LYS A CA 1
ATOM 2515 C C . LYS A 1 341 ? -20.421 8.875 24.170 1.00 96.62 341 LYS A C 1
ATOM 2517 O O . LYS A 1 341 ? -21.461 8.974 24.813 1.00 96.62 341 LYS A O 1
ATOM 2522 N N . ALA A 1 342 ? -20.363 8.312 22.965 1.00 95.62 342 ALA A N 1
ATOM 2523 C CA . ALA A 1 342 ? -21.530 7.731 22.310 1.00 95.62 342 ALA A CA 1
ATOM 2524 C C . ALA A 1 342 ? -22.055 6.485 23.055 1.00 95.62 342 ALA A C 1
ATOM 2526 O O . ALA A 1 342 ? -23.264 6.334 23.213 1.00 95.62 342 ALA A O 1
ATOM 2527 N N . LEU A 1 343 ? -21.165 5.641 23.597 1.00 96.00 343 LEU A N 1
ATOM 2528 C CA . LEU A 1 343 ? -21.537 4.521 24.474 1.00 96.00 343 LEU A CA 1
ATOM 2529 C C . LEU A 1 343 ? -22.227 5.002 25.753 1.00 96.00 343 LEU A C 1
ATOM 2531 O O . LEU A 1 343 ? -23.254 4.452 26.128 1.00 96.00 343 LEU A O 1
ATOM 2535 N N . SER A 1 344 ? -21.696 6.042 26.398 1.00 96.00 344 SER A N 1
ATOM 2536 C CA . SER A 1 344 ? -22.287 6.647 27.601 1.00 96.00 344 SER A CA 1
ATOM 2537 C C . SER A 1 344 ? -23.684 7.214 27.329 1.00 96.00 344 SER A C 1
ATOM 2539 O O . SER A 1 344 ? -24.600 6.978 28.112 1.00 96.00 344 SER A O 1
ATOM 2541 N N . ALA A 1 345 ? -23.886 7.890 26.193 1.00 94.94 345 ALA A N 1
ATOM 2542 C CA . ALA A 1 345 ? -25.212 8.347 25.777 1.00 94.94 345 ALA A CA 1
ATOM 2543 C C . ALA A 1 345 ? -26.182 7.169 25.572 1.00 94.94 345 ALA A C 1
ATOM 2545 O O . ALA A 1 345 ? -27.287 7.180 26.106 1.00 94.94 345 ALA A O 1
ATOM 2546 N N . ARG A 1 346 ? -25.740 6.103 24.891 1.00 94.25 346 ARG A N 1
ATOM 2547 C CA . ARG A 1 346 ? -26.559 4.901 24.683 1.00 94.25 346 ARG A CA 1
ATOM 2548 C C . ARG A 1 346 ? -26.877 4.161 25.985 1.00 94.25 346 ARG A C 1
ATOM 2550 O O . ARG A 1 346 ? -27.992 3.675 26.130 1.00 94.25 346 ARG A O 1
ATOM 2557 N N . ALA A 1 347 ? -25.938 4.100 26.927 1.00 94.06 347 ALA A N 1
ATOM 2558 C CA . ALA A 1 347 ? -26.157 3.514 28.249 1.00 94.06 347 ALA A CA 1
ATOM 2559 C C . ALA A 1 347 ? -27.170 4.317 29.082 1.00 94.06 347 ALA A C 1
ATOM 2561 O O . ALA A 1 347 ? -27.948 3.724 29.817 1.00 94.06 347 ALA A O 1
ATOM 2562 N N . ASN A 1 348 ? -27.204 5.647 28.936 1.00 94.00 348 ASN A N 1
ATOM 2563 C CA . ASN A 1 348 ? -28.236 6.488 29.553 1.00 94.00 348 ASN A CA 1
ATOM 2564 C C . ASN A 1 348 ? -29.631 6.252 28.961 1.00 94.00 348 ASN A C 1
ATOM 2566 O O . ASN A 1 348 ? -30.619 6.278 29.688 1.00 94.00 348 ASN A O 1
ATOM 2570 N N . GLU A 1 349 ? -29.722 6.085 27.641 1.00 93.81 349 GLU A N 1
ATOM 2571 C CA . GLU A 1 349 ? -31.006 6.002 26.936 1.00 93.81 349 GLU A CA 1
ATOM 2572 C C . GLU A 1 349 ? -31.610 4.590 26.929 1.00 93.81 349 GLU A C 1
ATOM 2574 O O . GLU A 1 349 ? -32.828 4.449 27.022 1.00 93.81 349 GLU A O 1
ATOM 2579 N N . ALA A 1 350 ? -30.777 3.555 26.776 1.00 91.56 350 ALA A N 1
ATOM 2580 C CA . ALA A 1 350 ? -31.201 2.166 26.580 1.00 91.56 350 ALA A CA 1
ATOM 2581 C C . ALA A 1 350 ? -30.131 1.165 27.081 1.00 91.56 350 ALA A C 1
ATOM 2583 O O . ALA A 1 350 ? -29.504 0.468 26.267 1.00 91.56 350 ALA A O 1
ATOM 2584 N N . PRO A 1 351 ? -29.877 1.090 28.403 1.00 88.56 351 PRO A N 1
ATOM 2585 C CA . PRO A 1 351 ? -28.835 0.235 28.979 1.00 88.56 351 PRO A CA 1
ATOM 2586 C C . PRO A 1 351 ? -29.047 -1.256 28.681 1.00 88.56 351 PRO A C 1
ATOM 2588 O O . PRO A 1 351 ? -28.082 -1.989 28.492 1.00 88.56 351 PRO A O 1
ATOM 2591 N N . GLU A 1 352 ? -30.292 -1.713 28.538 1.00 90.12 352 GLU A N 1
ATOM 2592 C CA . GLU A 1 352 ? -30.635 -3.103 28.219 1.00 90.12 352 GLU A CA 1
ATOM 2593 C C . GLU A 1 352 ? -30.150 -3.563 26.835 1.00 90.12 352 GLU A C 1
ATOM 2595 O O . GLU A 1 352 ? -30.078 -4.762 26.565 1.00 90.12 352 GLU A O 1
ATOM 2600 N N . LYS A 1 353 ? -29.804 -2.620 25.947 1.00 87.56 353 LYS A N 1
ATOM 2601 C CA . LYS A 1 353 ? -29.238 -2.905 24.620 1.00 87.56 353 LYS A CA 1
ATOM 2602 C C . LYS A 1 353 ? -27.715 -3.035 24.629 1.00 87.56 353 LYS A C 1
ATOM 2604 O O . LYS A 1 353 ? -27.127 -3.208 23.560 1.00 87.56 353 LYS A O 1
ATOM 2609 N N . LEU A 1 354 ? -27.078 -2.902 25.790 1.00 90.62 354 LEU A N 1
ATOM 2610 C CA . LEU A 1 354 ? -25.636 -3.001 25.966 1.00 90.62 354 LEU A CA 1
ATOM 2611 C C . LEU A 1 354 ? -25.313 -4.114 26.963 1.00 90.62 354 LEU A C 1
ATOM 2613 O O . LEU A 1 354 ? -25.627 -4.033 28.145 1.00 90.62 354 LEU A O 1
ATOM 2617 N N . ASP A 1 355 ? -24.627 -5.152 26.490 1.00 94.31 355 ASP A N 1
ATOM 2618 C CA . ASP A 1 355 ? -24.118 -6.195 27.373 1.00 94.31 355 ASP A CA 1
ATOM 2619 C C . ASP A 1 355 ? -22.847 -5.707 28.085 1.00 94.31 355 ASP A C 1
ATOM 2621 O O . ASP A 1 355 ? -21.815 -5.442 27.458 1.00 94.31 355 ASP A O 1
ATOM 2625 N N . LYS A 1 356 ? -22.912 -5.608 29.417 1.00 93.88 356 LYS A N 1
ATOM 2626 C CA . LYS A 1 356 ? -21.802 -5.149 30.261 1.00 93.88 356 LYS A CA 1
ATOM 2627 C C . LYS A 1 356 ? -20.521 -5.964 30.057 1.00 93.88 356 LYS A C 1
ATOM 2629 O O . LYS A 1 356 ? -19.427 -5.399 30.058 1.00 93.88 356 LYS A O 1
ATOM 2634 N N . GLY A 1 357 ? -20.633 -7.281 29.884 1.00 94.81 357 GLY A N 1
ATOM 2635 C CA . GLY A 1 357 ? -19.494 -8.169 29.653 1.00 94.81 357 GLY A CA 1
ATOM 2636 C C . GLY A 1 357 ? -18.825 -7.910 28.304 1.00 94.81 357 GLY A C 1
ATOM 2637 O O . GLY A 1 357 ? -17.595 -7.848 28.226 1.00 94.81 357 GLY A O 1
ATOM 2638 N N . VAL A 1 358 ? -19.620 -7.686 27.258 1.00 93.88 358 VAL A N 1
ATOM 2639 C CA . VAL A 1 358 ? -19.133 -7.351 25.912 1.00 93.88 358 VAL A CA 1
ATOM 2640 C C . VAL A 1 358 ? -18.442 -5.985 25.901 1.00 93.88 358 VAL A C 1
ATOM 2642 O O . VAL A 1 358 ? -17.327 -5.869 25.383 1.00 93.88 358 VAL A O 1
ATOM 2645 N N . VAL A 1 359 ? -19.037 -4.965 26.531 1.00 95.25 359 VAL A N 1
ATOM 2646 C CA . VAL A 1 359 ? -18.434 -3.622 26.647 1.00 95.25 359 VAL A CA 1
ATOM 2647 C C . VAL A 1 359 ? -17.120 -3.682 27.436 1.00 95.25 359 VAL A C 1
ATOM 2649 O O . VAL A 1 359 ? -16.110 -3.116 27.003 1.00 95.25 359 VAL A O 1
ATOM 2652 N N . ALA A 1 360 ? -17.093 -4.432 28.545 1.00 95.75 360 ALA A N 1
ATOM 2653 C CA . ALA A 1 360 ? -15.885 -4.649 29.337 1.00 95.75 360 ALA A CA 1
ATOM 2654 C C . ALA A 1 360 ? -14.764 -5.288 28.505 1.00 95.75 360 ALA A C 1
ATOM 2656 O O . ALA A 1 360 ? -13.622 -4.820 28.519 1.00 95.75 360 ALA A O 1
ATOM 2657 N N . MET A 1 361 ? -15.090 -6.355 27.769 1.00 93.81 361 MET A N 1
ATOM 2658 C CA . MET A 1 361 ? -14.136 -7.073 26.930 1.00 93.81 361 MET A CA 1
ATOM 2659 C C . MET A 1 361 ? -13.555 -6.163 25.845 1.00 93.81 361 MET A C 1
ATOM 2661 O O . MET A 1 361 ? -12.331 -6.111 25.699 1.00 93.81 361 MET A O 1
ATOM 2665 N N . MET A 1 362 ? -14.408 -5.414 25.139 1.00 93.12 362 MET A N 1
ATOM 2666 C CA . MET A 1 362 ? -13.992 -4.500 24.075 1.00 93.12 362 MET A CA 1
ATOM 2667 C C . MET A 1 362 ? -13.044 -3.420 24.599 1.00 93.12 362 MET A C 1
ATOM 2669 O O . MET A 1 362 ? -11.919 -3.296 24.115 1.00 93.12 362 MET A O 1
ATOM 2673 N N . GLY A 1 363 ? -13.437 -2.688 25.647 1.00 92.69 363 GLY A N 1
ATOM 2674 C CA . GLY A 1 363 ? -12.592 -1.631 26.208 1.00 92.69 363 GLY A CA 1
ATOM 2675 C C . GLY A 1 363 ? -11.240 -2.154 26.700 1.00 92.69 363 GLY A C 1
ATOM 2676 O O . GLY A 1 363 ? -10.211 -1.510 26.499 1.00 92.69 363 GLY A O 1
ATOM 2677 N N . MET A 1 364 ? -11.201 -3.365 27.267 1.00 91.81 364 MET A N 1
ATOM 2678 C CA . MET A 1 364 ? -9.947 -3.999 27.683 1.00 91.81 364 MET A CA 1
ATOM 2679 C C . MET A 1 364 ? -9.062 -4.423 26.505 1.00 91.81 364 MET A C 1
ATOM 2681 O O . MET A 1 364 ? -7.839 -4.314 26.609 1.00 91.81 364 MET A O 1
ATOM 2685 N N . GLN A 1 365 ? -9.639 -4.910 25.403 1.00 89.75 365 GLN A N 1
ATOM 2686 C CA . GLN A 1 365 ? -8.888 -5.245 24.190 1.00 89.75 365 GLN A CA 1
ATOM 2687 C C . GLN A 1 365 ? -8.292 -3.991 23.542 1.00 89.75 365 GLN A C 1
ATOM 2689 O O . GLN A 1 365 ? -7.098 -3.976 23.237 1.00 89.75 365 GLN A O 1
ATOM 2694 N N . VAL A 1 366 ? -9.090 -2.930 23.408 1.00 88.31 366 VAL A N 1
ATOM 2695 C CA . VAL A 1 366 ? -8.650 -1.648 22.842 1.00 88.31 366 VAL A CA 1
ATOM 2696 C C . VAL A 1 366 ? -7.553 -1.025 23.707 1.00 88.31 366 VAL A C 1
ATOM 2698 O O . VAL A 1 366 ? -6.480 -0.708 23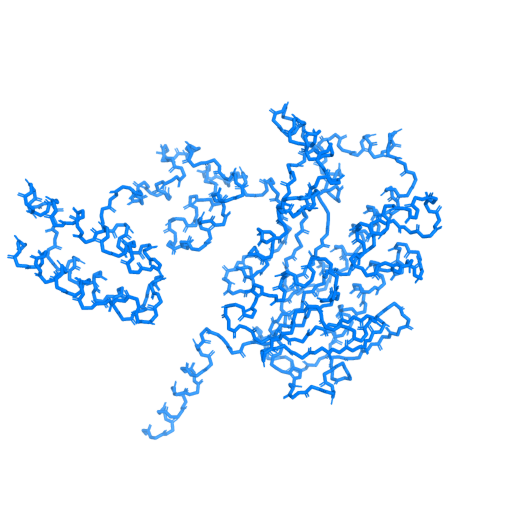.200 1.00 88.31 366 VAL A O 1
ATOM 2701 N N . LYS A 1 367 ? -7.743 -0.962 25.032 1.00 87.62 367 LYS A N 1
ATOM 2702 C CA . LYS A 1 367 ? -6.734 -0.455 25.977 1.00 87.62 367 LYS A CA 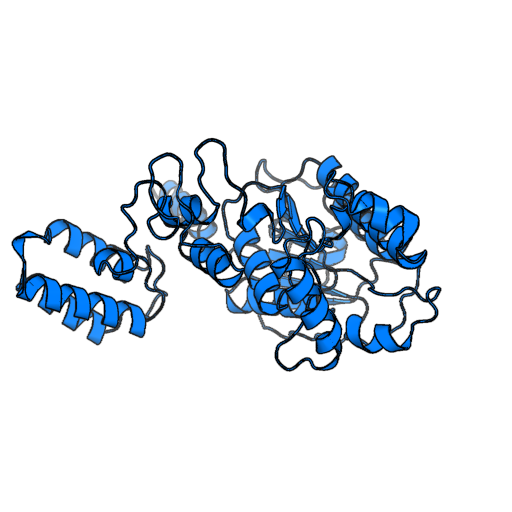1
ATOM 2703 C C . LYS A 1 367 ? -5.398 -1.197 25.899 1.00 87.62 367 LYS A C 1
ATOM 2705 O O . LYS A 1 367 ? -4.342 -0.590 26.062 1.00 87.62 367 LYS A O 1
ATOM 2710 N N . LYS A 1 368 ? -5.427 -2.520 25.706 1.00 84.25 368 LYS A N 1
ATOM 2711 C CA . LYS A 1 368 ? -4.211 -3.345 25.620 1.00 84.25 368 LYS A CA 1
ATOM 2712 C C . LYS A 1 368 ? -3.446 -3.159 24.304 1.00 84.25 368 LYS A C 1
ATOM 2714 O O . LYS A 1 368 ? -2.361 -3.718 24.183 1.00 84.25 368 LYS A O 1
ATOM 2719 N N . GLY A 1 369 ? -3.978 -2.387 23.352 1.00 72.62 369 GLY A N 1
ATOM 2720 C CA . GLY A 1 369 ? -3.410 -2.266 22.010 1.00 72.62 369 GLY A CA 1
ATOM 2721 C C . GLY A 1 369 ? -3.601 -3.537 21.181 1.00 72.62 369 GLY A C 1
ATOM 2722 O O . GLY A 1 369 ? -2.865 -3.767 20.231 1.00 72.62 369 GLY A O 1
ATOM 2723 N N . ASN A 1 370 ? -4.579 -4.382 21.533 1.00 63.09 370 ASN A N 1
ATOM 2724 C CA . ASN A 1 370 ? -4.901 -5.598 20.775 1.00 63.09 370 ASN A CA 1
ATOM 2725 C C . ASN A 1 370 ? -5.797 -5.304 19.554 1.00 63.09 370 ASN A C 1
ATOM 2727 O O . ASN A 1 370 ? -6.305 -6.230 18.925 1.00 63.09 370 ASN A O 1
ATOM 2731 N N . LYS A 1 371 ? -6.047 -4.021 19.280 1.00 78.81 371 LYS A N 1
ATOM 2732 C CA . LYS A 1 371 ? -6.922 -3.482 18.233 1.00 78.81 371 LYS A CA 1
ATOM 2733 C C . LYS A 1 371 ? -6.184 -2.339 17.521 1.00 78.81 371 LYS A C 1
ATOM 2735 O O . LYS A 1 371 ? -4.959 -2.315 17.523 1.00 78.81 371 LYS A O 1
ATOM 2740 N N . ASN A 1 372 ? -6.903 -1.398 16.913 1.00 77.00 372 ASN A N 1
ATOM 2741 C CA . ASN A 1 372 ? -6.305 -0.357 16.065 1.00 77.00 372 ASN A CA 1
ATOM 2742 C C . ASN A 1 372 ? -5.746 0.861 16.814 1.00 77.00 372 ASN A C 1
ATOM 2744 O O . ASN A 1 372 ? -5.150 1.731 16.182 1.00 77.00 372 ASN A O 1
ATOM 2748 N N . LEU A 1 373 ? -5.950 0.946 18.131 1.00 82.69 373 LEU A N 1
ATOM 2749 C CA . LEU A 1 373 ? -5.505 2.077 18.938 1.00 82.69 373 LEU A CA 1
ATOM 2750 C C . LEU A 1 373 ? -4.019 1.934 19.288 1.00 82.69 373 LEU A C 1
ATOM 2752 O O . LEU A 1 373 ? -3.609 0.931 19.879 1.00 82.69 373 LEU A O 1
ATOM 2756 N N . GLU A 1 374 ? -3.219 2.946 18.955 1.00 76.38 374 GLU A N 1
ATOM 2757 C CA . GLU A 1 374 ? -1.784 2.940 19.241 1.00 76.38 374 GLU A CA 1
ATOM 2758 C C . GLU A 1 374 ? -1.490 2.928 20.752 1.00 76.38 374 GLU A C 1
ATOM 2760 O O . GLU A 1 374 ? -2.250 3.423 21.592 1.00 76.38 374 GLU A O 1
ATOM 2765 N N . LYS A 1 375 ? -0.348 2.345 21.128 1.00 76.19 375 LYS A N 1
ATOM 2766 C CA . LYS A 1 375 ? 0.050 2.238 22.533 1.00 76.19 375 LYS A CA 1
ATOM 2767 C C . LYS A 1 375 ? 0.280 3.634 23.121 1.00 76.19 375 LYS A C 1
ATOM 2769 O O . LYS A 1 375 ? 1.174 4.347 22.686 1.00 76.19 375 LYS A O 1
ATOM 2774 N N . GLY A 1 376 ? -0.474 3.975 24.165 1.00 80.25 376 GLY A N 1
ATOM 2775 C CA . GLY A 1 376 ? -0.412 5.286 24.824 1.00 80.25 376 GLY A CA 1
ATOM 2776 C C . GLY A 1 376 ? -1.545 6.240 24.434 1.00 80.25 376 GLY A C 1
ATOM 2777 O O . GLY A 1 376 ? -1.776 7.203 25.154 1.00 80.25 376 GLY A O 1
ATOM 2778 N N . GLU A 1 377 ? -2.314 5.930 23.386 1.00 89.50 377 GLU A N 1
ATOM 2779 C CA . GLU A 1 377 ? -3.503 6.707 22.993 1.00 89.50 377 GLU A CA 1
ATOM 2780 C C . GLU A 1 377 ? -4.732 6.412 23.873 1.00 89.50 377 GLU A C 1
ATOM 2782 O O . GLU A 1 377 ? -5.727 7.135 23.847 1.00 89.50 377 GLU A O 1
ATOM 2787 N N . TRP A 1 378 ? -4.687 5.356 24.692 1.00 92.94 378 TRP A N 1
ATOM 2788 C CA . TRP A 1 378 ? -5.673 5.160 25.754 1.00 92.94 378 TRP A CA 1
ATOM 2789 C C . TRP A 1 378 ? -5.298 6.014 26.970 1.00 92.94 378 TRP A C 1
ATOM 2791 O O . TRP A 1 378 ? -4.563 5.570 27.855 1.00 92.94 378 TRP A O 1
ATOM 2801 N N . THR A 1 379 ? -5.794 7.248 27.002 1.00 94.44 379 THR A N 1
ATOM 2802 C CA . THR A 1 379 ? -5.473 8.231 28.046 1.00 94.44 379 THR A CA 1
ATOM 2803 C C . THR A 1 379 ? -6.263 8.016 29.338 1.00 94.44 379 THR A C 1
ATOM 2805 O O . THR A 1 379 ? -7.236 7.256 29.388 1.00 94.44 379 THR A O 1
ATOM 2808 N N . ASP A 1 380 ? -5.884 8.741 30.394 1.00 95.12 380 ASP A N 1
ATOM 2809 C CA . ASP A 1 380 ? -6.644 8.779 31.649 1.00 95.12 380 ASP A CA 1
ATOM 2810 C C . ASP A 1 380 ? -8.077 9.292 31.442 1.00 95.12 380 ASP A C 1
ATOM 2812 O O . ASP A 1 380 ? -9.001 8.814 32.100 1.00 95.12 380 ASP A O 1
ATOM 2816 N N . GLU A 1 381 ? -8.290 10.196 30.480 1.00 95.38 381 GLU A N 1
ATOM 2817 C CA . GLU A 1 381 ? -9.624 10.679 30.110 1.00 95.38 381 GLU A CA 1
ATOM 2818 C C . GLU A 1 381 ? -10.470 9.558 29.486 1.00 95.38 381 GLU A C 1
ATOM 2820 O O . GLU A 1 381 ? -11.606 9.328 29.909 1.00 95.38 381 GLU A O 1
ATOM 2825 N N . CYS A 1 382 ? -9.904 8.793 28.541 1.00 95.75 382 CYS A N 1
ATOM 2826 C CA . CYS A 1 382 ? -10.555 7.598 28.001 1.00 95.75 382 CYS A CA 1
ATOM 2827 C C . CYS A 1 382 ? -10.850 6.584 29.114 1.00 95.75 382 CYS A C 1
ATOM 2829 O O . CYS A 1 382 ? -11.945 6.027 29.183 1.00 95.75 382 CYS A O 1
ATOM 2831 N N . GLN A 1 383 ? -9.904 6.369 30.030 1.00 96.19 383 GLN A N 1
ATOM 2832 C CA . GLN A 1 383 ? -10.081 5.445 31.144 1.00 96.19 383 GLN A CA 1
ATOM 2833 C C . GLN A 1 383 ? -11.189 5.885 32.111 1.00 96.19 383 GLN A C 1
ATOM 2835 O O . GLN A 1 383 ? -11.927 5.023 32.596 1.00 96.19 383 GLN A O 1
ATOM 2840 N N . ALA A 1 384 ? -11.303 7.181 32.400 1.00 97.06 384 ALA A N 1
ATOM 2841 C CA . ALA A 1 384 ? -12.359 7.738 33.237 1.00 97.06 384 ALA A CA 1
ATOM 2842 C C . ALA A 1 384 ? -13.727 7.589 32.562 1.00 97.06 384 ALA A C 1
ATOM 2844 O O . ALA A 1 384 ? -14.645 7.042 33.169 1.00 97.06 384 ALA A O 1
ATOM 2845 N N . LYS A 1 385 ? -13.839 7.965 31.280 1.00 97.19 385 LYS A N 1
ATOM 2846 C CA . LYS A 1 385 ? -15.099 7.845 30.534 1.00 97.19 385 LYS A CA 1
ATOM 2847 C C . LYS A 1 385 ? -15.539 6.389 30.371 1.00 97.19 385 LYS A C 1
ATOM 2849 O O . LYS A 1 385 ? -16.721 6.091 30.474 1.00 97.19 385 LYS A O 1
ATOM 2854 N N . PHE A 1 386 ? -14.599 5.467 30.171 1.00 97.19 386 PHE A N 1
ATOM 2855 C CA . PHE A 1 386 ? -14.906 4.039 30.132 1.00 97.19 386 PHE A CA 1
ATOM 2856 C C . PHE A 1 386 ? -15.432 3.518 31.475 1.00 97.19 386 PHE A C 1
ATOM 2858 O O . PHE A 1 386 ? -16.396 2.762 31.486 1.00 97.19 386 PHE A O 1
ATOM 2865 N N . LYS A 1 387 ? -14.847 3.935 32.607 1.00 96.81 387 LYS A N 1
ATOM 2866 C CA . LYS A 1 387 ? -15.360 3.561 33.938 1.00 96.81 387 LYS A CA 1
ATOM 2867 C C . LYS A 1 387 ? -16.783 4.064 34.159 1.00 96.81 387 LYS A C 1
ATOM 2869 O O . LYS A 1 387 ? -17.609 3.286 34.609 1.00 96.81 387 LYS A O 1
ATOM 2874 N N . GLU A 1 388 ? -17.063 5.306 33.770 1.00 96.31 388 GLU A N 1
ATOM 2875 C CA . GLU A 1 388 ? -18.412 5.876 33.831 1.00 96.31 388 GLU A CA 1
ATOM 2876 C C . GLU A 1 388 ? -19.416 5.002 33.063 1.00 96.31 388 GLU A C 1
ATOM 2878 O O . GLU A 1 388 ? -20.413 4.582 33.634 1.00 96.31 388 GLU A O 1
ATOM 2883 N N . VAL A 1 389 ? -19.112 4.621 31.813 1.00 96.12 389 VAL A N 1
ATOM 2884 C CA . VAL A 1 389 ? -19.964 3.696 31.034 1.00 96.12 389 VAL A CA 1
ATOM 2885 C C . VAL A 1 389 ? -20.193 2.375 31.781 1.00 96.12 389 VAL A C 1
ATOM 2887 O O . VAL A 1 389 ? -21.314 1.881 31.823 1.00 96.12 389 VAL A O 1
ATOM 2890 N N . MET A 1 390 ? -19.153 1.807 32.398 1.00 96.44 390 MET A N 1
ATOM 2891 C CA . MET A 1 390 ? -19.238 0.535 33.131 1.00 96.44 390 MET A CA 1
ATOM 2892 C C . MET A 1 390 ? -20.029 0.609 34.447 1.00 96.44 390 MET A C 1
ATOM 2894 O O . MET A 1 390 ? -20.438 -0.436 34.957 1.00 96.44 390 MET A O 1
ATOM 2898 N N . GLU A 1 391 ? -20.190 1.799 35.022 1.00 94.44 391 GLU A N 1
ATOM 2899 C CA . GLU A 1 391 ? -21.009 2.044 36.216 1.00 94.44 391 GLU A CA 1
ATOM 2900 C C . GLU A 1 391 ? -22.494 2.222 35.867 1.00 94.44 391 GLU A C 1
ATOM 2902 O O . GLU A 1 391 ? -23.350 1.971 36.712 1.00 94.44 391 GLU A O 1
ATOM 2907 N N . MET A 1 392 ? -22.793 2.627 34.629 1.00 92.62 392 MET A N 1
ATOM 2908 C CA . MET A 1 392 ? -24.156 2.834 34.123 1.00 92.62 392 MET A CA 1
ATOM 2909 C C . MET A 1 392 ? -24.829 1.537 33.654 1.00 92.62 392 MET A C 1
ATOM 2911 O O . MET A 1 392 ? -26.054 1.441 33.688 1.00 92.62 392 MET A O 1
ATOM 2915 N N . LEU A 1 393 ? -24.028 0.569 33.198 1.00 91.38 393 LEU A N 1
ATOM 2916 C CA . LEU A 1 393 ? -24.444 -0.790 32.828 1.00 91.38 393 LEU A CA 1
ATOM 2917 C C . LEU A 1 393 ? -24.387 -1.718 34.038 1.00 91.38 393 LEU A C 1
ATOM 2919 O O . LEU A 1 393 ? -25.192 -2.668 34.116 1.00 91.38 393 LEU A O 1
#

Radius of gyration: 23.56 Å; chains: 1; bounding box: 58×47×70 Å

InterPro domains:
  IPR001509 NAD-dependent epimerase/dehydratase [PF01370] (22-95)
  IPR002110 Ankyrin repeat [PF00023] (274-305)
  IPR002110 Ankyrin repeat [PS50088] (273-305)
  IPR036291 NAD(P)-binding domain superfamily [SSF51735] (22-258)
  IPR036770 Ankyrin repeat-containing domain superfamily [G3DSA:1.25.40.20] (274-341)
  IPR036770 Ankyrin repeat-containing domain superfamily [SSF48403] (263-309)
  IPR051207 Mitochondrial Complex I NDUFA9 Subunit [PTHR12126] (22-249)

pLDDT: mean 80.94, std 16.17, range [35.69, 97.19]

Sequence (393 aa):
MLHLFLLLLVVLLLSLPGSGLVVVLGGNGYVGSTITQKLNDAGIKTVTVGRSSTNKSPSPLSTHVTFDLVSATPTLSSLLSSTPHSPSEVTAVVHSIGCLLDTSSGLGSFNKFASGTGREPGGSYDEITRGTVSKMVGMLEGSGWAPGSEPKIVFVSAAEAGWDAGNGGETVERLLAPGWLKRYLKAKREAEGIIRGSGRDHFILRPSIIYSEGDVGSLGARVGFTLGERAGIKFVEGPIEVGTLAKGVRLLIEGKWEGGIWNGRRIKELNGTGQTPLHMALGYDYHSVADFLLAHGADDSIKNNSGHPAKFGIDGDKDPSDPMYLLDSCKNTKQALAALKALSARANEAPEKLDKGVVAMMGMQVKKGNKNLEKGEWTDECQAKFKEVMEML